Protein AF-A0A512DA48-F1 (afdb_monomer)

Radius of gyration: 26.61 Å; Cα contacts (8 Å, |Δi|>4): 760; chains: 1; bounding box: 84×48×80 Å

pLDDT: mean 82.71, std 17.44, range [29.2, 97.62]

Mean predicted aligned error: 10.0 Å

Secondary structure (DSSP, 8-state):
-HHHHHHHHHHHHHHHHHHHHHHHHHHHHHHHHHHHHHTT----PPPPPPP--------------HHHHHHHHHHHHHHHHHHHHHHHHHTT--HHHHHHHHHHHHHHTT-TT-EEEEETTEEEEEEEETTEEEEEEEE-S-S---HHHHHHHHHHHHHHHTT-S-HHHHHHHHHHHHHPPPSS-HHHHHHHHHHHHHHHHHHTT--HHHHHHHHHHHHHHHHHHHHHTTS-GGGHHHHHHHHHHHHHHHHHHHHTTT----HHHHHHGGGGGG--HHHHHHHHHHHHTT-HHHHHHHHHHHHHHHHHHHHHHHHHHHHHT--GGGGGS---S---TTHHHHHHHHHHHHHHHHTT--HHHHHHHHHHHHHHHHHHHHHHHHT-TTHHHHHHHHHHHHHHHHHHTSTTPPPHHHHHHHHHHHT-HHHHHHHHHHHHHTT-THHHHHHHHHHHHHHHHHHHHHHHHHHHHHHHHHHHHHHHHHHTTS--

Sequence (488 aa):
MVLAAVLVLVLTTLGVLLVQRQARRARRAEASEQRGTAGTAGTTSVPTVPTRSVEGPAAADDVAGPTGAAARSDAELVAFLLALGGAMLDAGAPVVQVQDSLRRVAAVNGASAAETVILPTALVISSSQDGTTHTAAAGAGSRALRIDQVHGVLEVAEQAQRRQLTPNDGRARLAELLEVEPPYRPASRLVGYVGLAAGLALVLGGSFVDVLLAGALGAGVAAVQVGAGRWASVYQSLVVLGCAFGVACAALLLSRTGLQTSARVAMIAPLVTFLPGALLTTGAIDLATRHMVAGAARLAGGGMQLLLLALGITGAANLVGVPSAVLAGASGGQPQLVWPWVGVLLYGLGVCLHHCVRREAVGWILLVLLVAYAGQVVGGVFFGGAVSAFVGALAMTPVAMFAAARPAGPPMLVAILPAFWLLVPGALSLVGLTTVAGGQVQGLGTVVTAAATMVAISVGVLSGLAIGSGLGTTSDRLRALVGRRGVG

Organism: NCBI:txid515326

Structure (mmCIF, N/CA/C/O backbone):
data_AF-A0A512DA48-F1
#
_entry.id   AF-A0A512DA48-F1
#
loop_
_atom_site.group_PDB
_atom_site.id
_atom_site.type_symbol
_atom_site.label_atom_id
_atom_site.label_alt_id
_atom_site.label_comp_id
_atom_site.label_asym_id
_atom_site.label_entity_id
_atom_site.label_seq_id
_atom_site.pdbx_PDB_ins_code
_atom_site.Cartn_x
_atom_site.Cartn_y
_atom_site.Cartn_z
_atom_site.occupancy
_atom_site.B_iso_or_equiv
_atom_site.auth_seq_id
_atom_site.auth_comp_id
_atom_site.auth_asym_id
_atom_site.auth_atom_id
_atom_site.pdbx_PDB_model_num
ATOM 1 N N . MET A 1 1 ? -2.164 18.276 -20.043 1.00 74.69 1 MET A N 1
ATOM 2 C CA . MET A 1 1 ? -2.457 17.372 -18.905 1.00 74.69 1 MET A CA 1
ATOM 3 C C . MET A 1 1 ? -3.085 18.142 -17.755 1.00 74.69 1 MET A C 1
ATOM 5 O O . MET A 1 1 ? -4.073 17.682 -17.204 1.00 74.69 1 MET A O 1
ATOM 9 N N . VAL A 1 2 ? -2.575 19.341 -17.455 1.00 79.62 2 VAL A N 1
ATOM 10 C CA . VAL A 1 2 ? -3.079 20.238 -16.400 1.00 79.62 2 VAL A CA 1
ATOM 11 C C . VAL A 1 2 ? -4.572 20.545 -16.519 1.00 79.62 2 VAL A C 1
ATOM 13 O O . VAL A 1 2 ? -5.283 20.387 -15.540 1.00 79.62 2 VAL A O 1
ATOM 16 N N . LEU A 1 3 ? -5.071 20.900 -17.711 1.00 79.81 3 LEU A N 1
ATOM 17 C CA . LEU A 1 3 ? -6.499 21.195 -17.906 1.00 79.81 3 LEU A CA 1
ATOM 18 C C . LEU A 1 3 ? -7.394 19.995 -17.551 1.00 79.81 3 LEU A C 1
ATOM 20 O O . LEU A 1 3 ? -8.391 20.160 -16.859 1.00 79.81 3 LEU A O 1
ATOM 24 N N . ALA A 1 4 ? -7.002 18.784 -17.964 1.00 77.06 4 ALA A N 1
ATOM 25 C CA . ALA A 1 4 ? -7.707 17.553 -17.607 1.00 77.06 4 ALA A CA 1
ATOM 26 C C . ALA A 1 4 ? -7.646 17.285 -16.093 1.00 77.06 4 ALA A C 1
ATOM 28 O O . ALA A 1 4 ? -8.656 16.932 -15.495 1.00 77.06 4 ALA A O 1
ATOM 29 N N . ALA A 1 5 ? -6.496 17.520 -15.456 1.00 78.62 5 ALA A N 1
ATOM 30 C CA . ALA A 1 5 ? -6.347 17.363 -14.013 1.00 78.62 5 ALA A CA 1
ATOM 31 C C . ALA A 1 5 ? -7.209 18.354 -13.217 1.00 78.62 5 ALA A C 1
ATOM 33 O O . ALA A 1 5 ? -7.925 17.953 -12.301 1.00 78.62 5 ALA A O 1
ATOM 34 N N . VAL A 1 6 ? -7.209 19.632 -13.605 1.00 81.56 6 VAL A N 1
ATOM 35 C CA . VAL A 1 6 ? -8.077 20.656 -13.010 1.00 81.56 6 VAL A CA 1
ATOM 36 C C . VAL A 1 6 ? -9.545 20.292 -13.219 1.00 81.56 6 VAL A C 1
ATOM 38 O O . VAL A 1 6 ? -10.321 20.366 -12.272 1.00 81.56 6 VAL A O 1
ATOM 41 N N . LEU A 1 7 ? -9.925 19.826 -14.412 1.00 83.50 7 LEU A N 1
ATOM 42 C CA . LEU A 1 7 ? -11.290 19.384 -14.695 1.00 83.50 7 LEU A CA 1
ATOM 43 C C . LEU A 1 7 ? -11.713 18.221 -13.785 1.00 83.50 7 LEU A C 1
ATOM 45 O O . LEU A 1 7 ? -12.785 18.290 -13.190 1.00 83.50 7 LEU A O 1
ATOM 49 N N . VAL A 1 8 ? -10.873 17.193 -13.615 1.00 84.00 8 VAL A N 1
ATOM 50 C CA . VAL A 1 8 ? -11.145 16.065 -12.702 1.00 84.00 8 VAL A CA 1
ATOM 51 C C . VAL A 1 8 ? -11.343 16.558 -11.266 1.00 84.00 8 VAL A C 1
ATOM 53 O O . VAL A 1 8 ? -12.321 16.175 -10.620 1.00 84.00 8 VAL A O 1
ATOM 56 N N . LEU A 1 9 ? -10.471 17.443 -10.770 1.00 85.44 9 LEU A N 1
ATOM 57 C CA . LEU A 1 9 ? -10.578 17.993 -9.414 1.00 85.44 9 LEU A CA 1
ATOM 58 C C . LEU A 1 9 ? -11.842 18.843 -9.233 1.00 85.44 9 LEU A C 1
ATOM 60 O O . LEU A 1 9 ? -12.560 18.672 -8.244 1.00 85.44 9 LEU A O 1
ATOM 64 N N . VAL A 1 10 ? -12.151 19.722 -10.190 1.00 81.56 10 VAL A N 1
ATOM 65 C CA . VAL A 1 10 ? -13.332 20.597 -10.146 1.00 81.56 10 VAL A CA 1
ATOM 66 C C . VAL A 1 10 ? -14.614 19.776 -10.227 1.00 81.56 10 VAL A C 1
ATOM 68 O O . VAL A 1 10 ? -15.486 19.950 -9.378 1.00 81.56 10 VAL A O 1
ATOM 71 N N . LEU A 1 11 ? -14.726 18.848 -11.183 1.00 82.56 11 LEU A N 1
ATOM 72 C CA . LEU A 1 11 ? -15.911 17.998 -11.339 1.00 82.56 11 LEU A CA 1
ATOM 73 C C . LEU A 1 11 ? -16.140 17.116 -10.114 1.00 82.56 11 LEU A C 1
ATOM 75 O O . LEU A 1 11 ? -17.274 17.000 -9.652 1.00 82.56 11 LEU A O 1
ATOM 79 N N . THR A 1 12 ? -15.077 16.541 -9.545 1.00 80.06 12 THR A N 1
ATOM 80 C CA . THR A 1 12 ? -15.203 15.705 -8.345 1.00 80.06 12 THR A CA 1
ATOM 81 C C . THR A 1 12 ? -15.636 16.542 -7.145 1.00 80.06 12 THR A C 1
ATOM 83 O O . THR A 1 12 ? -16.574 16.170 -6.442 1.00 80.06 12 THR A O 1
ATOM 86 N N . THR A 1 13 ? -15.020 17.709 -6.939 1.00 81.44 13 THR A N 1
ATOM 87 C CA . THR A 1 13 ? -15.378 18.616 -5.837 1.00 81.44 13 THR A CA 1
ATOM 88 C C . THR A 1 13 ? -16.818 19.109 -5.978 1.00 81.44 13 THR A C 1
ATOM 90 O O . THR A 1 13 ? -17.588 19.066 -5.017 1.00 81.44 13 THR A O 1
ATOM 93 N N . LEU A 1 14 ? -17.218 19.523 -7.184 1.00 79.56 14 LEU A N 1
ATOM 94 C CA . LEU A 1 14 ? -18.576 19.973 -7.475 1.00 79.56 14 LEU A CA 1
ATOM 95 C C . LEU A 1 14 ? -19.585 18.836 -7.280 1.00 79.56 14 LEU A C 1
ATOM 97 O O . LEU A 1 14 ? -20.613 19.046 -6.642 1.00 79.56 14 LEU A O 1
ATOM 101 N N . GLY A 1 15 ? -19.275 17.628 -7.753 1.00 76.69 15 GLY A N 1
ATOM 102 C CA . GLY A 1 15 ? -20.100 16.436 -7.560 1.00 76.69 15 GLY A CA 1
ATOM 103 C C . GLY A 1 15 ? -20.302 16.112 -6.080 1.00 76.69 15 GLY A C 1
ATOM 104 O O . GLY A 1 15 ? -21.439 15.976 -5.626 1.00 76.69 15 GLY A O 1
ATOM 105 N N . VAL A 1 16 ? -19.224 16.087 -5.291 1.00 77.62 16 VAL A N 1
ATOM 106 C CA . VAL A 1 16 ? -19.292 15.881 -3.834 1.00 77.62 16 VAL A CA 1
ATOM 107 C C . VAL A 1 16 ? -20.172 16.948 -3.173 1.00 77.62 16 VAL A C 1
ATOM 109 O O . VAL A 1 16 ? -21.076 16.608 -2.404 1.00 77.62 16 VAL A O 1
ATOM 112 N N . LEU A 1 17 ? -19.978 18.228 -3.509 1.00 79.31 17 LEU A N 1
ATOM 113 C CA . LEU A 1 17 ? -20.767 19.340 -2.967 1.00 79.31 17 LEU A CA 1
ATOM 114 C C . LEU A 1 17 ? -22.245 19.271 -3.365 1.00 79.31 17 LEU A C 1
ATOM 116 O O . LEU A 1 17 ? -23.117 19.537 -2.534 1.00 79.31 17 LEU A O 1
ATOM 120 N N . LEU A 1 18 ? -22.550 18.914 -4.613 1.00 77.06 18 LEU A N 1
ATOM 121 C CA . LEU A 1 18 ? -23.920 18.788 -5.105 1.00 77.06 18 LEU A CA 1
ATOM 122 C C . LEU A 1 18 ? -24.659 17.671 -4.382 1.00 77.06 18 LEU A C 1
ATOM 124 O O . LEU A 1 18 ? -25.762 17.904 -3.883 1.00 77.06 18 LEU A O 1
ATOM 128 N N . VAL A 1 19 ? -24.042 16.498 -4.235 1.00 78.00 19 VAL A N 1
ATOM 129 C CA . VAL A 1 19 ? -24.705 15.398 -3.532 1.00 78.00 19 VAL A CA 1
ATOM 130 C C . VAL A 1 19 ? -24.839 15.702 -2.037 1.00 78.00 19 VAL A C 1
ATOM 132 O O . VAL A 1 19 ? -25.867 15.388 -1.438 1.00 78.00 19 VAL A O 1
ATOM 135 N N . GLN A 1 20 ? -23.872 16.395 -1.423 1.00 77.88 20 GLN A N 1
ATOM 136 C CA . GLN A 1 20 ? -24.033 16.892 -0.050 1.00 77.88 20 GLN A CA 1
ATOM 137 C C . GLN A 1 20 ? -25.189 17.895 0.071 1.00 77.88 20 GLN A C 1
ATOM 139 O O . GLN A 1 20 ? -25.964 17.830 1.027 1.00 77.88 20 GLN A O 1
ATOM 144 N N . ARG A 1 21 ? -25.343 18.815 -0.889 1.00 78.12 21 ARG A N 1
ATOM 145 C CA . ARG A 1 21 ? -26.459 19.775 -0.919 1.00 78.12 21 ARG A CA 1
ATOM 146 C C . ARG A 1 21 ? -27.803 19.073 -1.095 1.00 78.12 21 ARG A C 1
ATOM 148 O O . ARG A 1 21 ? -28.744 19.424 -0.389 1.00 78.12 21 ARG A O 1
ATOM 155 N N . GLN A 1 22 ? -27.891 18.082 -1.978 1.00 77.69 22 GLN A N 1
ATOM 156 C CA . GLN A 1 22 ? -29.104 17.285 -2.176 1.00 77.69 22 GLN A CA 1
ATOM 157 C C . GLN A 1 22 ? -29.472 16.502 -0.912 1.00 77.69 22 GLN A C 1
ATOM 159 O O . GLN A 1 22 ? -30.606 16.602 -0.452 1.00 77.69 22 GLN A O 1
ATOM 164 N N . ALA A 1 23 ? -28.506 15.835 -0.272 1.00 73.06 23 ALA A N 1
ATOM 165 C CA . ALA A 1 23 ? -28.733 15.131 0.990 1.00 73.06 23 ALA A CA 1
ATOM 166 C C . ALA A 1 23 ? -29.188 16.080 2.115 1.00 73.06 23 ALA A C 1
ATOM 168 O O . ALA A 1 23 ? -30.074 15.745 2.897 1.00 73.06 23 ALA A O 1
ATOM 169 N N . ARG A 1 24 ? -28.627 17.298 2.184 1.00 75.69 24 ARG A N 1
ATOM 170 C CA . ARG A 1 24 ? -29.082 18.333 3.130 1.00 75.69 24 ARG A CA 1
ATOM 171 C C . ARG A 1 24 ? -30.504 18.811 2.827 1.00 75.69 24 ARG A C 1
ATOM 173 O O . ARG A 1 24 ? -31.239 19.099 3.766 1.00 75.69 24 ARG A O 1
ATOM 180 N N . ARG A 1 25 ? -30.891 18.919 1.552 1.00 73.94 25 ARG A N 1
ATOM 181 C CA . ARG A 1 25 ? -32.252 19.305 1.143 1.00 73.94 25 ARG A CA 1
ATOM 182 C C . ARG A 1 25 ? -33.273 18.219 1.477 1.00 73.94 25 ARG A C 1
ATOM 184 O O . ARG A 1 25 ? -34.272 18.554 2.097 1.00 73.94 25 ARG A O 1
ATOM 191 N N . ALA A 1 26 ? -32.986 16.955 1.162 1.00 71.81 26 ALA A N 1
ATOM 192 C CA . ALA A 1 26 ? -33.852 15.821 1.498 1.00 71.81 26 ALA A CA 1
ATOM 193 C C . ALA A 1 26 ? -34.124 15.748 3.011 1.00 71.81 26 ALA A C 1
ATOM 195 O O . ALA A 1 26 ? -35.272 15.759 3.435 1.00 71.81 26 ALA A O 1
ATOM 196 N N . ARG A 1 27 ? -33.074 15.860 3.836 1.00 70.31 27 ARG A N 1
ATOM 197 C CA . ARG A 1 27 ? -33.218 15.888 5.304 1.00 70.31 27 ARG A CA 1
ATOM 198 C C . ARG A 1 27 ? -34.008 17.090 5.827 1.00 70.31 27 ARG A C 1
ATOM 200 O O . ARG A 1 27 ? -34.663 16.994 6.857 1.00 70.31 27 ARG A O 1
ATOM 207 N N . ARG A 1 28 ? -33.921 18.251 5.163 1.00 72.31 28 ARG A N 1
ATOM 208 C CA . ARG A 1 28 ? -34.736 19.426 5.520 1.00 72.31 28 ARG A CA 1
ATOM 209 C C . ARG A 1 28 ? -36.205 19.221 5.161 1.00 72.31 28 ARG A C 1
ATOM 211 O O . ARG A 1 28 ? -37.043 19.670 5.931 1.00 72.31 28 ARG A O 1
ATOM 218 N N . ALA A 1 29 ? -36.488 18.554 4.041 1.00 70.38 29 ALA A N 1
ATOM 219 C CA . ALA A 1 29 ? -37.843 18.203 3.631 1.00 70.38 29 ALA A CA 1
ATOM 220 C C . ALA A 1 29 ? -38.479 17.202 4.613 1.00 70.38 29 ALA A C 1
ATOM 222 O O . ALA A 1 29 ? -39.548 17.484 5.145 1.00 70.38 29 ALA A O 1
ATOM 223 N N . GLU A 1 30 ? -37.762 16.132 4.973 1.00 73.12 30 GLU A N 1
ATOM 224 C CA . GLU A 1 30 ? -38.191 15.162 5.998 1.00 73.12 30 GLU A CA 1
ATOM 225 C C . GLU A 1 30 ? -38.450 15.842 7.356 1.00 73.12 30 GLU A C 1
ATOM 227 O O . GLU A 1 30 ? -39.469 15.606 8.002 1.00 73.12 30 GLU A O 1
ATOM 232 N N . ALA A 1 31 ? -37.565 16.756 7.777 1.00 70.19 31 ALA A N 1
ATOM 233 C CA . ALA A 1 31 ? -37.743 17.509 9.020 1.00 70.19 31 ALA A CA 1
ATOM 234 C C . ALA A 1 31 ? -38.925 18.501 8.976 1.00 70.19 31 ALA A C 1
ATOM 236 O O . ALA A 1 31 ? -39.516 18.788 10.019 1.00 70.19 31 ALA A O 1
ATOM 237 N N . SER A 1 32 ? -39.271 19.057 7.806 1.00 69.38 32 SER A N 1
ATOM 238 C CA . SER A 1 32 ? -40.475 19.888 7.646 1.00 69.38 32 SER A CA 1
ATOM 239 C C . SER A 1 32 ? -41.758 19.061 7.609 1.00 69.38 32 SER A C 1
ATOM 241 O O . SER A 1 32 ? -42.761 19.493 8.169 1.00 69.38 32 SER A O 1
ATOM 243 N N . GLU A 1 33 ? -41.715 17.866 7.024 1.00 69.00 33 GLU A N 1
ATOM 244 C CA . GLU A 1 33 ? -42.846 16.940 6.955 1.00 69.00 33 GLU A CA 1
ATOM 245 C C . GLU A 1 33 ? -43.189 16.395 8.348 1.00 69.00 33 GLU A C 1
ATOM 247 O O . GLU A 1 33 ? -44.337 16.492 8.771 1.00 69.00 33 GLU A O 1
ATOM 252 N N . GLN A 1 34 ? -42.178 16.002 9.136 1.00 61.19 34 GLN A N 1
ATOM 253 C CA . GLN A 1 34 ? -42.353 15.612 10.543 1.00 61.19 34 GLN A CA 1
ATOM 254 C C . GLN A 1 34 ? -42.912 16.744 11.425 1.00 61.19 34 GLN A C 1
ATOM 256 O O . GLN A 1 34 ? -43.667 16.487 12.363 1.00 61.19 34 GLN A O 1
ATOM 261 N N . ARG A 1 35 ? -42.577 18.011 11.132 1.00 58.41 35 ARG A N 1
ATOM 262 C CA . ARG A 1 35 ? -43.176 19.174 11.817 1.00 58.41 35 ARG A CA 1
ATOM 263 C C . ARG A 1 35 ? -44.619 19.435 11.383 1.00 58.41 35 ARG A C 1
ATOM 265 O O . ARG A 1 35 ? -45.412 19.868 12.212 1.00 58.41 35 ARG A O 1
ATOM 272 N N . GLY A 1 36 ? -44.963 19.165 10.123 1.00 52.94 36 GLY A N 1
ATOM 273 C CA . GLY A 1 36 ? -46.332 19.271 9.611 1.00 52.94 36 GLY A CA 1
ATOM 274 C C . GLY A 1 36 ? -47.265 18.201 10.187 1.00 52.94 36 GLY A C 1
ATOM 275 O O . GLY A 1 36 ? -48.392 18.511 10.570 1.00 52.94 36 GLY A O 1
ATOM 276 N N . THR A 1 37 ? -46.775 16.968 10.342 1.00 54.25 37 THR A N 1
ATOM 277 C CA . THR A 1 37 ? -47.532 15.858 10.947 1.00 54.25 37 THR A CA 1
ATOM 278 C C . THR A 1 37 ? -47.668 15.990 12.466 1.00 54.25 37 THR A C 1
ATOM 280 O O . THR A 1 37 ? -48.693 15.616 13.025 1.00 54.25 37 THR A O 1
ATOM 283 N N . ALA A 1 38 ? -46.681 16.577 13.154 1.00 50.66 38 ALA A N 1
ATOM 284 C CA . ALA A 1 38 ? -46.793 16.880 14.585 1.00 50.66 38 ALA A CA 1
ATOM 285 C C . ALA A 1 38 ? -47.797 18.014 14.884 1.00 50.66 38 ALA A C 1
ATOM 287 O O . ALA A 1 38 ? -48.359 18.060 15.973 1.00 50.66 38 ALA A O 1
ATOM 288 N N . GLY A 1 39 ? -48.059 18.908 13.921 1.00 45.94 39 GLY A N 1
ATOM 289 C CA . GLY A 1 39 ? -49.050 19.985 14.052 1.00 45.94 39 GLY A CA 1
ATOM 290 C C . GLY A 1 39 ? -50.512 19.545 13.897 1.00 45.94 39 GLY A C 1
ATOM 291 O O . GLY A 1 39 ? -51.407 20.340 14.162 1.00 45.94 39 GLY A O 1
ATOM 292 N N . THR A 1 40 ? -50.768 18.301 13.474 1.00 46.91 40 THR A N 1
ATOM 293 C CA . THR A 1 40 ? -52.122 17.758 13.241 1.00 46.91 40 THR A CA 1
ATOM 294 C C . THR A 1 40 ? -52.548 16.686 14.250 1.00 46.91 40 THR A C 1
ATOM 296 O O . THR A 1 40 ? -53.729 16.353 14.310 1.00 46.91 40 THR A O 1
ATOM 299 N N . ALA A 1 41 ? -51.643 16.194 15.101 1.00 43.66 41 ALA A N 1
ATOM 300 C CA . ALA A 1 41 ? -51.971 15.269 16.187 1.00 43.66 41 ALA A CA 1
ATOM 301 C C . ALA A 1 41 ? -52.359 16.036 17.467 1.00 43.66 41 ALA A C 1
ATOM 303 O O . ALA A 1 41 ? -51.623 16.080 18.452 1.00 43.66 41 ALA A O 1
ATOM 304 N N . GLY A 1 42 ? -53.524 16.683 17.429 1.00 39.28 42 GLY A N 1
ATOM 305 C CA . GLY A 1 42 ? -54.186 17.214 18.614 1.00 39.28 42 GLY A CA 1
ATOM 306 C C . GLY A 1 42 ? -54.807 16.095 19.455 1.00 39.28 42 GLY A C 1
ATOM 307 O O . GLY A 1 42 ? -55.545 15.262 18.939 1.00 39.28 42 GLY A O 1
ATOM 308 N N . THR A 1 43 ? -54.540 16.147 20.764 1.00 44.66 43 THR A N 1
ATOM 309 C CA . THR A 1 43 ? -55.321 15.549 21.866 1.00 44.66 43 THR A CA 1
ATOM 310 C C . THR A 1 43 ? -55.617 14.047 21.806 1.00 44.66 43 THR A C 1
ATOM 312 O O . THR A 1 43 ? -56.683 13.639 21.362 1.00 44.66 43 THR A O 1
ATOM 315 N N . THR A 1 44 ? -54.772 13.243 22.457 1.00 34.12 44 THR A N 1
ATOM 316 C CA . THR A 1 44 ? -55.238 12.037 23.164 1.00 34.12 44 THR A CA 1
ATOM 317 C C . THR A 1 44 ? -54.505 11.876 24.493 1.00 34.12 44 THR A C 1
ATOM 319 O O . THR A 1 44 ? -53.293 12.041 24.590 1.00 34.12 44 THR A O 1
ATOM 322 N N . SER A 1 45 ? -55.312 11.614 25.512 1.00 34.72 45 SER A N 1
ATOM 323 C CA . SER A 1 45 ? -55.064 11.556 26.950 1.00 34.72 45 SER A CA 1
ATOM 324 C C . SER A 1 45 ? -53.940 10.622 27.408 1.00 34.72 45 SER A C 1
ATOM 326 O O . SER A 1 45 ? -53.824 9.488 26.949 1.00 34.72 45 SER A O 1
ATOM 328 N N . VAL A 1 46 ? -53.198 11.092 28.412 1.00 39.69 46 VAL A N 1
ATOM 329 C CA . VAL A 1 46 ? -52.261 10.336 29.257 1.00 39.69 46 VAL A CA 1
ATOM 330 C C . VAL A 1 46 ? -52.997 9.204 29.995 1.00 39.69 46 VAL A C 1
ATOM 332 O O . VAL A 1 46 ? -53.991 9.498 30.660 1.00 39.69 46 VAL A O 1
ATOM 335 N N . PRO A 1 47 ? -52.523 7.942 29.968 1.00 36.56 47 PRO A N 1
ATOM 336 C CA . PRO A 1 47 ? -52.965 6.928 30.911 1.00 36.56 47 PRO A CA 1
ATOM 337 C C . PRO A 1 47 ? -52.072 6.916 32.158 1.00 36.56 47 PRO A C 1
ATOM 339 O O . PRO A 1 47 ? -50.844 6.882 32.093 1.00 36.56 47 PRO A O 1
ATOM 342 N N . THR A 1 48 ? -52.734 6.936 33.307 1.00 34.44 48 THR A N 1
ATOM 343 C CA . THR A 1 48 ? -52.206 6.809 34.664 1.00 34.44 48 THR A CA 1
ATOM 344 C C . THR A 1 48 ? -51.605 5.417 34.895 1.00 34.44 48 THR A C 1
ATOM 346 O O . THR A 1 48 ? -52.256 4.403 34.650 1.00 34.44 48 THR A O 1
ATOM 349 N N . VAL A 1 49 ? -50.372 5.361 35.404 1.00 39.16 49 VAL A N 1
ATOM 350 C CA . VAL A 1 49 ? -49.700 4.123 35.841 1.00 39.16 49 VAL A CA 1
ATOM 351 C C . VAL A 1 49 ? -50.158 3.776 37.265 1.00 39.16 49 VAL A C 1
ATOM 353 O O . VAL A 1 49 ? -50.038 4.638 38.138 1.00 39.16 49 VAL A O 1
ATOM 356 N N . PRO A 1 50 ? -50.646 2.554 37.555 1.00 35.03 50 PRO A N 1
ATOM 357 C CA . PRO A 1 50 ? -50.901 2.136 38.924 1.00 35.03 50 PRO A CA 1
ATOM 358 C C . PRO A 1 50 ? -49.629 1.568 39.564 1.00 35.03 50 PRO A C 1
ATOM 360 O O . PRO A 1 50 ? -48.908 0.759 38.979 1.00 35.03 50 PRO A O 1
ATOM 363 N N . THR A 1 51 ? -49.376 1.984 40.799 1.00 36.84 51 THR A N 1
ATOM 364 C CA . THR A 1 51 ? -48.403 1.386 41.712 1.00 36.84 51 THR A CA 1
ATOM 365 C C . THR A 1 51 ? -48.862 -0.015 42.117 1.00 36.84 51 THR A C 1
ATOM 367 O O . THR A 1 51 ? -50.020 -0.212 42.488 1.00 36.84 51 THR A O 1
ATOM 370 N N . ARG A 1 52 ? -47.956 -1.001 42.087 1.00 30.88 52 ARG A N 1
ATOM 371 C CA . ARG A 1 52 ? -48.180 -2.294 42.744 1.00 30.88 52 ARG A CA 1
ATOM 372 C C . ARG A 1 52 ? -47.026 -2.631 43.676 1.00 30.88 52 ARG A C 1
ATOM 374 O O . ARG A 1 52 ? -45.858 -2.449 43.347 1.00 30.88 52 ARG A O 1
ATOM 381 N N . SER A 1 53 ? -47.438 -3.045 44.861 1.00 31.67 53 SER A N 1
ATOM 382 C CA . SER A 1 53 ? -46.685 -3.354 46.063 1.00 31.67 53 SER A CA 1
ATOM 383 C C . SER A 1 53 ? -45.863 -4.638 45.945 1.00 31.67 53 SER A C 1
ATOM 385 O O . SER A 1 53 ? -46.166 -5.532 45.162 1.00 31.67 53 SER A O 1
ATOM 387 N N . VAL A 1 54 ? -44.839 -4.673 46.793 1.00 40.62 54 VAL A N 1
ATOM 388 C CA . VAL A 1 54 ? -43.892 -5.749 47.098 1.00 40.62 54 VAL A CA 1
ATOM 389 C C . VAL A 1 54 ? -44.582 -7.051 47.524 1.00 40.62 54 VAL A C 1
ATOM 391 O O . VAL A 1 54 ? -45.490 -7.010 48.349 1.00 40.62 54 VAL A O 1
ATOM 394 N N . GLU A 1 55 ? -44.048 -8.191 47.077 1.00 32.47 55 GLU A N 1
ATOM 395 C CA . GLU A 1 55 ? -44.139 -9.476 47.782 1.00 32.47 55 GLU A CA 1
ATOM 396 C C . GLU A 1 55 ? -42.796 -10.228 47.701 1.00 32.47 55 GLU A C 1
ATOM 398 O O . GLU A 1 55 ? -42.053 -10.097 46.729 1.00 32.47 55 GLU A O 1
ATOM 403 N N . GLY A 1 56 ? -42.458 -10.907 48.803 1.00 31.20 56 GLY A N 1
ATOM 404 C CA . GLY A 1 56 ? -41.134 -11.426 49.161 1.00 31.20 56 GLY A CA 1
ATOM 405 C C . GLY A 1 56 ? -40.757 -12.816 48.609 1.00 31.20 56 GLY A C 1
ATOM 406 O O . GLY A 1 56 ? -41.389 -13.312 47.683 1.00 31.20 56 GLY A O 1
ATOM 407 N N . PRO A 1 57 ? -39.683 -13.432 49.149 1.00 58.34 57 PRO A N 1
ATOM 408 C CA . PRO A 1 57 ? -38.746 -14.253 48.382 1.00 58.34 57 PRO A CA 1
ATOM 409 C C . PRO A 1 57 ? -38.937 -15.765 48.568 1.00 58.34 57 PRO A C 1
ATOM 411 O O . PRO A 1 57 ? -39.262 -16.205 49.665 1.00 58.34 57 PRO A O 1
ATOM 414 N N . ALA A 1 58 ? -38.607 -16.558 47.542 1.00 29.20 58 ALA A N 1
ATOM 415 C CA . ALA A 1 58 ? -38.048 -17.909 47.684 1.00 29.20 58 ALA A CA 1
ATOM 416 C C . ALA A 1 58 ? -37.672 -18.506 46.318 1.00 29.20 58 ALA A C 1
ATOM 418 O O . ALA A 1 58 ? -38.527 -18.634 45.448 1.00 29.20 58 ALA A O 1
ATOM 419 N N . ALA A 1 59 ? -36.404 -18.894 46.173 1.00 31.66 59 ALA A N 1
ATOM 420 C CA . ALA A 1 59 ? -35.942 -20.229 45.765 1.00 31.66 59 ALA A CA 1
ATOM 421 C C . ALA A 1 59 ? -34.546 -20.098 45.144 1.00 31.66 59 ALA A C 1
ATOM 423 O O . ALA A 1 59 ? -34.356 -19.460 44.112 1.00 31.66 59 ALA A O 1
ATOM 424 N N . ALA A 1 60 ? -33.571 -20.659 45.852 1.00 39.41 60 ALA A N 1
ATOM 425 C CA . ALA A 1 60 ? -32.190 -20.758 45.432 1.00 39.41 60 ALA A CA 1
ATOM 426 C C . ALA A 1 60 ? -32.059 -21.847 44.364 1.00 39.41 60 ALA A C 1
ATOM 428 O O . ALA A 1 60 ? -32.390 -22.995 44.641 1.00 39.41 60 ALA A O 1
ATOM 429 N N . ASP A 1 61 ? -31.529 -21.468 43.205 1.00 33.66 61 ASP A N 1
ATOM 430 C CA . ASP A 1 61 ? -30.834 -22.364 42.286 1.00 33.66 61 ASP A CA 1
ATOM 431 C C . ASP A 1 61 ? -29.455 -21.752 41.996 1.00 33.66 61 ASP A C 1
ATOM 433 O O . ASP A 1 61 ? -29.308 -20.533 41.866 1.00 33.66 61 ASP A O 1
ATOM 437 N N . ASP A 1 62 ? -28.445 -22.618 41.990 1.00 38.62 62 ASP A N 1
ATOM 438 C CA . ASP A 1 62 ? -27.009 -22.337 42.024 1.00 38.62 62 ASP A CA 1
ATOM 439 C C . ASP A 1 62 ? -26.537 -21.217 41.079 1.00 38.62 62 ASP A C 1
ATOM 441 O O . ASP A 1 62 ? -26.410 -21.381 39.863 1.00 38.62 62 ASP A O 1
ATOM 445 N N . VAL A 1 63 ? -26.174 -20.073 41.667 1.00 40.97 63 VAL A N 1
ATOM 446 C CA . VAL A 1 63 ? -25.511 -18.971 40.966 1.00 40.97 63 VAL A CA 1
ATOM 447 C C . VAL A 1 63 ? -24.002 -19.123 41.125 1.00 40.97 63 VAL A C 1
ATOM 449 O O . VAL A 1 63 ? -23.434 -18.857 42.185 1.00 40.97 63 VAL A O 1
ATOM 452 N N . ALA A 1 64 ? -23.329 -19.484 40.032 1.00 42.25 64 ALA A N 1
ATOM 453 C CA . ALA A 1 64 ? -21.923 -19.144 39.849 1.00 42.25 64 ALA A CA 1
ATOM 454 C C . ALA A 1 64 ? -21.757 -17.634 40.108 1.00 42.25 64 ALA A C 1
ATOM 456 O O . ALA A 1 64 ? -22.369 -16.824 39.413 1.00 42.25 64 ALA A O 1
ATOM 457 N N . GLY A 1 65 ? -20.987 -17.261 41.135 1.00 34.19 65 GLY A N 1
ATOM 458 C CA . GLY A 1 65 ? -20.953 -15.894 41.664 1.00 34.19 65 GLY A CA 1
ATOM 459 C C . GLY A 1 65 ? -20.684 -14.794 40.615 1.00 34.19 65 GLY A C 1
ATOM 460 O O . GLY A 1 65 ? -20.028 -15.052 39.600 1.00 34.19 65 GLY A O 1
ATOM 461 N N . PRO A 1 66 ? -21.140 -13.547 40.861 1.00 49.28 66 PRO A N 1
ATOM 462 C CA . PRO A 1 66 ? -21.076 -12.427 39.908 1.00 49.28 66 PRO A CA 1
ATOM 463 C C . PRO A 1 66 ? -19.661 -12.117 39.383 1.00 49.28 66 PRO A C 1
ATOM 465 O O . PRO A 1 66 ? -19.504 -11.659 38.253 1.00 49.28 66 PRO A O 1
ATOM 468 N N . THR A 1 67 ? -18.621 -12.455 40.145 1.00 51.47 67 THR A N 1
ATOM 469 C CA . THR A 1 67 ? -17.204 -12.320 39.770 1.00 51.47 67 THR A CA 1
ATOM 470 C C . THR A 1 67 ? -16.784 -13.221 38.604 1.00 51.47 67 THR A C 1
ATOM 472 O O . THR A 1 67 ? -15.941 -12.834 37.801 1.00 51.47 67 THR A O 1
ATOM 475 N N . GLY A 1 68 ? -17.376 -14.411 38.456 1.00 44.47 68 GLY A N 1
ATOM 476 C CA . GLY A 1 68 ? -16.991 -15.362 37.407 1.00 44.47 68 GLY A CA 1
ATOM 477 C C . GLY A 1 68 ? -17.556 -15.035 36.022 1.00 44.47 68 GLY A C 1
ATOM 478 O O . GLY A 1 68 ? -17.009 -15.494 35.020 1.00 44.47 68 GLY A O 1
ATOM 479 N N . ALA A 1 69 ? -18.658 -14.284 35.948 1.00 57.47 69 ALA A N 1
ATOM 480 C CA . ALA A 1 69 ? -19.267 -13.853 34.689 1.00 57.47 69 ALA A CA 1
ATOM 481 C C . ALA A 1 69 ? -18.606 -12.573 34.151 1.00 57.47 69 ALA A C 1
ATOM 483 O O . ALA A 1 69 ? -18.281 -12.524 32.967 1.00 57.47 69 ALA A O 1
ATOM 484 N N . ALA A 1 70 ? -18.326 -11.600 35.027 1.00 59.78 70 ALA A N 1
ATOM 485 C CA . ALA A 1 70 ? -17.617 -10.366 34.674 1.00 59.78 70 ALA A CA 1
ATOM 486 C C . ALA A 1 70 ? -16.165 -10.635 34.226 1.00 59.78 70 ALA A C 1
ATOM 488 O O . ALA A 1 70 ? -15.731 -10.153 33.182 1.00 59.78 70 ALA A O 1
ATOM 489 N N . ALA A 1 71 ? -15.439 -11.510 34.935 1.00 58.62 71 ALA A N 1
ATOM 490 C CA . ALA A 1 71 ? -14.086 -11.911 34.534 1.00 58.62 71 ALA A CA 1
ATOM 491 C C . ALA A 1 71 ? -14.059 -12.656 33.181 1.00 58.62 71 ALA A C 1
ATOM 493 O O . ALA A 1 71 ? -13.116 -12.513 32.401 1.00 58.62 71 ALA A O 1
ATOM 494 N N . ARG A 1 72 ? -15.111 -13.433 32.869 1.00 61.50 72 ARG A N 1
ATOM 495 C CA . ARG A 1 72 ? -15.262 -14.085 31.557 1.00 61.50 72 ARG A CA 1
ATOM 496 C C . ARG A 1 72 ? -15.552 -13.076 30.446 1.00 61.50 72 ARG A C 1
ATOM 498 O O . ARG A 1 72 ? -14.927 -13.182 29.395 1.00 61.50 72 ARG A O 1
ATOM 505 N N . SER A 1 73 ? -16.413 -12.082 30.677 1.00 76.56 73 SER A N 1
ATOM 506 C CA . SER A 1 73 ? -16.693 -11.048 29.669 1.00 76.56 73 SER A CA 1
ATOM 507 C C . SER A 1 73 ? -15.478 -10.169 29.362 1.00 76.56 73 SER A C 1
ATOM 509 O O . SER A 1 73 ? -15.279 -9.780 28.211 1.00 76.56 73 SER A O 1
ATOM 511 N N . ASP A 1 74 ? -14.625 -9.908 30.356 1.00 81.19 74 ASP A N 1
ATOM 512 C CA . ASP A 1 74 ? -13.401 -9.122 30.166 1.00 81.19 74 ASP A CA 1
ATOM 513 C C . ASP A 1 74 ? -12.329 -9.883 29.380 1.00 81.19 74 ASP A C 1
ATOM 515 O O . ASP A 1 74 ? -11.725 -9.334 28.455 1.00 81.19 74 ASP A O 1
ATOM 519 N N . ALA A 1 75 ? -12.134 -11.171 29.674 1.00 85.44 75 ALA A N 1
ATOM 520 C CA . ALA A 1 75 ? -11.226 -12.021 28.906 1.00 85.44 75 ALA A CA 1
ATOM 521 C C . ALA A 1 75 ? -11.670 -12.165 27.436 1.00 85.44 75 ALA A C 1
ATOM 523 O O . ALA A 1 75 ? -10.837 -12.105 26.527 1.00 85.44 75 ALA A O 1
ATOM 524 N N . GLU A 1 76 ? -12.975 -12.305 27.188 1.00 89.88 76 GLU A N 1
ATOM 525 C CA . GLU A 1 76 ? -13.549 -12.346 25.837 1.00 89.88 76 GLU A CA 1
ATOM 526 C C . GLU A 1 76 ? -13.337 -11.031 25.082 1.00 89.88 76 GLU A C 1
ATOM 528 O O . GLU A 1 76 ? -12.936 -11.041 23.913 1.00 89.88 76 GLU A O 1
ATOM 533 N N . LEU A 1 77 ? -13.548 -9.892 25.751 1.00 91.69 77 LEU A N 1
ATOM 534 C CA . LEU A 1 77 ? -13.304 -8.576 25.173 1.00 91.69 77 LEU A CA 1
ATOM 535 C C . LEU A 1 77 ? -11.825 -8.381 24.830 1.00 91.69 77 LEU A C 1
ATOM 537 O O . LEU A 1 77 ? -11.515 -7.974 23.711 1.00 91.69 77 LEU A O 1
ATOM 541 N N . VAL A 1 78 ? -10.907 -8.704 25.743 1.00 92.81 78 VAL A N 1
ATOM 542 C CA . VAL A 1 78 ? -9.459 -8.604 25.498 1.00 92.81 78 VAL A CA 1
ATOM 543 C C . VAL A 1 78 ? -9.042 -9.498 24.326 1.00 92.81 78 VAL A C 1
ATOM 545 O O . VAL A 1 78 ? -8.313 -9.046 23.439 1.00 92.81 78 VAL A O 1
ATOM 548 N N . ALA A 1 79 ? -9.546 -10.734 24.258 1.00 93.12 79 ALA A N 1
ATOM 549 C CA . ALA A 1 79 ? -9.277 -11.643 23.144 1.00 93.12 79 ALA A CA 1
ATOM 550 C C . ALA A 1 79 ? -9.813 -11.104 21.807 1.00 93.12 79 ALA A C 1
ATOM 552 O O . ALA A 1 79 ? -9.135 -11.202 20.779 1.00 93.12 79 ALA A O 1
ATOM 553 N N . PHE A 1 80 ? -11.005 -10.502 21.806 1.00 95.25 80 PHE A N 1
ATOM 554 C CA . PHE A 1 80 ? -11.560 -9.859 20.618 1.00 95.25 80 PHE A CA 1
ATOM 555 C C . PHE A 1 80 ? -10.742 -8.638 20.187 1.00 95.25 80 PHE A C 1
ATOM 557 O O . PHE A 1 80 ? -10.415 -8.515 19.007 1.00 95.25 80 PHE A O 1
ATOM 564 N N . LEU A 1 81 ? -10.361 -7.760 21.119 1.00 95.75 81 LEU A N 1
ATOM 565 C CA . LEU A 1 81 ? -9.539 -6.587 20.820 1.00 95.75 81 LEU A CA 1
ATOM 566 C C . LEU A 1 81 ? -8.161 -6.990 20.270 1.00 95.75 81 LEU A C 1
ATOM 568 O O . LEU A 1 81 ? -7.669 -6.341 19.346 1.00 95.75 81 LEU A O 1
ATOM 572 N N . LEU A 1 82 ? -7.564 -8.078 20.774 1.00 95.12 82 LEU A N 1
ATOM 573 C CA . LEU A 1 82 ? -6.326 -8.645 20.230 1.00 95.12 82 LEU A CA 1
ATOM 574 C C . LEU A 1 82 ? -6.507 -9.132 18.791 1.00 95.12 82 LEU A C 1
ATOM 576 O O . LEU A 1 82 ? -5.711 -8.775 17.922 1.00 95.12 82 LEU A O 1
ATOM 580 N N . ALA A 1 83 ? -7.563 -9.906 18.526 1.00 95.56 83 ALA A N 1
ATOM 581 C CA . ALA A 1 83 ? -7.858 -10.417 17.189 1.00 95.56 83 ALA A CA 1
ATOM 582 C C . ALA A 1 83 ? -8.145 -9.282 16.192 1.00 95.56 83 ALA A C 1
ATOM 584 O O . ALA A 1 83 ? -7.594 -9.265 15.091 1.00 95.56 83 ALA A O 1
ATOM 585 N N . LEU A 1 84 ? -8.963 -8.303 16.590 1.00 96.75 84 LEU A N 1
ATOM 586 C CA . LEU A 1 84 ? -9.302 -7.144 15.769 1.00 96.75 84 LEU A CA 1
ATOM 587 C C . LEU A 1 84 ? -8.073 -6.267 15.510 1.00 96.75 84 LEU A C 1
ATOM 589 O O . LEU A 1 84 ? -7.813 -5.896 14.368 1.00 96.75 84 LEU A O 1
ATOM 593 N N . GLY A 1 85 ? -7.294 -5.966 16.552 1.00 96.19 85 GLY A N 1
ATOM 594 C CA . GLY A 1 85 ? -6.073 -5.172 16.445 1.00 96.19 85 GLY A CA 1
ATOM 595 C C . GLY A 1 85 ? -5.036 -5.832 15.543 1.00 96.19 85 GLY A C 1
ATOM 596 O O . GLY A 1 85 ? -4.488 -5.176 14.656 1.00 96.19 85 GLY A O 1
ATOM 597 N N . GLY A 1 86 ? -4.828 -7.142 15.709 1.00 95.81 86 GLY A N 1
ATOM 598 C CA . GLY A 1 86 ? -3.960 -7.942 14.847 1.00 95.81 86 GLY A CA 1
ATOM 599 C C . GLY A 1 86 ? -4.404 -7.912 13.385 1.00 95.81 86 GLY A C 1
ATOM 600 O O . GLY A 1 86 ? -3.605 -7.582 12.510 1.00 95.81 86 GLY A O 1
ATOM 601 N N . ALA A 1 87 ? -5.693 -8.143 13.121 1.00 95.81 87 ALA A N 1
ATOM 602 C CA . ALA A 1 87 ? -6.246 -8.111 11.768 1.00 95.81 87 ALA A CA 1
ATOM 603 C C . ALA A 1 87 ? -6.158 -6.715 11.121 1.00 95.81 87 ALA A C 1
ATOM 605 O O . ALA A 1 87 ? -5.891 -6.600 9.925 1.00 95.81 87 ALA A O 1
ATOM 606 N N . MET A 1 88 ? -6.341 -5.635 11.890 1.00 96.00 88 MET A N 1
ATOM 607 C CA . MET A 1 88 ? -6.166 -4.268 11.386 1.00 96.00 88 MET A CA 1
ATOM 608 C C . MET A 1 88 ? -4.696 -3.943 11.069 1.00 96.00 88 MET A C 1
ATOM 610 O O . MET A 1 88 ? -4.421 -3.222 10.106 1.00 96.00 88 MET A O 1
ATOM 614 N N . LEU A 1 89 ? -3.744 -4.474 11.843 1.00 94.94 89 LEU A N 1
ATOM 615 C CA . LEU A 1 89 ? -2.315 -4.355 11.540 1.00 94.94 89 LEU A CA 1
ATOM 616 C C . LEU A 1 89 ? -1.933 -5.153 10.284 1.00 94.94 89 LEU A C 1
ATOM 618 O O . LEU A 1 89 ? -1.227 -4.608 9.435 1.00 94.94 89 LEU A O 1
ATOM 622 N N . ASP A 1 90 ? -2.448 -6.377 10.125 1.00 93.94 90 ASP A N 1
ATOM 623 C CA . ASP A 1 90 ? -2.290 -7.199 8.909 1.00 93.94 90 ASP A CA 1
ATOM 624 C C . ASP A 1 90 ? -2.944 -6.534 7.676 1.00 93.94 90 ASP A C 1
ATOM 626 O O . ASP A 1 90 ? -2.480 -6.674 6.542 1.00 93.94 90 ASP A O 1
ATOM 630 N N . ALA A 1 91 ? -3.995 -5.736 7.887 1.00 93.31 91 ALA A N 1
ATOM 631 C CA . ALA A 1 91 ? -4.599 -4.884 6.865 1.00 93.31 91 ALA A CA 1
ATOM 632 C C . ALA A 1 91 ? -3.749 -3.652 6.487 1.00 93.31 91 ALA A C 1
ATOM 634 O O . ALA A 1 91 ? -4.117 -2.900 5.582 1.00 93.31 91 ALA A O 1
ATOM 635 N N . GLY A 1 92 ? -2.629 -3.414 7.177 1.00 91.69 92 GLY A N 1
ATOM 636 C CA . GLY A 1 92 ? -1.741 -2.278 6.932 1.00 91.69 92 GLY A CA 1
ATOM 637 C C . GLY A 1 92 ? -2.242 -0.951 7.508 1.00 91.69 92 GLY A C 1
ATOM 638 O O . GLY A 1 92 ? -1.776 0.109 7.081 1.00 91.69 92 GLY A O 1
ATOM 639 N N . ALA A 1 93 ? -3.178 -0.975 8.466 1.00 93.88 93 ALA A N 1
ATOM 640 C CA . ALA A 1 93 ? -3.694 0.245 9.081 1.00 93.88 93 ALA A CA 1
ATOM 641 C C . ALA A 1 93 ? -2.595 0.993 9.875 1.00 93.88 93 ALA A C 1
ATOM 643 O O . ALA A 1 93 ? -1.762 0.356 10.538 1.00 93.88 93 ALA A O 1
ATOM 644 N N . PRO A 1 94 ? -2.568 2.340 9.845 1.00 93.69 94 PRO A N 1
ATOM 645 C CA . PRO A 1 94 ? -1.756 3.147 10.757 1.00 93.69 94 PRO A CA 1
ATOM 646 C C . PRO A 1 94 ? -2.053 2.808 12.220 1.00 93.69 94 PRO A C 1
ATOM 648 O O . PRO A 1 94 ? -3.213 2.589 12.577 1.00 93.69 94 PRO A O 1
ATOM 651 N N . VAL A 1 95 ? -1.036 2.824 13.080 1.00 94.81 95 VAL A N 1
ATOM 652 C CA . VAL A 1 95 ? -1.187 2.487 14.506 1.00 94.81 95 VAL A CA 1
ATOM 653 C C . VAL A 1 95 ? -2.202 3.396 15.189 1.00 94.81 95 VAL A C 1
ATOM 655 O O . VAL A 1 95 ? -3.052 2.905 15.930 1.00 94.81 95 VAL A O 1
ATOM 658 N N . VAL A 1 96 ? -2.198 4.689 14.854 1.00 92.50 96 VAL A N 1
ATOM 659 C CA . VAL A 1 96 ? -3.180 5.655 15.369 1.00 92.50 96 VAL A CA 1
ATOM 660 C C . VAL A 1 96 ? -4.623 5.217 15.086 1.00 92.50 96 VAL A C 1
ATOM 662 O O . VAL A 1 96 ? -5.488 5.323 15.951 1.00 92.50 96 VAL A O 1
ATOM 665 N N . GLN A 1 97 ? -4.890 4.651 13.904 1.00 93.06 97 GLN A N 1
ATOM 666 C CA . GLN A 1 97 ? -6.224 4.191 13.517 1.00 93.06 97 GLN A CA 1
ATOM 667 C C . GLN A 1 97 ? -6.623 2.917 14.270 1.00 93.06 97 GLN A C 1
ATOM 669 O O . GLN A 1 97 ? -7.788 2.778 14.662 1.00 93.06 97 GLN A O 1
ATOM 674 N N . VAL A 1 98 ? -5.678 1.990 14.465 1.00 95.56 98 VAL A N 1
ATOM 675 C CA . VAL A 1 98 ? -5.903 0.767 15.250 1.00 95.56 98 VAL A CA 1
ATOM 676 C C . VAL A 1 98 ? -6.217 1.141 16.696 1.00 95.56 98 VAL A C 1
ATOM 678 O O . VAL A 1 98 ? -7.268 0.758 17.204 1.00 95.56 98 VAL A O 1
ATOM 681 N N . GLN A 1 99 ? -5.377 1.969 17.321 1.00 94.62 99 GLN A N 1
ATOM 682 C CA . GLN A 1 99 ? -5.550 2.429 18.701 1.00 94.62 99 GLN A CA 1
ATOM 683 C C . GLN A 1 99 ? -6.904 3.112 18.907 1.00 94.62 99 GLN A C 1
ATOM 685 O O . GLN A 1 99 ? -7.640 2.792 19.838 1.00 94.62 99 GLN A O 1
ATOM 690 N N . ASP A 1 100 ? -7.271 4.019 18.004 1.00 93.31 100 ASP A N 1
ATOM 691 C CA . ASP A 1 100 ? -8.550 4.718 18.047 1.00 93.31 100 ASP A CA 1
ATOM 692 C C . ASP A 1 100 ? -9.755 3.783 17.929 1.00 93.31 100 ASP A C 1
ATOM 694 O O . ASP A 1 100 ? -10.775 3.999 18.587 1.00 93.31 100 ASP A O 1
ATOM 698 N N . SER A 1 101 ? -9.646 2.754 17.091 1.00 94.69 101 SER A N 1
ATOM 699 C CA . SER A 1 101 ? -10.711 1.773 16.890 1.00 94.69 101 SER A CA 1
ATOM 700 C C . SER A 1 101 ? -10.863 0.875 18.114 1.00 94.69 101 SER A C 1
ATOM 702 O O . SER A 1 101 ? -11.970 0.766 18.638 1.00 94.69 101 SER A O 1
ATOM 704 N N . LEU A 1 102 ? -9.762 0.314 18.627 1.00 95.81 102 LEU A N 1
ATOM 705 C CA . LEU A 1 102 ? -9.770 -0.536 19.821 1.00 95.81 102 LEU A CA 1
ATOM 706 C C . LEU A 1 102 ? -10.274 0.217 21.051 1.00 95.81 102 LEU A C 1
ATOM 708 O O . LEU A 1 102 ? -11.136 -0.289 21.761 1.00 95.81 102 LEU A O 1
ATOM 712 N N . ARG A 1 103 ? -9.832 1.463 21.251 1.00 95.06 103 ARG A N 1
ATOM 713 C CA . ARG A 1 103 ? -10.307 2.325 22.342 1.00 95.06 103 ARG A CA 1
ATOM 714 C C . ARG A 1 103 ? -11.815 2.565 22.281 1.00 95.06 103 ARG A C 1
ATOM 716 O O . ARG A 1 103 ? -12.481 2.530 23.311 1.00 95.06 103 ARG A O 1
ATOM 723 N N . ARG A 1 104 ? -12.374 2.807 21.088 1.00 93.75 104 ARG A N 1
ATOM 724 C CA . ARG A 1 104 ? -13.828 2.980 20.922 1.00 93.75 104 ARG A CA 1
ATOM 725 C C . ARG A 1 104 ? -14.591 1.684 21.184 1.00 93.75 104 ARG A C 1
ATOM 727 O O . ARG A 1 104 ? -15.608 1.735 21.866 1.00 93.75 104 ARG A O 1
ATOM 734 N N . VAL A 1 105 ? -14.095 0.547 20.692 1.00 95.06 105 VAL A N 1
ATOM 735 C CA . VAL A 1 105 ? -14.691 -0.774 20.962 1.00 95.06 105 VAL A CA 1
ATOM 736 C C . VAL A 1 105 ? -14.654 -1.094 22.458 1.00 95.06 105 VAL A C 1
ATOM 738 O O . VAL A 1 105 ? -15.669 -1.503 23.013 1.00 95.06 105 VAL A O 1
ATOM 741 N N . ALA A 1 106 ? -13.530 -0.853 23.133 1.00 93.31 106 ALA A N 1
ATOM 742 C CA . ALA A 1 106 ? -13.403 -1.062 24.572 1.00 93.31 106 ALA A CA 1
ATOM 743 C C . ALA A 1 106 ? -14.385 -0.172 25.355 1.00 93.31 106 ALA A C 1
ATOM 745 O O . ALA A 1 106 ? -15.122 -0.663 26.208 1.00 93.31 106 ALA A O 1
ATOM 746 N N . ALA A 1 107 ? -14.487 1.113 24.997 1.00 91.69 107 ALA A N 1
ATOM 747 C CA . ALA A 1 107 ? -15.383 2.061 25.658 1.00 91.69 107 ALA A CA 1
ATOM 748 C C . ALA A 1 107 ? -16.871 1.679 25.550 1.00 91.69 107 ALA A C 1
ATOM 750 O O . ALA A 1 107 ? -17.586 1.743 26.548 1.00 91.69 107 ALA A O 1
ATOM 751 N N . VAL A 1 108 ? -17.358 1.252 24.375 1.00 92.38 108 VAL A N 1
ATOM 752 C CA . VAL A 1 108 ? -18.774 0.847 24.222 1.00 92.38 108 VAL A CA 1
ATOM 753 C C . VAL A 1 108 ? -19.110 -0.473 24.923 1.00 92.38 108 VAL A C 1
ATOM 755 O O . VAL A 1 108 ? -20.289 -0.755 25.144 1.00 92.38 108 VAL A O 1
ATOM 758 N N . ASN A 1 109 ? -18.088 -1.251 25.293 1.00 90.12 109 ASN A N 1
ATOM 759 C CA . ASN A 1 109 ? -18.202 -2.480 26.077 1.00 90.12 109 ASN A CA 1
ATOM 760 C C . ASN A 1 109 ? -17.868 -2.277 27.570 1.00 90.12 109 ASN A C 1
ATOM 762 O O . ASN A 1 109 ? -17.756 -3.254 28.296 1.00 90.12 109 ASN A O 1
ATOM 766 N N . GLY A 1 110 ? -17.730 -1.032 28.045 1.00 87.38 110 GLY A N 1
ATOM 767 C CA . GLY A 1 110 ? -17.517 -0.728 29.468 1.00 87.38 110 GLY A CA 1
ATOM 768 C C . GLY A 1 110 ? -16.061 -0.770 29.947 1.00 87.38 110 GLY A C 1
ATOM 769 O O . GLY A 1 110 ? -15.789 -0.366 31.071 1.00 87.38 110 GLY A O 1
ATOM 770 N N . ALA A 1 111 ? -15.105 -1.142 29.093 1.00 87.12 111 ALA A N 1
ATOM 771 C CA . ALA A 1 111 ? -13.679 -1.215 29.422 1.00 87.12 111 ALA A CA 1
ATOM 772 C C . ALA A 1 111 ? -12.918 0.058 28.999 1.00 87.12 111 ALA A C 1
ATOM 774 O O . ALA A 1 111 ? -11.910 0.006 28.296 1.00 87.12 111 ALA A O 1
ATOM 775 N N . SER A 1 112 ? -13.398 1.243 29.392 1.00 82.25 112 SER A N 1
ATOM 776 C CA . SER A 1 112 ? -12.780 2.522 28.986 1.00 82.25 112 SER A CA 1
ATOM 777 C C . SER A 1 112 ? -11.370 2.749 29.544 1.00 82.25 112 SER A C 1
ATOM 779 O O . SER A 1 112 ? -10.650 3.597 29.023 1.00 82.25 112 SER A O 1
ATOM 781 N N . ALA A 1 113 ? -10.994 2.015 30.594 1.00 83.00 113 ALA A N 1
ATOM 782 C CA . ALA A 1 113 ? -9.666 2.043 31.203 1.00 83.00 113 ALA A CA 1
ATOM 783 C C . ALA A 1 113 ? -8.673 1.062 30.548 1.00 83.00 113 ALA A C 1
ATOM 785 O O . ALA A 1 113 ? -7.554 0.929 31.032 1.00 83.00 113 ALA A O 1
ATOM 786 N N . ALA A 1 114 ? -9.065 0.364 29.474 1.00 87.25 114 ALA A N 1
ATOM 787 C CA . ALA A 1 114 ? -8.169 -0.551 28.781 1.00 87.25 114 ALA A CA 1
ATOM 788 C C . ALA A 1 114 ? -6.983 0.199 28.153 1.00 87.25 114 ALA A C 1
ATOM 790 O O . ALA A 1 114 ? -7.153 1.156 27.391 1.00 87.25 114 ALA A O 1
ATOM 791 N N . GLU A 1 115 ? -5.777 -0.279 28.437 1.00 90.12 115 GLU A N 1
ATOM 792 C CA . GLU A 1 115 ? -4.531 0.223 27.877 1.00 90.12 115 GLU A CA 1
ATOM 793 C C . GLU A 1 115 ? -4.061 -0.684 26.740 1.00 90.12 115 GLU A C 1
ATOM 795 O O . GLU A 1 115 ? -4.119 -1.913 26.820 1.00 90.12 115 GLU A O 1
ATOM 800 N N . THR A 1 116 ? -3.574 -0.076 25.659 1.00 92.12 116 THR A N 1
ATOM 801 C CA . THR A 1 116 ? -3.112 -0.804 24.473 1.00 92.12 116 THR A CA 1
ATOM 802 C C . THR A 1 116 ? -1.715 -0.352 24.079 1.00 92.12 116 THR A C 1
ATOM 804 O O . THR A 1 116 ? -1.502 0.832 23.815 1.00 92.12 116 THR A O 1
ATOM 807 N N . VAL A 1 117 ? -0.788 -1.297 23.947 1.00 93.31 117 VAL A N 1
ATOM 808 C CA . VAL A 1 117 ? 0.515 -1.090 23.308 1.00 93.31 117 VAL A CA 1
ATOM 809 C C . VAL A 1 117 ? 0.475 -1.758 21.942 1.00 93.31 117 VAL A C 1
ATOM 811 O O . VAL A 1 117 ? 0.270 -2.965 21.825 1.00 93.31 117 VAL A O 1
ATOM 814 N N . ILE A 1 118 ? 0.657 -0.956 20.896 1.00 94.06 118 ILE A N 1
ATOM 815 C CA . ILE A 1 118 ? 0.520 -1.393 19.508 1.00 94.06 118 ILE A CA 1
ATOM 816 C C . ILE A 1 118 ? 1.853 -1.188 18.797 1.00 94.06 118 ILE A C 1
ATOM 818 O O . ILE A 1 118 ? 2.336 -0.065 18.648 1.00 94.06 118 ILE A O 1
ATOM 822 N N . LEU A 1 119 ? 2.436 -2.290 18.346 1.00 92.00 119 LEU A N 1
ATOM 823 C CA . LEU A 1 119 ? 3.641 -2.345 17.530 1.00 92.00 119 LEU A CA 1
ATOM 824 C C . LEU A 1 119 ? 3.283 -2.960 16.168 1.00 92.00 119 LEU A C 1
ATOM 826 O O . LEU A 1 119 ? 2.286 -3.671 16.059 1.00 92.00 119 LEU A O 1
ATOM 830 N N . PRO A 1 120 ? 4.088 -2.750 15.112 1.00 86.00 120 PRO A N 1
ATOM 831 C CA . PRO A 1 120 ? 3.779 -3.299 13.794 1.00 86.00 120 PRO A CA 1
ATOM 832 C C . PRO A 1 120 ? 3.665 -4.821 13.779 1.00 86.00 120 PRO A C 1
ATOM 834 O O . PRO A 1 120 ? 2.928 -5.345 12.956 1.00 86.00 120 PRO A O 1
ATOM 837 N N . THR A 1 121 ? 4.378 -5.507 14.676 1.00 90.31 121 THR A N 1
ATOM 838 C CA . THR A 1 121 ? 4.433 -6.972 14.739 1.00 90.31 121 THR A CA 1
ATOM 839 C C . THR A 1 121 ? 3.912 -7.568 16.048 1.00 90.31 121 THR A C 1
ATOM 841 O O . THR A 1 121 ? 3.964 -8.784 16.233 1.00 90.31 121 THR A O 1
ATOM 844 N N . ALA A 1 122 ? 3.411 -6.741 16.970 1.00 92.25 122 ALA A N 1
ATOM 845 C CA . ALA A 1 122 ? 2.927 -7.192 18.270 1.00 92.25 122 ALA A CA 1
ATOM 846 C C . ALA A 1 122 ? 1.846 -6.261 18.827 1.00 92.25 122 ALA A C 1
ATOM 848 O O . ALA A 1 122 ? 1.900 -5.045 18.654 1.00 92.25 122 ALA A O 1
ATOM 849 N N . LEU A 1 123 ? 0.891 -6.837 19.545 1.00 93.50 123 LEU A N 1
ATOM 850 C CA . LEU A 1 123 ? -0.144 -6.117 20.273 1.00 93.50 123 LEU A CA 1
ATOM 851 C C . LEU A 1 123 ? -0.134 -6.586 21.726 1.00 93.50 123 LEU A C 1
ATOM 853 O O . LEU A 1 123 ? -0.069 -7.789 21.974 1.00 93.50 123 LEU A O 1
ATOM 857 N N . VAL A 1 124 ? -0.228 -5.655 22.669 1.00 94.38 124 VAL A N 1
ATOM 858 C CA . VAL A 1 124 ? -0.450 -5.946 24.088 1.00 94.38 124 VAL A CA 1
ATOM 859 C C . VAL A 1 124 ? -1.651 -5.140 24.546 1.00 94.38 124 VAL A C 1
ATOM 861 O O . VAL A 1 124 ? -1.715 -3.933 24.312 1.00 94.38 124 VAL A O 1
ATOM 864 N N . ILE A 1 125 ? -2.609 -5.805 25.178 1.00 93.50 125 ILE A N 1
ATOM 865 C CA . ILE A 1 125 ? -3.810 -5.181 25.727 1.00 93.50 125 ILE A CA 1
ATOM 866 C C . ILE A 1 125 ? -3.890 -5.538 27.198 1.00 93.50 125 ILE A C 1
ATOM 868 O O . ILE A 1 125 ? -3.752 -6.706 27.557 1.00 93.50 125 ILE A O 1
ATOM 872 N N . SER A 1 126 ? -4.117 -4.526 28.024 1.00 89.62 126 SER A N 1
ATOM 873 C CA . SER A 1 126 ? -4.360 -4.657 29.451 1.00 89.62 126 SER A CA 1
ATOM 874 C C . SER A 1 126 ? -5.720 -4.046 29.768 1.00 89.62 126 SER A C 1
ATOM 876 O O . SER A 1 126 ? -5.948 -2.876 29.471 1.00 89.62 126 SER A O 1
ATOM 878 N N . SER A 1 127 ? -6.634 -4.826 30.338 1.00 85.81 127 SER A N 1
ATOM 879 C CA . SER A 1 127 ? -7.886 -4.322 30.914 1.00 85.81 127 SER A CA 1
ATOM 880 C C . SER A 1 127 ? -7.829 -4.503 32.422 1.00 85.81 127 SER A C 1
ATOM 882 O O . SER A 1 127 ? -7.419 -5.564 32.892 1.00 85.81 127 SER A O 1
ATOM 884 N N . SER A 1 128 ? -8.226 -3.480 33.176 1.00 79.31 128 SER A N 1
ATOM 885 C CA . SER A 1 128 ? -8.397 -3.584 34.623 1.00 79.31 128 SER A CA 1
ATOM 886 C C . SER A 1 128 ? -9.850 -3.299 34.972 1.00 79.31 128 SER A C 1
ATOM 888 O O . SER A 1 128 ? -10.356 -2.208 34.697 1.00 79.31 128 SER A O 1
ATOM 890 N N . GLN A 1 129 ? -10.518 -4.292 35.550 1.00 70.75 129 GLN A N 1
ATOM 891 C CA . GLN A 1 129 ? -11.905 -4.203 35.991 1.00 70.75 129 GLN A CA 1
ATOM 892 C C . GLN A 1 129 ? -12.020 -4.914 37.345 1.00 70.75 129 GLN A C 1
ATOM 894 O O . GLN A 1 129 ? -11.414 -5.967 37.563 1.00 70.75 129 GLN A O 1
ATOM 899 N N . ASP A 1 130 ? -12.706 -4.275 38.295 1.00 67.00 130 ASP A N 1
ATOM 900 C CA . ASP A 1 130 ? -12.945 -4.784 39.655 1.00 67.00 130 ASP A CA 1
ATOM 901 C C . ASP A 1 130 ? -11.689 -5.287 40.402 1.00 67.00 130 ASP A C 1
ATOM 903 O O . ASP A 1 130 ? -11.726 -6.255 41.159 1.00 67.00 130 ASP A O 1
ATOM 907 N N . GLY A 1 131 ? -10.545 -4.621 40.196 1.00 69.69 131 GLY A N 1
ATOM 908 C CA . GLY A 1 131 ? -9.276 -4.939 40.867 1.00 69.69 131 GLY A CA 1
ATOM 909 C C . GLY A 1 131 ? -8.494 -6.110 40.261 1.00 69.69 131 GLY A C 1
ATOM 910 O O . GLY A 1 131 ? -7.405 -6.423 40.742 1.00 69.69 131 GLY A O 1
ATOM 911 N N . THR A 1 132 ? -9.000 -6.728 39.190 1.00 71.19 132 THR A N 1
ATOM 912 C CA . THR A 1 132 ? -8.283 -7.746 38.410 1.00 71.19 132 THR A CA 1
ATOM 913 C C . THR A 1 132 ? -7.755 -7.151 37.109 1.00 71.19 132 THR A C 1
ATOM 915 O O . THR A 1 132 ? -8.486 -6.484 36.379 1.00 71.19 132 THR A O 1
ATOM 918 N N . THR A 1 133 ? -6.469 -7.367 36.824 1.00 79.88 133 THR A N 1
ATOM 919 C CA . THR A 1 133 ? -5.826 -6.899 35.588 1.00 79.88 133 THR A CA 1
ATOM 920 C C . THR A 1 133 ? -5.584 -8.077 34.657 1.00 79.88 133 THR A C 1
ATOM 922 O O . THR A 1 133 ? -4.816 -8.987 34.973 1.00 79.88 133 THR A O 1
ATOM 925 N N . HIS A 1 134 ? -6.221 -8.040 33.492 1.00 80.94 134 HIS A N 1
ATOM 926 C CA . HIS A 1 134 ? -6.049 -9.009 32.422 1.00 80.94 134 HIS A CA 1
ATOM 927 C C . HIS A 1 134 ? -5.163 -8.418 31.331 1.00 80.94 134 HIS A C 1
ATOM 929 O O . HIS A 1 134 ? -5.608 -7.589 30.537 1.00 80.94 134 HIS A O 1
ATOM 935 N N . THR A 1 135 ? -3.916 -8.885 31.279 1.00 87.19 135 THR A N 1
ATOM 936 C CA . THR A 1 135 ? -2.961 -8.535 30.224 1.00 87.19 135 THR A CA 1
ATOM 937 C C . THR A 1 135 ? -2.798 -9.701 29.266 1.00 87.19 135 THR A C 1
ATOM 939 O O . THR A 1 135 ? -2.480 -10.814 29.684 1.00 87.19 135 THR A O 1
ATOM 942 N N . ALA A 1 136 ? -2.959 -9.445 27.974 1.00 90.81 136 ALA A N 1
ATOM 943 C CA . ALA A 1 136 ? -2.729 -10.433 26.935 1.00 90.81 136 ALA A CA 1
ATOM 944 C C . ALA A 1 136 ? -1.947 -9.823 25.768 1.00 90.81 136 ALA A C 1
ATOM 946 O O . ALA A 1 136 ? -2.046 -8.628 25.478 1.00 90.81 136 ALA A O 1
ATOM 947 N N . ALA A 1 137 ? -1.148 -10.658 25.108 1.00 92.00 137 ALA A N 1
ATOM 948 C CA . ALA A 1 137 ? -0.294 -10.261 24.001 1.00 92.00 137 ALA A CA 1
ATOM 949 C C . ALA A 1 137 ? -0.454 -11.216 22.816 1.00 92.00 137 ALA A C 1
ATOM 951 O O . ALA A 1 137 ? -0.652 -12.417 22.999 1.00 92.00 137 ALA A O 1
ATOM 952 N N . ALA A 1 138 ? -0.341 -10.682 21.603 1.00 90.12 138 ALA A N 1
ATOM 953 C CA . ALA A 1 138 ? -0.396 -11.453 20.367 1.00 90.12 138 ALA A CA 1
ATOM 954 C C . ALA A 1 138 ? 0.596 -10.907 19.334 1.00 90.12 138 ALA A C 1
ATOM 956 O O . ALA A 1 138 ? 0.836 -9.700 19.259 1.00 90.12 138 ALA A O 1
ATOM 957 N N . GLY A 1 139 ? 1.152 -11.801 18.513 1.00 89.12 139 GLY A N 1
ATOM 958 C CA . GLY A 1 139 ? 1.852 -11.408 17.292 1.00 89.12 139 GLY A CA 1
ATOM 959 C C . GLY A 1 139 ? 0.869 -10.842 16.264 1.00 89.12 139 GLY A C 1
ATOM 960 O O . GLY A 1 139 ? -0.277 -11.281 16.187 1.00 89.12 139 GLY A O 1
ATOM 961 N N . ALA A 1 140 ? 1.317 -9.871 15.475 1.00 87.31 140 ALA A N 1
ATOM 962 C CA . ALA A 1 140 ? 0.518 -9.198 14.451 1.00 87.31 140 ALA A CA 1
ATOM 963 C C . ALA A 1 140 ? 1.381 -8.842 13.230 1.00 87.31 140 ALA A C 1
ATOM 965 O O . ALA A 1 140 ? 2.585 -9.095 13.232 1.00 87.31 140 ALA A O 1
ATOM 966 N N . GLY A 1 141 ? 0.779 -8.280 12.180 1.00 79.38 141 GLY A N 1
ATOM 967 C CA . GLY A 1 141 ? 1.491 -7.725 11.020 1.00 79.38 141 GLY A CA 1
ATOM 968 C C . GLY A 1 141 ? 2.344 -8.734 10.249 1.00 79.38 141 GLY A C 1
ATOM 969 O O . GLY A 1 141 ? 3.317 -8.352 9.601 1.00 79.38 141 GLY A O 1
ATOM 970 N N . SER A 1 142 ? 2.013 -10.021 10.352 1.00 77.00 142 SER A N 1
ATOM 971 C CA . SER A 1 142 ? 2.751 -11.115 9.706 1.00 77.00 142 SER A CA 1
ATOM 972 C C . SER A 1 142 ? 2.072 -11.598 8.427 1.00 77.00 142 SER A C 1
ATOM 974 O O . SER A 1 142 ? 2.681 -12.329 7.643 1.00 77.00 142 SER A O 1
ATOM 976 N N . ARG A 1 143 ? 0.817 -11.189 8.200 1.00 82.69 143 ARG A N 1
ATOM 977 C CA . ARG A 1 143 ? 0.008 -11.596 7.051 1.00 82.69 143 ARG A CA 1
ATOM 978 C C . ARG A 1 143 ? -0.279 -10.386 6.174 1.00 82.69 143 ARG A C 1
ATOM 980 O O . ARG A 1 143 ? 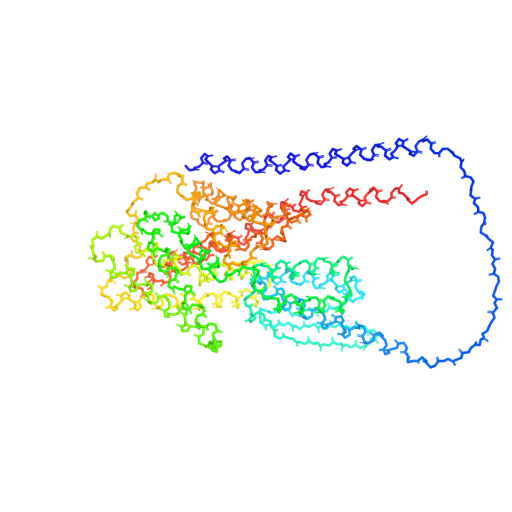-0.665 -9.332 6.663 1.00 82.69 143 ARG A O 1
ATOM 987 N N . ALA A 1 144 ? -0.138 -10.559 4.864 1.00 84.44 144 ALA A N 1
ATOM 988 C CA . ALA A 1 144 ? -0.629 -9.589 3.895 1.00 84.44 144 ALA A CA 1
ATOM 989 C C . ALA A 1 144 ? -2.076 -9.941 3.530 1.00 84.44 144 ALA A C 1
ATOM 991 O O . ALA A 1 144 ? -2.320 -10.956 2.873 1.00 84.44 144 ALA A O 1
ATOM 992 N N . LEU A 1 145 ? -3.035 -9.120 3.963 1.00 91.44 145 LEU A N 1
ATOM 993 C CA . LEU A 1 145 ? -4.446 -9.338 3.641 1.00 91.44 145 LEU A CA 1
ATOM 994 C C . LEU A 1 145 ? -4.783 -8.867 2.224 1.00 91.44 145 LEU A C 1
ATOM 996 O O . LEU A 1 145 ? -4.287 -7.850 1.734 1.00 91.44 145 LEU A O 1
ATOM 1000 N N . ARG A 1 146 ? -5.684 -9.601 1.567 1.00 92.50 146 ARG A N 1
ATOM 1001 C CA . ARG A 1 146 ? -6.301 -9.158 0.311 1.00 92.50 146 ARG A CA 1
ATOM 1002 C C . ARG A 1 146 ? -7.272 -8.005 0.578 1.00 92.50 146 ARG A C 1
ATOM 1004 O O . ARG A 1 146 ? -7.773 -7.863 1.692 1.00 92.50 146 ARG A O 1
ATOM 1011 N N . ILE A 1 147 ? -7.592 -7.195 -0.434 1.00 93.00 147 ILE A N 1
ATOM 1012 C CA . ILE A 1 147 ? -8.425 -6.002 -0.217 1.00 93.00 147 ILE A CA 1
ATOM 1013 C C . ILE A 1 147 ? -9.875 -6.368 0.170 1.00 93.00 147 ILE A C 1
ATOM 1015 O O . ILE A 1 147 ? -10.485 -5.626 0.939 1.00 93.00 147 ILE A O 1
ATOM 1019 N N . ASP A 1 148 ? -10.423 -7.509 -0.269 1.00 93.38 148 ASP A N 1
ATOM 1020 C CA . ASP A 1 148 ? -11.701 -8.039 0.253 1.00 93.38 148 ASP A CA 1
ATOM 1021 C C . ASP A 1 148 ? -11.651 -8.288 1.762 1.00 93.38 148 ASP A C 1
ATOM 1023 O O . ASP A 1 148 ? -12.566 -7.897 2.486 1.00 93.38 148 ASP A O 1
ATOM 1027 N N . GLN A 1 149 ? -10.562 -8.884 2.245 1.00 95.00 149 GLN A N 1
ATOM 1028 C CA . GLN A 1 149 ? -10.380 -9.176 3.665 1.00 95.00 149 GLN A CA 1
ATOM 1029 C C . GLN A 1 149 ? -10.156 -7.893 4.467 1.00 95.00 149 GLN A C 1
ATOM 1031 O O . GLN A 1 149 ? -10.776 -7.715 5.510 1.00 95.00 149 GLN A O 1
ATOM 1036 N N . VAL A 1 150 ? -9.346 -6.957 3.952 1.00 95.44 150 VAL A N 1
ATOM 1037 C CA . VAL A 1 150 ? -9.176 -5.620 4.551 1.00 95.44 150 VAL A CA 1
ATOM 1038 C C . VAL A 1 150 ? -10.525 -4.915 4.689 1.00 95.44 150 VAL A C 1
ATOM 1040 O O . VAL A 1 150 ? -10.810 -4.328 5.731 1.00 95.44 150 VAL A O 1
ATOM 1043 N N . HIS A 1 151 ? -11.374 -4.995 3.661 1.00 94.94 151 HIS A N 1
ATOM 1044 C CA . HIS A 1 151 ? -12.724 -4.445 3.710 1.00 94.94 151 HIS A CA 1
ATOM 1045 C C . HIS A 1 151 ? -13.532 -5.082 4.847 1.00 94.94 151 HIS A C 1
ATOM 1047 O O . HIS A 1 151 ? -14.043 -4.352 5.695 1.00 94.94 151 HIS A O 1
ATOM 1053 N N . GLY A 1 152 ? -13.593 -6.415 4.912 1.00 94.94 152 GLY A N 1
ATOM 1054 C CA . GLY A 1 152 ? -14.349 -7.128 5.946 1.00 94.94 152 GLY A CA 1
ATOM 1055 C C . GLY A 1 152 ? -13.858 -6.841 7.370 1.00 94.94 152 GLY A C 1
ATOM 1056 O O . GLY A 1 152 ? -14.666 -6.601 8.263 1.00 94.94 152 GLY A O 1
ATOM 1057 N N . VAL A 1 153 ? -12.540 -6.786 7.589 1.00 96.69 153 VAL A N 1
ATOM 1058 C CA . VAL A 1 153 ? -11.950 -6.449 8.899 1.00 96.69 153 VAL A CA 1
ATOM 1059 C C . VAL A 1 153 ? -12.377 -5.053 9.355 1.00 96.69 153 VAL A C 1
ATOM 1061 O O . VAL A 1 153 ? -12.727 -4.855 10.519 1.00 96.69 153 VAL A O 1
ATOM 1064 N N . LEU A 1 154 ? -12.379 -4.075 8.447 1.00 95.44 154 LEU A N 1
ATOM 1065 C CA . LEU A 1 154 ? -12.773 -2.704 8.774 1.00 95.44 154 LEU A CA 1
ATOM 1066 C C . LEU A 1 154 ? -14.289 -2.554 8.964 1.00 95.44 154 LEU A C 1
ATOM 1068 O O . LEU A 1 154 ? -14.700 -1.752 9.801 1.00 95.44 154 LEU A O 1
ATOM 1072 N N . GLU A 1 155 ? -15.110 -3.341 8.264 1.00 94.31 155 GLU A N 1
ATOM 1073 C CA . GLU A 1 155 ? -16.552 -3.437 8.539 1.00 94.31 155 GLU A CA 1
ATOM 1074 C C . GLU A 1 155 ? -16.813 -3.995 9.942 1.00 94.31 155 GLU A C 1
ATOM 1076 O O . GLU A 1 155 ? -17.592 -3.408 10.693 1.00 94.31 155 GLU A O 1
ATOM 1081 N N . VAL A 1 156 ? -16.120 -5.070 10.339 1.00 96.50 156 VAL A N 1
ATOM 1082 C CA . VAL A 1 156 ? -16.212 -5.611 11.706 1.00 96.50 156 VAL A CA 1
ATOM 1083 C C . VAL A 1 156 ? -15.787 -4.559 12.729 1.00 96.50 156 VAL A C 1
ATOM 1085 O O . VAL A 1 156 ? -16.476 -4.367 13.731 1.00 96.50 156 VAL A O 1
ATOM 1088 N N . ALA A 1 157 ? -14.699 -3.825 12.469 1.00 96.12 157 ALA A N 1
ATOM 1089 C CA . ALA A 1 157 ? -14.255 -2.741 13.342 1.00 96.12 157 ALA A CA 1
ATOM 1090 C C . ALA A 1 157 ? -15.332 -1.652 13.502 1.00 96.12 157 ALA A C 1
ATOM 1092 O O . ALA A 1 157 ? -15.565 -1.178 14.613 1.00 96.12 157 ALA A O 1
ATOM 1093 N N . GLU A 1 158 ? -15.992 -1.248 12.415 1.00 93.06 158 GLU A N 1
ATOM 1094 C CA . GLU A 1 158 ? -17.048 -0.230 12.432 1.00 93.06 158 GLU A CA 1
ATOM 1095 C C . GLU A 1 158 ? -18.308 -0.714 13.166 1.00 93.06 158 GLU A C 1
ATOM 1097 O O . GLU A 1 158 ? -18.857 0.013 13.999 1.00 93.06 158 GLU A O 1
ATOM 1102 N N . GLN A 1 159 ? -18.746 -1.947 12.903 1.00 94.56 159 GLN A N 1
ATOM 1103 C CA . GLN A 1 159 ? -19.896 -2.565 13.570 1.00 94.56 159 GLN A CA 1
ATOM 1104 C C . GLN A 1 159 ? -19.646 -2.730 15.076 1.00 94.56 159 GLN A C 1
ATOM 1106 O O . GLN A 1 159 ? -20.501 -2.374 15.893 1.00 94.56 159 GLN A O 1
ATOM 1111 N N . ALA A 1 160 ? -18.445 -3.169 15.463 1.00 95.62 160 ALA A N 1
ATOM 1112 C CA . ALA A 1 160 ? -18.042 -3.286 16.862 1.00 95.62 160 ALA A CA 1
ATOM 1113 C C . ALA A 1 160 ? -18.013 -1.922 17.573 1.00 95.62 160 ALA A C 1
ATOM 1115 O O . ALA A 1 160 ? -18.518 -1.795 18.687 1.00 95.62 160 ALA A O 1
ATOM 1116 N N . GLN A 1 161 ? -17.509 -0.867 16.918 1.00 94.19 161 GLN A N 1
ATOM 1117 C CA . GLN A 1 161 ? -17.518 0.501 17.467 1.00 94.19 161 GLN A CA 1
ATOM 1118 C C . GLN A 1 161 ? -18.934 1.049 17.693 1.00 94.19 161 GLN A C 1
ATOM 1120 O O . GLN A 1 161 ? -19.125 1.932 18.527 1.00 94.19 161 GLN A O 1
ATOM 1125 N N . ARG A 1 162 ? -19.927 0.540 16.955 1.00 92.94 162 ARG A N 1
ATOM 1126 C CA . ARG A 1 162 ? -21.349 0.893 17.098 1.00 92.94 162 ARG A CA 1
ATOM 1127 C C . ARG A 1 162 ? -22.116 -0.033 18.042 1.00 92.94 162 ARG A C 1
ATOM 1129 O O . ARG A 1 162 ? -23.331 0.112 18.144 1.00 92.94 162 ARG A O 1
ATOM 1136 N N . ARG A 1 163 ? -21.433 -0.971 18.709 1.00 91.50 163 ARG A N 1
ATOM 1137 C CA . ARG A 1 163 ? -22.040 -2.004 19.564 1.00 91.50 163 ARG A CA 1
ATOM 1138 C C . ARG A 1 163 ? -23.071 -2.871 18.817 1.00 91.50 163 ARG A C 1
ATOM 1140 O O . ARG A 1 163 ? -24.059 -3.308 19.393 1.00 91.50 163 ARG A O 1
ATOM 1147 N N . GLN A 1 164 ? -22.845 -3.096 17.521 1.00 92.38 164 GLN A N 1
ATOM 1148 C CA . GLN A 1 164 ? -23.675 -3.967 16.675 1.00 92.38 164 GLN A CA 1
ATOM 1149 C C . GLN A 1 164 ? -23.196 -5.424 16.688 1.00 92.38 164 GLN A C 1
ATOM 1151 O O . GLN A 1 164 ? -23.922 -6.306 16.244 1.00 92.38 164 GLN A O 1
ATOM 1156 N N . LEU A 1 165 ? -21.983 -5.668 17.190 1.00 92.25 165 LEU A N 1
ATOM 1157 C CA . LEU A 1 165 ? -21.398 -6.992 17.372 1.00 92.25 165 LEU A CA 1
ATOM 1158 C C . LEU A 1 165 ? -20.965 -7.160 18.824 1.00 92.25 165 LEU A C 1
ATOM 1160 O O . LEU A 1 165 ? -20.372 -6.243 19.402 1.00 92.25 165 LEU A O 1
ATOM 1164 N N . THR A 1 166 ? -21.231 -8.337 19.387 1.00 92.50 166 THR A N 1
ATOM 1165 C CA . THR A 1 166 ? -20.627 -8.748 20.657 1.00 92.50 166 THR A CA 1
ATOM 1166 C C . THR A 1 166 ? -19.158 -9.145 20.435 1.00 92.50 166 THR A C 1
ATOM 1168 O O . THR A 1 166 ? -18.781 -9.467 19.303 1.00 92.50 166 THR A O 1
ATOM 1171 N N . PRO A 1 167 ? -18.299 -9.147 21.474 1.00 93.56 167 PRO A N 1
ATOM 1172 C CA . PRO A 1 167 ? -16.908 -9.585 21.336 1.00 93.56 167 PRO A CA 1
ATOM 1173 C C . PRO A 1 167 ? -16.752 -11.003 20.762 1.00 93.56 167 PRO A C 1
ATOM 1175 O O . PRO A 1 167 ? -15.902 -11.234 19.900 1.00 93.56 167 PRO A O 1
ATOM 1178 N N . ASN A 1 168 ? -17.606 -11.940 21.185 1.00 93.81 168 ASN A N 1
ATOM 1179 C CA . ASN A 1 168 ? -17.586 -13.317 20.691 1.00 93.81 168 ASN A CA 1
ATOM 1180 C C . ASN A 1 168 ? -17.992 -13.408 19.215 1.00 93.81 168 ASN A C 1
ATOM 1182 O O . ASN A 1 168 ? -17.263 -14.019 18.429 1.00 93.81 168 ASN A O 1
ATOM 1186 N N . ASP A 1 169 ? -19.080 -12.740 18.819 1.00 94.50 169 ASP A N 1
ATOM 1187 C CA . ASP A 1 169 ? -19.531 -12.718 17.421 1.00 94.50 169 ASP A CA 1
ATOM 1188 C C . ASP A 1 169 ? -18.500 -12.038 16.519 1.00 94.50 169 ASP A C 1
ATOM 1190 O O . ASP A 1 169 ? -18.194 -12.520 15.429 1.00 94.50 169 ASP A O 1
ATOM 1194 N N . GLY A 1 170 ? -17.911 -10.936 16.991 1.00 95.25 170 GLY A N 1
ATOM 1195 C CA . GLY A 1 170 ? -16.857 -10.226 16.277 1.00 95.25 170 GLY A CA 1
ATOM 1196 C C . GLY A 1 170 ? -15.628 -11.104 16.045 1.00 95.25 170 GLY A C 1
ATOM 1197 O O . GLY A 1 170 ? -15.076 -11.111 14.943 1.00 95.25 170 GLY A O 1
ATOM 1198 N N . ARG A 1 171 ? -15.217 -11.891 17.047 1.00 95.69 171 ARG A N 1
ATOM 1199 C CA . ARG A 1 171 ? -14.083 -12.819 16.925 1.00 95.69 171 ARG A CA 1
ATOM 1200 C C . ARG A 1 171 ? -14.387 -13.970 15.967 1.00 95.69 171 ARG A C 1
ATOM 1202 O O . ARG A 1 171 ? -13.541 -14.280 15.129 1.00 95.69 171 ARG A O 1
ATOM 1209 N N . ALA A 1 172 ? -15.575 -14.569 16.060 1.00 95.38 172 ALA A N 1
ATOM 1210 C CA . ALA A 1 172 ? -16.015 -15.612 15.133 1.00 95.38 172 ALA A CA 1
ATOM 1211 C C . ALA A 1 172 ? -16.047 -15.084 13.693 1.00 95.38 172 ALA A C 1
ATOM 1213 O O . ALA A 1 172 ? -15.478 -15.693 12.788 1.00 95.38 172 ALA A O 1
ATOM 1214 N N . ARG A 1 173 ? -16.598 -13.881 13.497 1.00 95.56 173 ARG A N 1
ATOM 1215 C CA . ARG A 1 173 ? -16.671 -13.247 12.182 1.00 95.56 173 ARG A CA 1
ATOM 1216 C C . ARG A 1 173 ? -15.297 -12.947 11.591 1.00 95.56 173 ARG A C 1
ATOM 1218 O O . ARG A 1 173 ? -15.099 -13.140 10.395 1.00 95.56 173 ARG A O 1
ATOM 1225 N N . LEU A 1 174 ? -14.342 -12.488 12.404 1.00 95.94 174 LEU A N 1
ATOM 1226 C CA . LEU A 1 174 ? -12.958 -12.293 11.959 1.00 95.94 174 LEU A CA 1
ATOM 1227 C C . LEU A 1 174 ? -12.304 -13.614 11.549 1.00 95.94 174 LEU A C 1
ATOM 1229 O O . LEU A 1 174 ? -11.635 -13.649 10.520 1.00 95.94 174 LEU A O 1
ATOM 1233 N N . ALA A 1 175 ? -12.503 -14.685 12.322 1.00 94.50 175 ALA A N 1
ATOM 1234 C CA . ALA A 1 175 ? -11.955 -15.999 11.995 1.00 94.50 175 ALA A CA 1
ATOM 1235 C C . ALA A 1 175 ? -12.476 -16.494 10.637 1.00 94.50 175 ALA A C 1
ATOM 1237 O O . ALA A 1 175 ? -11.674 -16.817 9.764 1.00 94.50 175 ALA A O 1
ATOM 1238 N N . GLU A 1 176 ? -13.794 -16.424 10.416 1.00 94.56 176 GLU A N 1
ATOM 1239 C CA . GLU A 1 176 ? -14.409 -16.761 9.128 1.00 94.56 176 GLU A CA 1
ATOM 1240 C C . GLU A 1 176 ? -13.801 -15.942 7.984 1.00 94.56 176 GLU A C 1
ATOM 1242 O O . GLU A 1 176 ? -13.316 -16.506 7.007 1.00 94.56 176 GLU A O 1
ATOM 1247 N N . LEU A 1 177 ? -13.775 -14.608 8.113 1.00 94.06 177 LEU A N 1
ATOM 1248 C CA . LEU A 1 177 ? -13.289 -13.688 7.075 1.00 94.06 177 LEU A CA 1
ATOM 1249 C C . LEU A 1 177 ? -11.835 -13.950 6.657 1.00 94.06 177 LEU A C 1
ATOM 1251 O O . LEU A 1 177 ? -11.473 -13.759 5.491 1.00 94.06 177 LEU A O 1
ATOM 1255 N N . LEU A 1 178 ? -10.988 -14.359 7.602 1.00 91.25 178 LEU A N 1
ATOM 1256 C CA . LEU A 1 178 ? -9.574 -14.621 7.341 1.00 91.25 178 LEU A CA 1
ATOM 1257 C C . LEU A 1 178 ? -9.339 -15.965 6.634 1.00 91.25 178 LEU A C 1
ATOM 1259 O O . LEU A 1 178 ? -8.312 -16.109 5.968 1.00 91.25 178 LEU A O 1
ATOM 1263 N N . GLU A 1 179 ? -10.292 -16.895 6.713 1.00 90.56 179 GLU A N 1
ATOM 1264 C CA . GLU A 1 179 ? -10.233 -18.215 6.070 1.00 90.56 179 GLU A CA 1
ATOM 1265 C C . GLU A 1 179 ? -10.948 -18.273 4.709 1.00 90.56 179 GLU A C 1
ATOM 1267 O O . GLU A 1 179 ? -10.718 -19.204 3.938 1.00 90.56 179 GLU A O 1
ATOM 1272 N N . VAL A 1 180 ? -11.763 -17.266 4.363 1.00 88.12 180 VAL A N 1
ATOM 1273 C CA . VAL A 1 180 ? -12.501 -17.230 3.087 1.00 88.12 180 VAL A CA 1
ATOM 1274 C C . VAL A 1 180 ? -11.566 -17.323 1.871 1.00 88.12 180 VAL A C 1
ATOM 1276 O O . VAL A 1 180 ? -10.594 -16.564 1.726 1.00 88.12 180 VAL A O 1
ATOM 1279 N N . GLU A 1 181 ? -11.916 -18.217 0.941 1.00 87.81 181 GLU A N 1
ATOM 1280 C CA . GLU A 1 181 ? -11.248 -18.348 -0.353 1.00 87.81 181 GLU A CA 1
ATOM 1281 C C . GLU A 1 181 ? -11.370 -17.068 -1.204 1.00 87.81 181 GLU A C 1
ATOM 1283 O O . GLU A 1 181 ? -12.377 -16.361 -1.142 1.00 87.81 181 GLU A O 1
ATOM 1288 N N . PRO A 1 182 ? -10.372 -16.745 -2.047 1.00 87.50 182 PRO A N 1
ATOM 1289 C CA . PRO A 1 182 ? -10.445 -15.574 -2.911 1.00 87.50 182 PRO A CA 1
ATOM 1290 C C . PRO A 1 182 ? -11.679 -15.614 -3.838 1.00 87.50 182 PRO A C 1
ATOM 1292 O O . PRO A 1 182 ? -11.844 -16.581 -4.583 1.00 87.50 182 PRO A O 1
ATOM 1295 N N . PRO A 1 183 ? -12.499 -14.545 -3.900 1.00 89.38 183 PRO A N 1
ATOM 1296 C CA . PRO A 1 183 ? -13.720 -14.535 -4.713 1.00 89.38 183 PRO A CA 1
ATOM 1297 C C . PRO A 1 183 ? -13.451 -14.520 -6.228 1.00 89.38 183 PRO A C 1
ATOM 1299 O O . PRO A 1 183 ? -14.339 -14.812 -7.031 1.00 89.38 183 PRO A O 1
ATOM 1302 N N . TYR A 1 184 ? -12.229 -14.174 -6.640 1.00 90.56 184 TYR A N 1
ATOM 1303 C CA . TYR A 1 184 ? -11.808 -14.154 -8.037 1.00 90.56 184 TYR A CA 1
ATOM 1304 C C . TYR A 1 184 ? -10.930 -15.361 -8.358 1.00 90.56 184 TYR A C 1
ATOM 1306 O O . TYR A 1 184 ? -9.991 -15.690 -7.629 1.00 90.56 184 TYR A O 1
ATOM 1314 N N . ARG A 1 185 ? -11.181 -15.971 -9.523 1.00 92.56 185 ARG A N 1
ATOM 1315 C CA . ARG A 1 185 ? -10.397 -17.103 -10.031 1.00 92.56 185 ARG A CA 1
ATOM 1316 C C . ARG A 1 185 ? -8.912 -16.725 -10.190 1.00 92.56 185 ARG A C 1
ATOM 1318 O O . ARG A 1 185 ? -8.604 -15.568 -10.503 1.00 92.56 185 ARG A O 1
ATOM 1325 N N . PRO A 1 186 ? -7.979 -17.689 -10.087 1.00 91.00 186 PRO A N 1
ATOM 1326 C CA . PRO A 1 186 ? -6.551 -17.434 -10.293 1.00 91.00 186 PRO A CA 1
ATOM 1327 C C . PRO A 1 186 ? -6.241 -16.735 -11.626 1.00 91.00 186 PRO A C 1
ATOM 1329 O O . PRO A 1 186 ? -5.461 -15.788 -11.655 1.00 91.00 186 PRO A O 1
ATOM 1332 N N . ALA A 1 187 ? -6.927 -17.121 -12.709 1.00 92.94 187 ALA A N 1
ATOM 1333 C CA . ALA A 1 187 ? -6.767 -16.494 -14.022 1.00 92.94 187 ALA A CA 1
ATOM 1334 C C . ALA A 1 187 ? -7.151 -15.002 -14.025 1.00 92.94 187 ALA A C 1
ATOM 1336 O O . ALA A 1 187 ? -6.405 -14.181 -14.549 1.00 92.94 187 ALA A O 1
ATOM 1337 N N . SER A 1 188 ? -8.265 -14.617 -13.388 1.00 93.62 188 SER A N 1
ATOM 1338 C CA . SER A 1 188 ? -8.642 -13.198 -13.271 1.00 93.62 188 SER A CA 1
ATOM 1339 C C . SER A 1 188 ? -7.647 -12.397 -12.437 1.00 93.62 188 SER A C 1
ATOM 1341 O O . SER A 1 188 ? -7.365 -11.248 -12.761 1.00 93.62 188 SER A O 1
ATOM 1343 N N . ARG A 1 189 ? -7.061 -13.008 -11.401 1.00 93.62 189 ARG A N 1
ATOM 1344 C CA . ARG A 1 189 ? -6.025 -12.362 -10.587 1.00 93.62 189 ARG A CA 1
ATOM 1345 C C . ARG A 1 189 ? -4.721 -12.179 -11.365 1.00 93.62 189 ARG A C 1
ATOM 1347 O O . ARG A 1 189 ? -4.059 -11.159 -11.188 1.00 93.62 189 ARG A O 1
ATOM 1354 N N . LEU A 1 190 ? -4.373 -13.128 -12.236 1.00 95.25 190 LEU A N 1
ATOM 1355 C CA . LEU A 1 190 ? -3.234 -13.018 -13.150 1.00 95.25 190 LEU A CA 1
ATOM 1356 C C . LEU A 1 190 ? -3.454 -11.905 -14.181 1.00 95.25 190 LEU A C 1
ATOM 1358 O O . LEU A 1 190 ? -2.590 -11.050 -14.341 1.00 95.25 190 LEU A O 1
ATOM 1362 N N . VAL A 1 191 ? -4.630 -11.860 -14.818 1.00 96.69 191 VAL A N 1
ATOM 1363 C CA . VAL A 1 191 ? -5.013 -10.758 -15.721 1.00 96.69 191 VAL A CA 1
ATOM 1364 C C . VAL A 1 191 ? -4.976 -9.418 -14.983 1.00 96.69 191 VAL A C 1
ATOM 1366 O O . VAL A 1 191 ? -4.475 -8.437 -15.524 1.00 96.69 191 VAL A O 1
ATOM 1369 N N . GLY A 1 192 ? -5.427 -9.387 -13.726 1.00 96.38 192 GLY A N 1
ATOM 1370 C CA . GLY A 1 192 ? -5.303 -8.222 -12.855 1.00 96.38 192 GLY A CA 1
ATOM 1371 C C . GLY A 1 192 ? -3.852 -7.781 -12.657 1.00 96.38 192 GLY A C 1
ATOM 1372 O O . GLY A 1 192 ? -3.559 -6.595 -12.779 1.00 96.38 192 GLY A O 1
ATOM 1373 N N . TYR A 1 193 ? -2.933 -8.728 -12.433 1.00 96.56 193 TYR A N 1
ATOM 1374 C CA . TYR A 1 193 ? -1.501 -8.438 -12.303 1.00 96.56 193 TYR A CA 1
ATOM 1375 C C . TYR A 1 193 ? -0.904 -7.859 -13.593 1.00 96.56 193 TYR A C 1
ATOM 1377 O O . TYR A 1 193 ? -0.171 -6.871 -13.575 1.00 96.56 193 TYR A O 1
ATOM 1385 N N . VAL A 1 194 ? -1.236 -8.453 -14.739 1.00 97.62 194 VAL A N 1
ATOM 1386 C CA . VAL A 1 194 ? -0.806 -7.942 -16.048 1.00 97.62 194 VAL A CA 1
ATOM 1387 C C . VAL A 1 194 ? -1.338 -6.525 -16.259 1.00 97.62 194 VAL A C 1
ATOM 1389 O O . VAL A 1 194 ? -0.584 -5.639 -16.656 1.00 97.62 194 VAL A O 1
ATOM 1392 N N . GLY A 1 195 ? -2.612 -6.291 -15.930 1.00 97.19 195 GLY A N 1
ATOM 1393 C CA . GLY A 1 195 ? -3.253 -4.981 -16.013 1.00 97.19 195 GLY A CA 1
ATOM 1394 C C . GLY A 1 195 ? -2.598 -3.936 -15.112 1.00 97.19 195 GLY A C 1
ATOM 1395 O O . GLY A 1 195 ? -2.327 -2.831 -15.572 1.00 97.19 195 GLY A O 1
ATOM 1396 N N . LEU A 1 196 ? -2.274 -4.267 -13.858 1.00 95.88 196 LEU A N 1
ATOM 1397 C CA . LEU A 1 196 ? -1.621 -3.310 -12.957 1.00 95.88 196 LEU A CA 1
ATOM 1398 C C . LEU A 1 196 ? -0.174 -3.004 -13.369 1.00 95.88 196 LEU A C 1
ATOM 1400 O O . LEU A 1 196 ? 0.229 -1.844 -13.301 1.00 95.88 196 LEU A O 1
ATOM 1404 N N . ALA A 1 197 ? 0.574 -3.979 -13.896 1.00 96.69 197 ALA A N 1
ATOM 1405 C CA . ALA A 1 197 ? 1.915 -3.738 -14.431 1.00 96.69 197 ALA A CA 1
ATOM 1406 C C . ALA A 1 197 ? 1.862 -2.875 -15.706 1.00 96.69 197 ALA A C 1
ATOM 1408 O O . ALA A 1 197 ? 2.559 -1.867 -15.808 1.00 96.69 197 ALA A O 1
ATOM 1409 N N . ALA A 1 198 ? 0.976 -3.204 -16.649 1.00 96.19 198 ALA A N 1
ATOM 1410 C CA . ALA A 1 198 ? 0.756 -2.423 -17.866 1.00 96.19 198 ALA A CA 1
ATOM 1411 C C . ALA A 1 198 ? 0.277 -0.990 -17.560 1.00 96.19 198 ALA A C 1
ATOM 1413 O O . ALA A 1 198 ? 0.780 -0.019 -18.125 1.00 96.19 198 ALA A O 1
ATOM 1414 N N . GLY A 1 199 ? -0.665 -0.844 -16.625 1.00 95.06 199 GLY A N 1
ATOM 1415 C CA . GLY A 1 199 ? -1.185 0.446 -16.182 1.00 95.06 199 GLY A CA 1
ATOM 1416 C C . GLY A 1 199 ? -0.113 1.310 -15.526 1.00 95.06 199 GLY A C 1
ATOM 1417 O O . GLY A 1 199 ? 0.008 2.489 -15.855 1.00 95.06 199 GLY A O 1
ATOM 1418 N N . LEU A 1 200 ? 0.728 0.730 -14.663 1.00 94.00 200 LEU A N 1
ATOM 1419 C CA . LEU A 1 200 ? 1.843 1.470 -14.078 1.00 94.00 200 LEU A CA 1
ATOM 1420 C C . LEU A 1 200 ? 2.886 1.858 -15.136 1.00 94.00 200 LEU A C 1
ATOM 1422 O O . LEU A 1 200 ? 3.413 2.967 -15.081 1.00 94.00 200 LEU A O 1
ATOM 1426 N N . ALA A 1 201 ? 3.145 1.008 -16.134 1.00 92.69 201 ALA A N 1
ATOM 1427 C CA . ALA A 1 201 ? 4.037 1.353 -17.240 1.00 92.69 201 ALA A CA 1
ATOM 1428 C C . ALA A 1 201 ? 3.545 2.580 -18.027 1.00 92.69 201 ALA A C 1
ATOM 1430 O O . ALA A 1 201 ? 4.337 3.475 -18.326 1.00 92.69 201 ALA A O 1
ATOM 1431 N N . LEU A 1 202 ? 2.234 2.675 -18.279 1.00 92.25 202 LEU A N 1
ATOM 1432 C CA . LEU A 1 202 ? 1.601 3.856 -18.880 1.00 92.25 202 LEU A CA 1
ATOM 1433 C C . LEU A 1 202 ? 1.763 5.112 -18.009 1.00 92.25 202 LEU A C 1
ATOM 1435 O O . LEU A 1 202 ? 2.064 6.189 -18.524 1.00 92.25 202 LEU A O 1
ATOM 1439 N N . VAL A 1 203 ? 1.594 4.984 -16.689 1.00 90.69 203 VAL A N 1
ATOM 1440 C CA . VAL A 1 203 ? 1.755 6.099 -15.736 1.00 90.69 203 VAL A CA 1
ATOM 1441 C C . VAL A 1 203 ? 3.201 6.596 -15.688 1.00 90.69 203 VAL A C 1
ATOM 1443 O O . VAL A 1 203 ? 3.430 7.802 -15.605 1.00 90.69 203 VAL A O 1
ATOM 1446 N N . LEU A 1 204 ? 4.177 5.691 -15.793 1.00 87.75 204 LEU A N 1
ATOM 1447 C CA . LEU A 1 204 ? 5.609 6.012 -15.824 1.00 87.75 204 LEU A CA 1
ATOM 1448 C C . LEU A 1 204 ? 6.089 6.563 -17.183 1.00 87.75 204 LEU A C 1
ATOM 1450 O O . LEU A 1 204 ? 7.280 6.834 -17.343 1.00 87.75 204 LEU A O 1
ATOM 1454 N N . GLY A 1 205 ? 5.187 6.737 -18.155 1.00 85.06 205 GLY A N 1
ATOM 1455 C CA . GLY A 1 205 ? 5.515 7.261 -19.482 1.00 85.06 205 GLY A CA 1
ATOM 1456 C C . GLY A 1 205 ? 6.237 6.250 -20.373 1.00 85.06 205 GLY A C 1
ATOM 1457 O O . GLY A 1 205 ? 7.116 6.634 -21.141 1.00 85.06 205 GLY A O 1
ATOM 1458 N N . GLY A 1 206 ? 5.923 4.961 -20.231 1.00 85.69 206 GLY A N 1
ATOM 1459 C CA . GLY A 1 206 ? 6.401 3.914 -21.128 1.00 85.69 206 GLY A CA 1
ATOM 1460 C C . GLY A 1 206 ? 5.758 3.987 -22.513 1.00 85.69 206 GLY A C 1
ATOM 1461 O O . GLY A 1 206 ? 4.601 4.387 -22.666 1.00 85.69 206 GLY A O 1
ATOM 1462 N N . SER A 1 207 ? 6.507 3.553 -23.522 1.00 85.94 207 SER A N 1
ATOM 1463 C CA . SER A 1 207 ? 5.991 3.300 -24.866 1.00 85.94 207 SER A CA 1
ATOM 1464 C C . SER A 1 207 ? 5.022 2.109 -24.879 1.00 85.94 207 SER A C 1
ATOM 1466 O O . SER A 1 207 ? 4.944 1.333 -23.928 1.00 85.94 207 SER A O 1
ATOM 1468 N N . PHE A 1 208 ? 4.312 1.895 -25.990 1.00 87.50 208 PHE A N 1
ATOM 1469 C CA . PHE A 1 208 ? 3.475 0.700 -26.152 1.00 87.50 208 PHE A CA 1
ATOM 1470 C C . PHE A 1 208 ? 4.268 -0.608 -25.971 1.00 87.50 208 PHE A C 1
ATOM 1472 O O . PHE A 1 208 ? 3.768 -1.561 -25.377 1.00 87.50 208 PHE A O 1
ATOM 1479 N N . VAL A 1 209 ? 5.527 -0.633 -26.424 1.00 88.38 209 VAL A N 1
ATOM 1480 C CA . VAL A 1 209 ? 6.420 -1.786 -26.247 1.00 88.38 209 VAL A CA 1
ATOM 1481 C C . VAL A 1 209 ? 6.747 -1.990 -24.768 1.00 88.38 209 VAL A C 1
ATOM 1483 O O . VAL A 1 209 ? 6.683 -3.119 -24.288 1.00 88.38 209 VAL A O 1
ATOM 1486 N N . ASP A 1 210 ? 7.008 -0.911 -24.023 1.00 89.56 210 ASP A N 1
ATOM 1487 C CA . ASP A 1 210 ? 7.249 -0.985 -22.576 1.00 89.56 210 ASP A CA 1
ATOM 1488 C C . ASP A 1 210 ? 6.032 -1.518 -21.820 1.00 89.56 210 ASP A C 1
ATOM 1490 O O . ASP A 1 210 ? 6.185 -2.264 -20.859 1.00 89.56 210 ASP A O 1
ATOM 1494 N N . VAL A 1 211 ? 4.821 -1.171 -22.260 1.00 92.06 211 VAL A N 1
ATOM 1495 C CA . VAL A 1 211 ? 3.568 -1.653 -21.661 1.00 92.06 211 VAL A CA 1
ATOM 1496 C C . VAL A 1 211 ? 3.389 -3.152 -21.888 1.00 92.06 211 VAL A C 1
ATOM 1498 O O . VAL A 1 211 ? 3.074 -3.878 -20.943 1.00 92.06 211 VAL A O 1
ATOM 1501 N N . LEU A 1 212 ? 3.624 -3.633 -23.113 1.00 93.25 212 LEU A N 1
ATOM 1502 C CA . LEU A 1 212 ? 3.572 -5.065 -23.422 1.00 93.25 212 LEU A CA 1
ATOM 1503 C C . LEU A 1 212 ? 4.635 -5.840 -22.641 1.00 93.25 212 LEU A C 1
ATOM 1505 O O . LEU A 1 212 ? 4.334 -6.878 -22.049 1.00 93.25 212 LEU A O 1
ATOM 1509 N N . LEU A 1 213 ? 5.857 -5.310 -22.594 1.00 93.00 213 LEU A N 1
ATOM 1510 C CA . LEU A 1 213 ? 6.957 -5.902 -21.847 1.00 93.00 213 LEU A CA 1
ATOM 1511 C C . LEU A 1 213 ? 6.660 -5.933 -20.346 1.00 93.00 213 LEU A C 1
ATOM 1513 O O . LEU A 1 213 ? 6.854 -6.964 -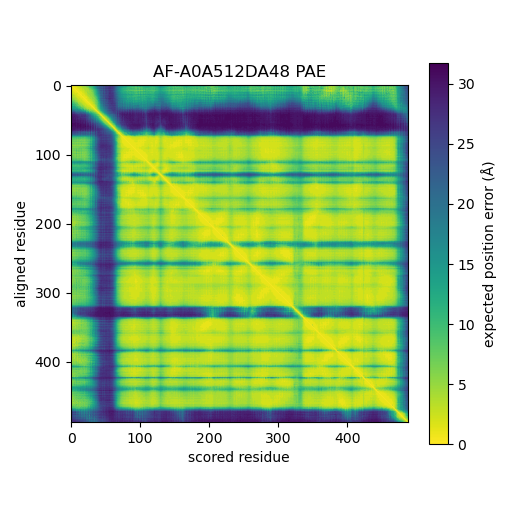19.706 1.00 93.00 213 LEU A O 1
ATOM 1517 N N . ALA A 1 214 ? 6.131 -4.842 -19.789 1.00 94.81 214 ALA A N 1
ATOM 1518 C CA . ALA A 1 214 ? 5.746 -4.773 -18.388 1.00 94.81 214 ALA A CA 1
ATOM 1519 C C . ALA A 1 214 ? 4.642 -5.786 -18.053 1.00 94.81 214 ALA A C 1
ATOM 1521 O O . ALA A 1 214 ? 4.711 -6.456 -17.024 1.00 94.81 214 ALA A O 1
ATOM 1522 N N . GLY A 1 215 ? 3.655 -5.944 -18.938 1.00 96.50 215 GLY A N 1
ATOM 1523 C CA . GLY A 1 215 ? 2.618 -6.963 -18.804 1.00 96.50 215 GLY A CA 1
ATOM 1524 C C . GLY A 1 215 ? 3.182 -8.387 -18.832 1.00 96.50 215 GLY A C 1
ATOM 1525 O O . GLY A 1 215 ? 2.845 -9.195 -17.968 1.00 96.50 215 GLY A O 1
ATOM 1526 N N . ALA A 1 216 ? 4.078 -8.689 -19.776 1.00 96.62 216 ALA A N 1
ATOM 1527 C CA . ALA A 1 216 ? 4.692 -10.010 -19.920 1.00 96.62 216 ALA A CA 1
ATOM 1528 C C . ALA A 1 216 ? 5.602 -10.368 -18.732 1.00 96.62 216 ALA A C 1
ATOM 1530 O O . ALA A 1 216 ? 5.457 -11.436 -18.133 1.00 96.62 216 ALA A O 1
ATOM 1531 N N . LEU A 1 217 ? 6.499 -9.459 -18.342 1.00 96.50 217 LEU A N 1
ATOM 1532 C CA . LEU A 1 217 ? 7.355 -9.634 -17.167 1.00 96.50 217 LEU A CA 1
ATOM 1533 C C . LEU A 1 217 ? 6.517 -9.705 -15.887 1.00 96.50 217 LEU A C 1
ATOM 1535 O O . LEU A 1 217 ? 6.798 -10.522 -15.013 1.00 96.50 217 LEU A O 1
ATOM 1539 N N . GLY A 1 218 ? 5.442 -8.916 -15.800 1.00 96.62 218 GLY A N 1
ATOM 1540 C CA . GLY A 1 218 ? 4.500 -8.965 -14.690 1.00 96.62 218 GLY A CA 1
ATOM 1541 C C . GLY A 1 218 ? 3.791 -10.316 -14.578 1.00 96.62 218 GLY A C 1
ATOM 1542 O O . GLY A 1 218 ? 3.695 -10.862 -13.482 1.00 96.62 218 GLY A O 1
ATOM 1543 N N . ALA A 1 219 ? 3.370 -10.914 -15.697 1.00 96.19 219 ALA A N 1
ATOM 1544 C CA . ALA A 1 219 ? 2.825 -12.274 -15.704 1.00 96.19 219 ALA A CA 1
ATOM 1545 C C . ALA A 1 219 ? 3.838 -13.297 -15.160 1.00 96.19 219 ALA A C 1
ATOM 1547 O O . ALA A 1 219 ? 3.467 -14.169 -14.372 1.00 96.19 219 ALA A O 1
ATOM 1548 N N . GLY A 1 220 ? 5.117 -13.158 -15.527 1.00 95.50 220 GLY A N 1
ATOM 1549 C CA . GLY A 1 220 ? 6.206 -13.976 -14.987 1.00 95.50 220 GLY A CA 1
ATOM 1550 C C . GLY A 1 220 ? 6.358 -13.821 -13.473 1.00 95.50 220 GLY A C 1
ATOM 1551 O O . GLY A 1 220 ? 6.378 -14.814 -12.747 1.00 95.50 220 GLY A O 1
ATOM 1552 N N . VAL A 1 221 ? 6.374 -12.581 -12.975 1.00 95.44 221 VAL A N 1
ATOM 1553 C CA . VAL A 1 221 ? 6.431 -12.294 -11.532 1.00 95.44 221 VAL A CA 1
ATOM 1554 C C . VAL A 1 221 ? 5.218 -12.874 -10.796 1.00 95.44 221 VAL A C 1
ATOM 1556 O O . VAL A 1 221 ? 5.367 -13.484 -9.737 1.00 95.44 221 VAL A O 1
ATOM 1559 N N . ALA A 1 222 ? 4.014 -12.742 -11.355 1.00 92.81 222 ALA A N 1
ATOM 1560 C CA . ALA A 1 222 ? 2.803 -13.321 -10.780 1.00 92.81 222 ALA A CA 1
ATOM 1561 C C . ALA A 1 222 ? 2.868 -14.857 -10.717 1.00 92.81 222 ALA A C 1
ATOM 1563 O O . ALA A 1 222 ? 2.481 -15.444 -9.706 1.00 92.81 222 ALA A O 1
ATOM 1564 N N . ALA A 1 223 ? 3.394 -15.512 -11.756 1.00 91.50 223 ALA A N 1
ATOM 1565 C CA . ALA A 1 223 ? 3.583 -16.962 -11.771 1.00 91.50 223 ALA A CA 1
ATOM 1566 C C . ALA A 1 223 ? 4.571 -17.422 -10.685 1.00 91.50 223 ALA A C 1
ATOM 1568 O O . ALA A 1 223 ? 4.284 -18.382 -9.964 1.00 91.50 223 ALA A O 1
ATOM 1569 N N . VAL A 1 224 ? 5.685 -16.700 -10.507 1.00 91.25 224 VAL A N 1
ATOM 1570 C CA . VAL A 1 224 ? 6.645 -16.963 -9.422 1.00 91.25 224 VAL A CA 1
ATOM 1571 C C . VAL A 1 224 ? 5.978 -16.797 -8.057 1.00 91.25 224 VAL A C 1
ATOM 1573 O O . VAL A 1 224 ? 6.130 -17.674 -7.212 1.00 91.25 224 VAL A O 1
ATOM 1576 N N . GLN A 1 225 ? 5.185 -15.742 -7.844 1.00 87.00 225 GLN A N 1
ATOM 1577 C CA . GLN A 1 225 ? 4.478 -15.523 -6.574 1.00 87.00 225 GLN A CA 1
ATOM 1578 C C . GLN A 1 225 ? 3.477 -16.642 -6.252 1.00 87.00 225 GLN A C 1
ATOM 1580 O O . GLN A 1 225 ? 3.399 -17.088 -5.108 1.00 87.00 225 GLN A O 1
ATOM 1585 N N . VAL A 1 226 ? 2.747 -17.150 -7.251 1.00 84.88 226 VAL A N 1
ATOM 1586 C CA . VAL A 1 226 ? 1.836 -18.293 -7.063 1.00 84.88 226 VAL A CA 1
ATOM 1587 C C . VAL A 1 226 ? 2.608 -19.559 -6.674 1.00 84.88 226 VAL A C 1
ATOM 1589 O O . VAL A 1 226 ? 2.169 -20.293 -5.789 1.00 84.88 226 VAL A O 1
ATOM 1592 N N . GLY A 1 227 ? 3.768 -19.811 -7.288 1.00 80.75 227 GLY A N 1
ATOM 1593 C CA . GLY A 1 227 ? 4.628 -20.947 -6.939 1.00 80.75 227 GLY A CA 1
ATOM 1594 C C . GLY A 1 227 ? 5.281 -20.813 -5.558 1.00 80.75 227 GLY A C 1
ATOM 1595 O O . GLY A 1 227 ? 5.323 -21.780 -4.795 1.00 80.75 227 GLY A O 1
ATOM 1596 N N . ALA A 1 228 ? 5.730 -19.604 -5.217 1.00 79.94 228 ALA A N 1
ATOM 1597 C CA . ALA A 1 228 ? 6.400 -19.274 -3.963 1.00 79.94 228 ALA A CA 1
ATOM 1598 C C . ALA A 1 228 ? 5.465 -19.264 -2.745 1.00 79.94 228 ALA A C 1
ATOM 1600 O O . ALA A 1 228 ? 5.941 -19.353 -1.617 1.00 79.94 228 ALA A O 1
ATOM 1601 N N . GLY A 1 229 ? 4.141 -19.225 -2.942 1.00 68.25 229 GLY A N 1
ATOM 1602 C CA . GLY A 1 229 ? 3.164 -19.381 -1.857 1.00 68.25 229 GLY A CA 1
ATOM 1603 C C . GLY A 1 229 ? 3.278 -20.714 -1.101 1.00 68.25 229 GLY A C 1
ATOM 1604 O O . GLY A 1 229 ? 2.721 -20.854 -0.019 1.00 68.25 229 GLY A O 1
ATOM 1605 N N . ARG A 1 230 ? 4.020 -21.686 -1.650 1.00 68.38 230 ARG A N 1
ATOM 1606 C CA . ARG A 1 230 ? 4.335 -22.974 -1.012 1.00 68.38 230 ARG A CA 1
ATOM 1607 C C . ARG A 1 230 ? 5.609 -22.950 -0.164 1.00 68.38 230 ARG A C 1
ATOM 1609 O O . ARG A 1 230 ? 5.918 -23.944 0.486 1.00 68.38 230 ARG A O 1
ATOM 1616 N N . TRP A 1 231 ? 6.391 -21.875 -0.222 1.00 73.75 231 TRP A N 1
ATOM 1617 C CA . TRP A 1 231 ? 7.692 -21.786 0.437 1.00 73.75 231 TRP A CA 1
ATOM 1618 C C . TRP A 1 231 ? 7.557 -21.197 1.840 1.00 73.75 231 TRP A C 1
ATOM 1620 O O . TRP A 1 231 ? 6.680 -20.373 2.104 1.00 73.75 231 TRP A O 1
ATOM 1630 N N . ALA A 1 232 ? 8.456 -21.595 2.744 1.00 70.44 232 ALA A N 1
ATOM 1631 C CA . ALA A 1 232 ? 8.501 -21.030 4.089 1.00 70.44 232 ALA A CA 1
ATOM 1632 C C . ALA A 1 232 ? 8.726 -19.507 4.045 1.00 70.44 232 ALA A C 1
ATOM 1634 O O . ALA A 1 232 ? 9.465 -19.004 3.197 1.00 70.44 232 ALA A O 1
ATOM 1635 N N . SER A 1 233 ? 8.132 -18.785 5.002 1.00 71.19 233 SER A N 1
ATOM 1636 C CA . SER A 1 233 ? 8.189 -17.313 5.088 1.00 71.19 233 SER A CA 1
ATOM 1637 C C . SER A 1 233 ? 9.624 -16.754 5.047 1.00 71.19 233 SER A C 1
ATOM 1639 O O . SER A 1 233 ? 9.879 -15.720 4.435 1.00 71.19 233 SER A O 1
ATOM 1641 N N . VAL A 1 234 ? 10.595 -17.499 5.591 1.00 73.75 234 VAL A N 1
ATOM 1642 C CA . VAL A 1 234 ? 12.028 -17.148 5.581 1.00 73.75 234 VAL A CA 1
ATOM 1643 C C . VAL A 1 234 ? 12.581 -16.934 4.162 1.00 73.75 234 VAL A C 1
ATOM 1645 O O . VAL A 1 234 ? 13.481 -16.120 3.967 1.00 73.75 234 VAL A O 1
ATOM 1648 N N . TYR A 1 235 ? 12.025 -17.605 3.150 1.00 81.50 235 TYR A N 1
ATOM 1649 C CA . TYR A 1 235 ? 12.488 -17.503 1.763 1.00 81.50 235 TYR A CA 1
ATOM 1650 C C . TYR A 1 235 ? 11.822 -16.379 0.962 1.00 81.50 235 TYR A C 1
ATOM 1652 O O . TYR A 1 235 ? 12.221 -16.136 -0.176 1.00 81.50 235 TYR A O 1
ATOM 1660 N N . GLN A 1 236 ? 10.854 -15.650 1.528 1.00 82.62 236 GLN A N 1
ATOM 1661 C CA . GLN A 1 236 ? 10.167 -14.563 0.815 1.00 82.62 236 GLN A CA 1
ATOM 1662 C C . GLN A 1 236 ? 11.142 -13.457 0.378 1.00 82.62 236 GLN A C 1
ATOM 1664 O O . GLN A 1 236 ? 11.038 -12.942 -0.734 1.00 82.62 236 GLN A O 1
ATOM 1669 N N . SER A 1 237 ? 12.173 -13.168 1.181 1.00 89.00 237 SER A N 1
ATOM 1670 C CA . SER A 1 237 ? 13.245 -12.233 0.808 1.00 89.00 237 SER A CA 1
ATOM 1671 C C . SER A 1 237 ? 14.012 -12.671 -0.448 1.00 89.00 237 SER A C 1
ATOM 1673 O O . SER A 1 237 ? 14.377 -11.830 -1.270 1.00 89.00 237 SER A O 1
ATOM 1675 N N . LEU A 1 238 ? 14.221 -13.982 -0.639 1.00 90.88 238 LEU A N 1
ATOM 1676 C CA . LEU A 1 238 ? 14.871 -14.520 -1.842 1.00 90.88 238 LEU A CA 1
ATOM 1677 C C . LEU A 1 238 ? 13.970 -14.413 -3.073 1.00 90.88 238 LEU A C 1
ATOM 1679 O O . LEU A 1 238 ? 14.471 -14.196 -4.171 1.00 90.88 238 LEU A O 1
ATOM 1683 N N . VAL A 1 239 ? 12.650 -14.524 -2.901 1.00 92.25 239 VAL A N 1
ATOM 1684 C CA . VAL A 1 239 ? 11.680 -14.346 -3.992 1.00 92.25 239 VAL A CA 1
ATOM 1685 C C . VAL A 1 239 ? 11.702 -12.906 -4.499 1.00 92.25 239 VAL A C 1
ATOM 1687 O O . VAL A 1 239 ? 11.734 -12.695 -5.710 1.00 92.25 239 VAL A O 1
ATOM 1690 N N . VAL A 1 240 ? 11.746 -11.922 -3.594 1.00 94.31 240 VAL A N 1
ATOM 1691 C CA . VAL A 1 240 ? 11.871 -10.496 -3.947 1.00 94.31 240 VAL A CA 1
ATOM 1692 C C . VAL A 1 240 ? 13.167 -10.250 -4.722 1.00 94.31 240 VAL A C 1
ATOM 1694 O O . VAL A 1 240 ? 13.134 -9.688 -5.818 1.00 94.31 240 VAL A O 1
ATOM 1697 N N . LEU A 1 241 ? 14.299 -10.717 -4.181 1.00 95.81 241 LEU A N 1
ATOM 1698 C CA . LEU A 1 241 ? 15.617 -10.582 -4.805 1.00 95.81 241 LEU A CA 1
ATOM 1699 C C . LEU A 1 241 ? 15.668 -11.255 -6.188 1.00 95.81 241 LEU A C 1
ATOM 1701 O O . LEU A 1 241 ? 16.113 -10.644 -7.159 1.00 95.81 241 LEU A O 1
ATOM 1705 N N . GLY A 1 242 ? 15.183 -12.495 -6.286 1.00 95.75 242 GLY A N 1
ATOM 1706 C CA . GLY A 1 242 ? 15.187 -13.293 -7.511 1.00 95.75 242 GLY A CA 1
ATOM 1707 C C . GLY A 1 242 ? 14.273 -12.729 -8.596 1.00 95.75 242 GLY A C 1
ATOM 1708 O O . GLY A 1 242 ? 14.680 -12.657 -9.754 1.00 95.75 242 GLY A O 1
ATOM 1709 N N . CYS A 1 243 ? 13.073 -12.257 -8.237 1.00 96.25 243 CYS A N 1
ATOM 1710 C CA . CYS A 1 243 ? 12.188 -11.566 -9.177 1.00 96.25 243 CYS A CA 1
ATOM 1711 C C . CYS A 1 243 ? 12.833 -10.279 -9.698 1.00 96.25 243 CYS A C 1
ATOM 1713 O O . CYS A 1 243 ? 12.828 -10.044 -10.904 1.00 96.25 243 CYS A O 1
ATOM 1715 N N . ALA A 1 244 ? 13.413 -9.462 -8.811 1.00 96.38 244 ALA A N 1
ATOM 1716 C CA . ALA A 1 244 ? 14.086 -8.228 -9.205 1.00 96.38 244 ALA A CA 1
ATOM 1717 C C . ALA A 1 244 ? 15.253 -8.491 -10.160 1.00 96.38 244 ALA A C 1
ATOM 1719 O O . ALA A 1 244 ? 15.361 -7.835 -11.195 1.00 96.38 244 ALA A O 1
ATOM 1720 N N . PHE A 1 245 ? 16.076 -9.492 -9.846 1.00 95.94 245 PHE A N 1
ATOM 1721 C CA . PHE A 1 245 ? 17.179 -9.931 -10.691 1.00 95.94 245 PHE A CA 1
ATOM 1722 C C . PHE A 1 245 ? 16.696 -10.438 -12.056 1.00 95.94 245 PHE A C 1
ATOM 1724 O O . PHE A 1 245 ? 17.167 -9.966 -13.087 1.00 95.94 245 PHE A O 1
ATOM 1731 N N . GLY A 1 246 ? 15.716 -11.346 -12.090 1.00 96.19 246 GLY A N 1
ATOM 1732 C CA . GLY A 1 246 ? 15.197 -11.919 -13.335 1.00 96.19 246 GLY A CA 1
ATOM 1733 C C . GLY A 1 246 ? 14.535 -10.881 -14.245 1.00 96.19 246 GLY A C 1
ATOM 1734 O O . GLY A 1 246 ? 14.822 -10.837 -15.443 1.00 96.19 246 GLY A O 1
ATOM 1735 N N . VAL A 1 247 ? 13.703 -10.001 -13.675 1.00 95.81 247 VAL A N 1
ATOM 1736 C CA . VAL A 1 247 ? 13.074 -8.887 -14.403 1.00 95.81 247 VAL A CA 1
ATOM 1737 C C . VAL A 1 247 ? 14.137 -7.940 -14.959 1.00 95.81 247 VAL A C 1
ATOM 1739 O O . VAL A 1 247 ? 14.066 -7.569 -16.130 1.00 95.81 247 VAL A O 1
ATOM 1742 N N . ALA A 1 248 ? 15.145 -7.581 -14.159 1.00 93.12 248 ALA A N 1
ATOM 1743 C CA . ALA A 1 248 ? 16.227 -6.709 -14.603 1.00 93.12 248 ALA A CA 1
ATOM 1744 C C . ALA A 1 248 ? 17.087 -7.353 -15.699 1.00 93.12 248 ALA A C 1
ATOM 1746 O O . ALA A 1 248 ? 17.362 -6.699 -16.701 1.00 93.12 248 ALA A O 1
ATOM 1747 N N . CYS A 1 249 ? 17.449 -8.635 -15.580 1.00 93.38 249 CYS A N 1
ATOM 1748 C CA . CYS A 1 249 ? 18.158 -9.360 -16.637 1.00 93.38 249 CYS A CA 1
ATOM 1749 C C . CYS A 1 249 ? 17.372 -9.339 -17.950 1.00 93.38 249 CYS A C 1
ATOM 1751 O O . CYS A 1 249 ? 17.929 -8.990 -18.988 1.00 93.38 249 CYS A O 1
ATOM 1753 N N . ALA A 1 250 ? 16.077 -9.663 -17.908 1.00 92.75 250 ALA A N 1
ATOM 1754 C CA . ALA A 1 250 ? 15.236 -9.672 -19.099 1.00 92.75 250 ALA A CA 1
ATOM 1755 C C . ALA A 1 250 ? 15.129 -8.276 -19.736 1.00 92.75 250 ALA A C 1
ATOM 1757 O O . ALA A 1 250 ? 15.341 -8.134 -20.940 1.00 92.75 250 ALA A O 1
ATOM 1758 N N . ALA A 1 251 ? 14.871 -7.239 -18.933 1.00 90.12 251 ALA A N 1
ATOM 1759 C CA . ALA A 1 251 ? 14.769 -5.863 -19.415 1.00 90.12 251 ALA A CA 1
ATOM 1760 C C . ALA A 1 251 ? 16.089 -5.349 -20.025 1.00 90.12 251 ALA A C 1
ATOM 1762 O O . ALA A 1 251 ? 16.078 -4.704 -21.074 1.00 90.12 251 ALA A O 1
ATOM 1763 N N . LEU A 1 252 ? 17.232 -5.651 -19.399 1.00 88.44 252 LEU A N 1
ATOM 1764 C CA . LEU A 1 252 ? 18.555 -5.212 -19.859 1.00 88.44 252 LEU A CA 1
ATOM 1765 C C . LEU A 1 252 ? 19.074 -6.001 -21.065 1.00 88.44 252 LEU A C 1
ATOM 1767 O O . LEU A 1 252 ? 19.785 -5.446 -21.897 1.00 88.44 252 LEU A O 1
ATOM 1771 N N . LEU A 1 253 ? 18.740 -7.286 -21.186 1.00 88.81 253 LEU A N 1
ATOM 1772 C CA . LEU A 1 253 ? 19.058 -8.058 -22.389 1.00 88.81 253 LEU A CA 1
ATOM 1773 C C . LEU A 1 253 ? 18.224 -7.576 -23.574 1.00 88.81 253 LEU A C 1
ATOM 1775 O O . LEU A 1 253 ? 18.752 -7.423 -24.675 1.00 88.81 253 LEU A O 1
ATOM 1779 N N . LEU A 1 254 ? 16.942 -7.278 -23.350 1.00 85.94 254 LEU A N 1
ATOM 1780 C CA . LEU A 1 254 ? 16.068 -6.803 -24.413 1.00 85.94 254 LEU A CA 1
ATOM 1781 C C . LEU A 1 254 ? 16.476 -5.414 -24.917 1.00 85.94 254 LEU A C 1
ATOM 1783 O O . LEU A 1 254 ? 16.423 -5.175 -26.122 1.00 85.94 254 LEU A O 1
ATOM 1787 N N . SER A 1 255 ? 16.983 -4.533 -24.048 1.00 81.50 255 SER A N 1
ATOM 1788 C CA . SER A 1 255 ? 17.482 -3.218 -24.476 1.00 81.50 255 SER A CA 1
ATOM 1789 C C . SER A 1 255 ? 18.685 -3.299 -25.429 1.00 81.50 255 SER A C 1
ATOM 1791 O O . SER A 1 255 ? 18.923 -2.366 -26.194 1.00 81.50 255 SER A O 1
ATOM 1793 N N . ARG A 1 256 ? 19.410 -4.430 -25.469 1.00 80.50 256 ARG A N 1
ATOM 1794 C CA . ARG A 1 256 ? 20.497 -4.670 -26.439 1.00 80.50 256 ARG A CA 1
ATOM 1795 C C . ARG A 1 256 ? 20.017 -5.042 -27.838 1.00 80.50 256 ARG A C 1
ATOM 1797 O O . ARG A 1 256 ? 20.802 -4.984 -28.777 1.00 80.50 256 ARG A O 1
ATOM 1804 N N . THR A 1 257 ? 18.750 -5.415 -27.999 1.00 81.38 257 THR A N 1
ATOM 1805 C CA . THR A 1 257 ? 18.199 -5.861 -29.293 1.00 81.38 257 THR A CA 1
ATOM 1806 C C . THR A 1 257 ? 17.842 -4.708 -30.240 1.00 81.38 257 THR A C 1
ATOM 1808 O O . THR A 1 257 ? 17.347 -4.944 -31.337 1.00 81.38 257 THR A O 1
ATOM 1811 N N . GLY A 1 258 ? 18.077 -3.454 -29.833 1.00 71.00 258 GLY A N 1
ATOM 1812 C CA . GLY A 1 258 ? 17.720 -2.260 -30.608 1.00 71.00 258 GLY A CA 1
ATOM 1813 C C . GLY A 1 258 ? 16.248 -1.846 -30.486 1.00 71.00 258 GLY A C 1
ATOM 1814 O O . GLY A 1 258 ? 15.850 -0.835 -31.066 1.00 71.00 258 GLY A O 1
ATOM 1815 N N . LEU A 1 259 ? 15.442 -2.583 -29.710 1.00 76.75 259 LEU A N 1
ATOM 1816 C CA . LEU A 1 259 ? 14.093 -2.169 -29.324 1.00 76.75 259 LEU A CA 1
ATOM 1817 C C . LEU A 1 259 ? 14.164 -0.875 -28.495 1.00 76.75 259 LEU A C 1
ATOM 1819 O O . LEU A 1 259 ? 14.886 -0.792 -27.502 1.00 76.75 259 LEU A O 1
ATOM 1823 N N . GLN A 1 260 ? 1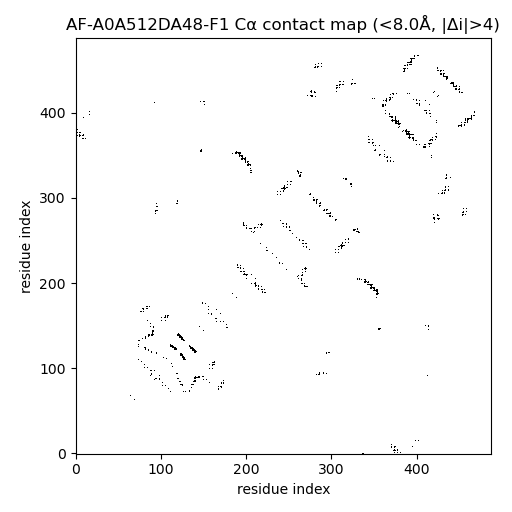3.391 0.136 -28.897 1.00 73.31 260 GLN A N 1
ATOM 1824 C CA . GLN A 1 260 ? 13.265 1.408 -28.181 1.00 73.31 260 GLN A CA 1
ATOM 1825 C C . GLN A 1 260 ? 12.418 1.207 -26.915 1.00 73.31 260 GLN A C 1
ATOM 1827 O O . GLN A 1 260 ? 11.226 1.505 -26.900 1.00 73.31 260 GLN A O 1
ATOM 1832 N N . THR A 1 261 ? 13.024 0.637 -25.873 1.00 76.44 261 THR A N 1
ATOM 1833 C CA . THR A 1 261 ? 12.379 0.369 -24.579 1.00 76.44 261 THR A CA 1
ATOM 1834 C C . THR A 1 261 ? 13.026 1.166 -23.458 1.00 76.44 261 THR A C 1
ATOM 1836 O O . THR A 1 261 ? 14.253 1.241 -23.355 1.00 76.44 261 THR A O 1
ATOM 1839 N N . SER A 1 262 ? 12.205 1.697 -22.560 1.00 82.81 262 SER A N 1
ATOM 1840 C CA . SER A 1 262 ? 12.646 2.293 -21.307 1.00 82.81 262 SER A CA 1
ATOM 1841 C C . SER A 1 262 ? 12.930 1.196 -20.284 1.00 82.81 262 SER A C 1
ATOM 1843 O O . SER A 1 262 ? 12.020 0.652 -19.653 1.00 82.81 262 SER A O 1
ATOM 1845 N N . ALA A 1 263 ? 14.214 0.899 -20.066 1.00 82.94 263 ALA A N 1
ATOM 1846 C CA . ALA A 1 263 ? 14.626 -0.105 -19.085 1.00 82.94 263 ALA A CA 1
ATOM 1847 C C . ALA A 1 263 ? 14.074 0.205 -17.678 1.00 82.94 263 ALA A C 1
ATOM 1849 O O . ALA A 1 263 ? 13.669 -0.705 -16.959 1.00 82.94 263 ALA A O 1
ATOM 1850 N N . ARG A 1 264 ? 13.980 1.493 -17.303 1.00 86.25 264 ARG A N 1
ATOM 1851 C CA . ARG A 1 264 ? 13.347 1.939 -16.049 1.00 86.25 264 ARG A CA 1
ATOM 1852 C C . ARG A 1 264 ? 11.911 1.436 -15.934 1.00 86.25 264 ARG A C 1
ATOM 1854 O O . ARG A 1 264 ? 11.554 0.847 -14.917 1.00 86.25 264 ARG A O 1
ATOM 1861 N N . VAL A 1 265 ? 11.092 1.686 -16.953 1.00 88.00 265 VAL A N 1
ATOM 1862 C CA . VAL A 1 265 ? 9.674 1.306 -16.941 1.00 88.00 265 VAL A CA 1
ATOM 1863 C C . VAL A 1 265 ? 9.536 -0.215 -16.924 1.00 88.00 265 VAL A C 1
ATOM 1865 O O . VAL A 1 265 ? 8.795 -0.753 -16.102 1.00 88.00 265 VAL A O 1
ATOM 1868 N N . ALA A 1 266 ? 10.319 -0.897 -17.763 1.00 88.62 266 ALA A N 1
ATOM 1869 C CA . ALA A 1 266 ? 10.344 -2.351 -17.873 1.00 88.62 266 ALA A CA 1
ATOM 1870 C C . ALA A 1 266 ? 10.783 -3.063 -16.582 1.00 88.62 266 ALA A C 1
ATOM 1872 O O . ALA A 1 266 ? 10.389 -4.202 -16.360 1.00 88.62 266 ALA A O 1
ATOM 1873 N N . MET A 1 267 ? 11.571 -2.409 -15.722 1.00 89.75 267 MET A N 1
ATOM 1874 C CA . MET A 1 267 ? 11.979 -2.961 -14.426 1.00 89.75 267 MET A CA 1
ATOM 1875 C C . MET A 1 267 ? 10.996 -2.628 -13.302 1.00 89.75 267 MET A C 1
ATOM 1877 O O . MET A 1 267 ? 10.626 -3.503 -12.524 1.00 89.75 267 MET A O 1
ATOM 1881 N N . ILE A 1 268 ? 10.561 -1.370 -13.202 1.00 91.81 268 ILE A N 1
ATOM 1882 C CA . ILE A 1 268 ? 9.731 -0.909 -12.083 1.00 91.81 268 ILE A CA 1
ATOM 1883 C C . ILE A 1 268 ? 8.316 -1.483 -12.164 1.00 91.81 268 ILE A C 1
ATOM 1885 O O . ILE A 1 268 ? 7.781 -1.948 -11.157 1.00 91.81 268 ILE A O 1
ATOM 1889 N N . ALA A 1 269 ? 7.698 -1.433 -13.345 1.00 94.38 269 ALA A N 1
ATOM 1890 C CA . ALA A 1 269 ? 6.278 -1.727 -13.480 1.00 94.38 269 ALA A CA 1
ATOM 1891 C C . ALA A 1 269 ? 5.914 -3.197 -13.169 1.00 94.38 269 ALA A C 1
ATOM 1893 O O . ALA A 1 269 ? 4.950 -3.412 -12.431 1.00 94.38 269 ALA A O 1
ATOM 1894 N N . PRO A 1 270 ? 6.688 -4.213 -13.606 1.00 95.88 270 PRO A N 1
ATOM 1895 C CA . PRO A 1 270 ? 6.451 -5.611 -13.225 1.00 95.88 270 PRO A CA 1
ATOM 1896 C C . PRO A 1 270 ? 6.625 -5.911 -11.737 1.00 95.88 270 PRO A C 1
ATOM 1898 O O . PRO A 1 270 ? 6.021 -6.857 -11.236 1.00 95.88 270 PRO A O 1
ATOM 1901 N N . LEU A 1 271 ? 7.461 -5.138 -11.036 1.00 95.44 271 LEU A N 1
ATOM 1902 C CA . LEU A 1 271 ? 7.819 -5.356 -9.629 1.00 95.44 271 LEU A CA 1
ATOM 1903 C C . LEU A 1 271 ? 6.912 -4.593 -8.657 1.00 95.44 271 LEU A C 1
ATOM 1905 O O . LEU A 1 271 ? 7.176 -4.570 -7.457 1.00 95.44 271 LEU A O 1
ATOM 1909 N N . VAL A 1 272 ? 5.840 -3.970 -9.148 1.00 93.19 272 VAL A N 1
ATOM 1910 C CA . VAL A 1 272 ? 4.987 -3.067 -8.367 1.00 93.19 272 VAL A CA 1
ATOM 1911 C C . VAL A 1 272 ? 4.434 -3.669 -7.077 1.00 93.19 272 VAL A C 1
ATOM 1913 O O . VAL A 1 272 ? 4.386 -2.966 -6.072 1.00 93.19 272 VAL A O 1
ATOM 1916 N N . THR A 1 273 ? 4.088 -4.960 -7.041 1.00 91.69 273 THR A N 1
ATOM 1917 C CA . THR A 1 273 ? 3.582 -5.592 -5.807 1.00 91.69 273 THR A CA 1
ATOM 1918 C C . THR A 1 273 ? 4.667 -5.800 -4.755 1.00 91.69 273 THR A C 1
ATOM 1920 O O . THR A 1 273 ? 4.355 -5.944 -3.577 1.00 91.69 273 THR A O 1
ATOM 1923 N N . PHE A 1 274 ? 5.940 -5.782 -5.156 1.00 93.50 274 PHE A N 1
ATOM 1924 C CA . PHE A 1 274 ? 7.074 -5.776 -4.239 1.00 93.50 274 PHE A CA 1
ATOM 1925 C C . PHE A 1 274 ? 7.508 -4.366 -3.843 1.00 93.50 274 PHE A C 1
ATOM 1927 O O . PHE A 1 274 ? 8.386 -4.238 -2.995 1.00 93.50 274 PHE A O 1
ATOM 1934 N N . LEU A 1 275 ? 6.947 -3.303 -4.423 1.00 92.94 275 LEU A N 1
ATOM 1935 C CA . LEU A 1 275 ? 7.278 -1.949 -3.996 1.00 92.94 275 LEU A CA 1
ATOM 1936 C C . LEU A 1 275 ? 6.573 -1.662 -2.662 1.00 92.94 275 LEU A C 1
ATOM 1938 O O . LEU A 1 275 ? 5.341 -1.622 -2.615 1.00 92.94 275 LEU A O 1
ATOM 1942 N N . PRO A 1 276 ? 7.311 -1.377 -1.576 1.00 93.00 276 PRO A N 1
ATOM 1943 C CA . PRO A 1 276 ? 6.728 -1.183 -0.251 1.00 93.00 276 PRO A CA 1
ATOM 1944 C C . PRO A 1 276 ? 6.106 0.217 -0.088 1.00 93.00 276 PRO A C 1
ATOM 1946 O O . PRO A 1 276 ? 6.231 0.843 0.958 1.00 93.00 276 PRO A O 1
ATOM 1949 N N . GLY A 1 277 ? 5.429 0.745 -1.114 1.00 91.31 277 GLY A N 1
ATOM 1950 C CA . GLY A 1 277 ? 4.894 2.112 -1.127 1.00 91.31 277 GLY A CA 1
ATOM 1951 C C . GLY A 1 277 ? 3.886 2.378 -0.007 1.00 91.31 277 GLY A C 1
ATOM 1952 O O . GLY A 1 277 ? 4.003 3.380 0.698 1.00 91.31 277 GLY A O 1
ATOM 1953 N N . ALA A 1 278 ? 2.948 1.450 0.214 1.00 90.81 278 ALA A N 1
ATOM 1954 C CA . ALA A 1 278 ? 2.012 1.536 1.334 1.00 90.81 278 ALA A CA 1
ATOM 1955 C C . ALA A 1 278 ? 2.734 1.427 2.684 1.00 90.81 278 ALA A C 1
ATOM 1957 O O . ALA A 1 278 ? 2.509 2.262 3.548 1.00 90.81 278 ALA A O 1
ATOM 1958 N N . LEU A 1 279 ? 3.660 0.474 2.842 1.00 92.88 279 LEU A N 1
ATOM 1959 C CA . LEU A 1 279 ? 4.402 0.275 4.092 1.00 92.88 279 LEU A CA 1
ATOM 1960 C C . LEU A 1 279 ? 5.219 1.518 4.483 1.00 92.88 279 LEU A C 1
ATOM 1962 O O . LEU A 1 279 ? 5.174 1.952 5.633 1.00 92.88 279 LEU A O 1
ATOM 1966 N N . LEU A 1 280 ? 5.911 2.121 3.512 1.00 94.62 280 LEU A N 1
ATOM 1967 C CA . LEU A 1 280 ? 6.685 3.350 3.693 1.00 94.62 280 LEU A CA 1
ATOM 1968 C C . LEU A 1 280 ? 5.788 4.543 4.036 1.00 94.62 280 LEU A C 1
ATOM 1970 O O . LEU A 1 280 ? 6.094 5.306 4.950 1.00 94.62 280 LEU A O 1
ATOM 1974 N N . THR A 1 281 ? 4.657 4.682 3.341 1.00 92.44 281 THR A N 1
ATOM 1975 C CA . THR A 1 281 ? 3.709 5.776 3.589 1.00 92.44 281 THR A CA 1
ATOM 1976 C C . THR A 1 281 ? 3.077 5.648 4.969 1.00 92.44 281 THR A C 1
ATOM 1978 O O . THR A 1 281 ? 3.063 6.609 5.731 1.00 92.44 281 THR A O 1
ATOM 1981 N N . THR A 1 282 ? 2.609 4.455 5.335 1.00 92.88 282 THR A N 1
ATOM 1982 C CA . THR A 1 282 ? 2.040 4.200 6.657 1.00 92.88 282 THR A CA 1
ATOM 1983 C C . THR A 1 282 ? 3.086 4.384 7.761 1.00 92.88 282 THR A C 1
ATOM 1985 O O . THR A 1 282 ? 2.770 4.967 8.792 1.00 92.88 282 THR A O 1
ATOM 1988 N N . GLY A 1 283 ? 4.343 3.980 7.540 1.00 95.06 283 GLY A N 1
ATOM 1989 C CA . GLY A 1 283 ? 5.439 4.251 8.477 1.00 95.06 283 GLY A CA 1
ATOM 1990 C C . GLY A 1 283 ? 5.683 5.749 8.690 1.00 95.06 283 GLY A C 1
ATOM 1991 O O . GLY A 1 283 ? 5.856 6.195 9.823 1.00 95.06 283 GLY A O 1
ATOM 1992 N N . ALA A 1 284 ? 5.622 6.548 7.623 1.00 94.75 284 ALA A N 1
ATOM 1993 C CA . ALA A 1 284 ? 5.725 8.002 7.718 1.00 94.75 284 ALA A CA 1
ATOM 1994 C C . ALA A 1 284 ? 4.500 8.643 8.408 1.00 94.75 284 ALA A C 1
ATOM 1996 O O . ALA A 1 284 ? 4.670 9.578 9.193 1.00 94.75 284 ALA A O 1
ATOM 1997 N N . ILE A 1 285 ? 3.288 8.108 8.207 1.00 93.44 285 ILE A N 1
ATOM 1998 C CA . ILE A 1 285 ? 2.080 8.518 8.948 1.00 93.44 285 ILE A CA 1
ATOM 1999 C C . ILE A 1 285 ? 2.228 8.200 10.442 1.00 93.44 285 ILE A C 1
ATOM 2001 O O . ILE A 1 285 ? 1.920 9.050 11.280 1.00 93.44 285 ILE A O 1
ATOM 2005 N N . ASP A 1 286 ? 2.728 7.016 10.795 1.00 95.19 286 ASP A N 1
ATOM 2006 C CA . ASP A 1 286 ? 2.972 6.628 12.188 1.00 95.19 286 ASP A CA 1
ATOM 2007 C C . ASP A 1 286 ? 4.006 7.557 12.848 1.00 95.19 286 ASP A C 1
ATOM 2009 O O . ASP A 1 286 ? 3.777 8.039 13.956 1.00 95.19 286 ASP A O 1
ATOM 2013 N N . LEU A 1 287 ? 5.094 7.915 12.151 1.00 95.44 287 LEU A N 1
ATOM 2014 C CA . LEU A 1 287 ? 6.040 8.929 12.638 1.00 95.44 287 LEU A CA 1
ATOM 2015 C C . LEU A 1 287 ? 5.379 10.302 12.831 1.00 95.44 287 LEU A C 1
ATOM 2017 O O . LEU A 1 287 ? 5.547 10.923 13.882 1.00 95.44 287 LEU A O 1
ATOM 2021 N N . ALA A 1 288 ? 4.598 10.765 11.851 1.00 91.81 288 ALA A N 1
ATOM 2022 C CA . ALA A 1 288 ? 3.902 12.052 11.912 1.00 91.81 288 ALA A CA 1
ATOM 2023 C C . ALA A 1 288 ? 2.873 12.115 13.055 1.00 91.81 288 ALA A C 1
ATOM 2025 O O . ALA A 1 288 ? 2.616 13.182 13.610 1.00 91.81 288 ALA A O 1
ATOM 2026 N N . THR A 1 289 ? 2.319 10.965 13.442 1.00 91.25 289 THR A N 1
ATOM 2027 C CA . THR A 1 289 ? 1.359 10.813 14.547 1.00 91.25 289 THR A CA 1
ATOM 2028 C C . THR A 1 289 ? 2.012 10.391 15.866 1.00 91.25 289 THR A C 1
ATOM 2030 O O . THR A 1 289 ? 1.316 10.059 16.820 1.00 91.25 289 THR A O 1
ATOM 2033 N N . ARG A 1 290 ? 3.348 10.492 15.963 1.00 92.75 290 ARG A N 1
ATOM 2034 C CA . ARG A 1 290 ? 4.170 10.205 17.158 1.00 92.75 290 ARG A CA 1
ATOM 2035 C C . ARG A 1 290 ? 4.214 8.734 17.591 1.00 92.75 290 ARG A C 1
ATOM 2037 O O . ARG A 1 290 ? 4.732 8.430 18.664 1.00 92.75 290 ARG A O 1
ATOM 2044 N N . HIS A 1 291 ? 3.798 7.802 16.739 1.00 93.75 291 HIS A N 1
ATOM 2045 C CA . HIS A 1 291 ? 4.042 6.368 16.914 1.00 93.75 291 HIS A CA 1
ATOM 2046 C C . HIS A 1 291 ? 5.448 5.999 16.414 1.00 93.75 291 HIS A C 1
ATOM 2048 O O . HIS A 1 291 ? 5.622 5.294 15.420 1.00 93.75 291 HIS A O 1
ATOM 2054 N N . MET A 1 292 ? 6.471 6.499 17.117 1.00 95.56 292 MET A N 1
ATOM 2055 C CA . MET A 1 292 ? 7.874 6.469 16.674 1.00 95.56 292 MET A CA 1
ATOM 2056 C C . MET A 1 292 ? 8.405 5.056 16.413 1.00 95.56 292 MET A C 1
ATOM 2058 O O . MET A 1 292 ? 8.993 4.809 15.364 1.00 95.56 292 MET A O 1
ATOM 2062 N N . VAL A 1 293 ? 8.172 4.122 17.342 1.00 95.00 293 VAL A N 1
ATOM 2063 C CA . VAL A 1 293 ? 8.661 2.737 17.221 1.00 95.00 293 VAL A CA 1
ATOM 2064 C C . VAL A 1 293 ? 8.014 2.040 16.025 1.00 95.00 293 VAL A C 1
ATOM 2066 O O . VAL A 1 293 ? 8.699 1.390 15.236 1.00 95.00 293 VAL A O 1
ATOM 2069 N N . ALA A 1 294 ? 6.702 2.219 15.849 1.00 93.62 294 ALA A N 1
ATOM 2070 C CA . ALA A 1 294 ? 5.976 1.613 14.745 1.00 93.62 294 ALA A CA 1
ATOM 2071 C C . ALA A 1 294 ? 6.388 2.189 13.388 1.00 93.62 294 ALA A C 1
ATOM 2073 O O . ALA A 1 294 ? 6.664 1.434 12.452 1.00 93.62 294 ALA A O 1
ATOM 2074 N N . GLY A 1 295 ? 6.498 3.516 13.309 1.00 95.00 295 GLY A N 1
ATOM 2075 C CA . GLY A 1 295 ? 6.945 4.208 12.109 1.00 95.00 295 GLY A CA 1
ATOM 2076 C C . GLY A 1 295 ? 8.361 3.805 11.702 1.00 95.00 295 GLY A C 1
ATOM 2077 O O . GLY A 1 295 ? 8.579 3.421 10.554 1.00 95.00 295 GLY A O 1
ATOM 2078 N N . ALA A 1 296 ? 9.306 3.793 12.647 1.00 96.00 296 ALA A N 1
ATOM 2079 C CA . ALA A 1 296 ? 10.684 3.377 12.392 1.00 96.00 296 ALA A CA 1
ATOM 2080 C C . ALA A 1 296 ? 10.774 1.921 11.908 1.00 96.00 296 ALA A C 1
ATOM 2082 O O . ALA A 1 296 ? 11.451 1.645 10.919 1.00 96.00 296 ALA A O 1
ATOM 2083 N N . ALA A 1 297 ? 10.052 0.994 12.546 1.00 94.94 297 ALA A N 1
ATOM 2084 C CA . ALA A 1 297 ? 10.058 -0.415 12.154 1.00 94.94 297 ALA A CA 1
ATOM 2085 C C . ALA A 1 297 ? 9.443 -0.648 10.760 1.00 94.94 297 ALA A C 1
ATOM 2087 O O . ALA A 1 297 ? 10.005 -1.402 9.964 1.00 94.94 297 ALA A O 1
ATOM 2088 N N . ARG A 1 298 ? 8.341 0.037 10.412 1.00 94.38 298 ARG A N 1
ATOM 2089 C CA . ARG A 1 298 ? 7.740 -0.030 9.064 1.00 94.38 298 ARG A CA 1
ATOM 2090 C C . ARG A 1 298 ? 8.665 0.545 7.991 1.00 94.38 298 ARG A C 1
ATOM 2092 O O . ARG A 1 298 ? 8.822 -0.065 6.934 1.00 94.38 298 ARG A O 1
ATOM 2099 N N . LEU A 1 299 ? 9.327 1.669 8.275 1.00 95.50 299 LEU A N 1
ATOM 2100 C CA . LEU A 1 299 ? 10.327 2.247 7.373 1.00 95.50 299 LEU A CA 1
ATOM 2101 C C . LEU A 1 299 ? 11.545 1.335 7.195 1.00 95.50 299 LEU A C 1
ATOM 2103 O O . LEU A 1 299 ? 11.998 1.161 6.067 1.00 95.50 299 LEU A O 1
ATOM 2107 N N . ALA A 1 300 ? 12.042 0.711 8.266 1.00 95.44 300 ALA A N 1
ATOM 2108 C CA . ALA A 1 300 ? 13.148 -0.243 8.192 1.00 95.44 300 ALA A CA 1
ATOM 2109 C C . ALA A 1 300 ? 12.778 -1.485 7.362 1.00 95.44 300 ALA A C 1
ATOM 2111 O O . ALA A 1 300 ? 13.550 -1.892 6.494 1.00 95.44 300 ALA A O 1
ATOM 2112 N N . GLY A 1 301 ? 11.577 -2.043 7.562 1.00 93.31 301 GLY A N 1
ATOM 2113 C CA . GLY A 1 301 ? 11.067 -3.164 6.765 1.00 93.31 301 GLY A CA 1
ATOM 2114 C C . GLY A 1 301 ? 10.921 -2.813 5.281 1.00 93.31 301 GLY A C 1
ATOM 2115 O O . GLY A 1 301 ? 11.404 -3.546 4.417 1.00 93.31 301 GLY A O 1
ATOM 2116 N N . GLY A 1 302 ? 10.338 -1.649 4.974 1.00 93.88 302 GLY A N 1
ATOM 2117 C CA . GLY A 1 302 ? 10.244 -1.149 3.600 1.00 93.88 302 GLY A CA 1
ATOM 2118 C C . GLY A 1 302 ? 11.616 -0.864 2.980 1.00 93.88 302 GLY A C 1
ATOM 2119 O O . GLY A 1 302 ? 11.855 -1.204 1.824 1.00 93.88 302 GLY A O 1
ATOM 2120 N N . GLY A 1 303 ? 12.548 -0.305 3.751 1.00 95.19 303 GLY A N 1
ATOM 2121 C CA . GLY A 1 303 ? 13.929 -0.072 3.333 1.00 95.19 303 GLY A CA 1
ATOM 2122 C C . GLY A 1 303 ? 14.672 -1.367 3.005 1.00 95.19 303 GLY A C 1
ATOM 2123 O O . GLY A 1 303 ? 15.324 -1.444 1.967 1.00 95.19 303 GLY A O 1
ATOM 2124 N N . MET A 1 304 ? 14.516 -2.408 3.828 1.00 95.12 304 MET A N 1
ATOM 2125 C CA . MET A 1 304 ? 15.081 -3.735 3.561 1.00 95.12 304 MET A CA 1
ATOM 2126 C C . MET A 1 304 ? 14.534 -4.325 2.255 1.00 95.12 304 MET A C 1
ATOM 2128 O O . MET A 1 304 ? 15.298 -4.813 1.425 1.00 95.12 304 MET A O 1
ATOM 2132 N N . GLN A 1 305 ? 13.222 -4.228 2.026 1.00 95.00 305 GLN A N 1
ATOM 2133 C CA . GLN A 1 305 ? 12.602 -4.696 0.785 1.00 95.00 305 GLN A CA 1
ATOM 2134 C C . GLN A 1 305 ? 13.114 -3.926 -0.443 1.00 95.00 305 GLN A C 1
ATOM 2136 O O . GLN A 1 305 ? 13.435 -4.537 -1.462 1.00 95.00 305 GLN A O 1
ATOM 2141 N N . LEU A 1 306 ? 13.270 -2.602 -0.340 1.00 95.19 306 LEU A N 1
ATOM 2142 C CA . LEU A 1 306 ? 13.891 -1.793 -1.393 1.00 95.19 306 LEU A CA 1
ATOM 2143 C C . LEU A 1 306 ? 15.354 -2.173 -1.636 1.00 95.19 306 LEU A C 1
ATOM 2145 O O . LEU A 1 306 ? 15.783 -2.187 -2.787 1.00 95.19 306 LEU A O 1
ATOM 2149 N N . LEU A 1 307 ? 16.112 -2.490 -0.585 1.00 95.00 307 LEU A N 1
ATOM 2150 C CA . LEU A 1 307 ? 17.502 -2.919 -0.705 1.00 95.00 307 LEU A CA 1
ATOM 2151 C C . LEU A 1 307 ? 17.602 -4.265 -1.429 1.00 95.00 307 LEU A C 1
ATOM 2153 O O . LEU A 1 307 ? 18.425 -4.397 -2.326 1.00 95.00 307 LEU A O 1
ATOM 2157 N N . LEU A 1 308 ? 16.733 -5.232 -1.118 1.00 96.00 308 LEU A N 1
ATOM 2158 C CA . LEU A 1 308 ? 16.666 -6.511 -1.838 1.00 96.00 308 LEU A CA 1
ATOM 2159 C C . LEU A 1 308 ? 16.351 -6.312 -3.325 1.00 96.00 308 LEU A C 1
ATOM 2161 O O . LEU A 1 308 ? 17.025 -6.884 -4.181 1.00 96.00 308 LEU A O 1
ATOM 2165 N N . LEU A 1 309 ? 15.370 -5.461 -3.641 1.00 95.50 309 LEU A N 1
ATOM 2166 C CA . LEU A 1 309 ? 15.058 -5.100 -5.025 1.00 95.50 309 LEU A CA 1
ATOM 2167 C C . LEU A 1 309 ? 16.263 -4.437 -5.711 1.00 95.50 309 LEU A C 1
ATOM 2169 O O . LEU A 1 309 ? 16.621 -4.808 -6.828 1.00 95.50 309 LEU A O 1
ATOM 2173 N N . ALA A 1 310 ? 16.915 -3.485 -5.039 1.00 93.00 310 ALA A N 1
ATOM 2174 C CA . ALA A 1 310 ? 18.064 -2.770 -5.580 1.00 93.00 310 ALA A CA 1
ATOM 2175 C C . ALA A 1 310 ? 19.272 -3.688 -5.808 1.00 93.00 310 ALA A C 1
ATOM 2177 O O . ALA A 1 310 ? 19.934 -3.575 -6.837 1.00 93.00 310 ALA A O 1
ATOM 2178 N N . LEU A 1 311 ? 19.536 -4.623 -4.892 1.00 93.62 311 LEU A N 1
ATOM 2179 C CA . LEU A 1 311 ? 20.579 -5.638 -5.036 1.00 93.62 311 LEU A CA 1
ATOM 2180 C C . LEU A 1 311 ? 20.297 -6.566 -6.220 1.00 93.62 311 LEU A C 1
ATOM 2182 O O . LEU A 1 311 ? 21.208 -6.835 -6.998 1.00 93.62 311 LEU A O 1
ATOM 2186 N N . GLY A 1 312 ? 19.049 -7.006 -6.403 1.00 94.88 312 GLY A N 1
ATOM 2187 C CA . GLY A 1 312 ? 18.662 -7.831 -7.550 1.00 94.88 312 GLY A CA 1
ATOM 2188 C C . GLY A 1 312 ? 18.872 -7.100 -8.875 1.00 94.88 312 GLY A C 1
ATOM 2189 O O . GLY A 1 312 ? 19.505 -7.634 -9.785 1.00 94.88 312 GLY A O 1
ATOM 2190 N N . ILE A 1 313 ? 18.422 -5.845 -8.959 1.00 92.75 313 ILE A N 1
ATOM 2191 C CA . ILE A 1 313 ? 18.565 -5.011 -10.161 1.00 92.75 313 ILE A CA 1
ATOM 2192 C C . ILE A 1 313 ? 20.040 -4.713 -10.469 1.00 92.75 313 ILE A C 1
ATOM 2194 O O . ILE A 1 313 ? 20.480 -4.890 -11.604 1.00 92.75 313 ILE A O 1
ATOM 2198 N N . THR A 1 314 ? 20.828 -4.292 -9.476 1.00 89.75 314 THR A N 1
ATOM 2199 C CA . THR A 1 314 ? 22.256 -3.981 -9.667 1.00 89.75 314 THR A CA 1
ATOM 2200 C C . THR A 1 314 ? 23.073 -5.240 -9.960 1.00 89.75 314 THR A C 1
ATOM 2202 O O . THR A 1 314 ? 23.964 -5.211 -10.806 1.00 89.75 314 THR A O 1
ATOM 2205 N N . GLY A 1 315 ? 22.745 -6.370 -9.325 1.00 92.19 315 GLY A N 1
ATOM 2206 C CA . GLY A 1 315 ? 23.356 -7.666 -9.620 1.00 92.19 315 GLY A CA 1
ATOM 2207 C C . GLY A 1 315 ? 23.129 -8.090 -11.072 1.00 92.19 315 GLY A C 1
ATOM 2208 O O . GLY A 1 315 ? 24.076 -8.482 -11.753 1.00 92.19 315 GLY A O 1
ATOM 2209 N N . ALA A 1 316 ? 21.903 -7.935 -11.577 1.00 92.62 316 ALA A N 1
ATOM 2210 C CA . ALA A 1 316 ? 21.580 -8.182 -12.980 1.00 92.62 316 ALA A CA 1
ATOM 2211 C C . ALA A 1 316 ? 22.330 -7.231 -13.925 1.00 92.62 316 ALA A C 1
ATOM 2213 O O . ALA A 1 316 ? 22.862 -7.670 -14.944 1.00 92.62 316 ALA A O 1
ATOM 2214 N N . ALA A 1 317 ? 22.423 -5.943 -13.579 1.00 88.62 317 ALA A N 1
ATOM 2215 C CA . ALA A 1 317 ? 23.155 -4.949 -14.364 1.00 88.62 317 ALA A CA 1
ATOM 2216 C C . ALA A 1 317 ? 24.644 -5.294 -14.507 1.00 88.62 317 ALA A C 1
ATOM 2218 O O . ALA A 1 317 ? 25.181 -5.273 -15.618 1.00 88.62 317 ALA A O 1
ATOM 2219 N N . ASN A 1 318 ? 25.280 -5.699 -13.405 1.00 89.19 318 ASN A N 1
ATOM 2220 C CA . ASN A 1 318 ? 26.671 -6.145 -13.395 1.00 89.19 318 ASN A CA 1
ATOM 2221 C C . ASN A 1 318 ? 26.869 -7.428 -14.210 1.00 89.19 318 ASN A C 1
ATOM 2223 O O . ASN A 1 318 ? 27.830 -7.513 -14.969 1.00 89.19 318 ASN A O 1
ATOM 2227 N N . LEU A 1 319 ? 25.951 -8.397 -14.103 1.00 91.19 319 LEU A N 1
ATOM 2228 C CA . LEU A 1 319 ? 26.035 -9.644 -14.866 1.00 91.19 319 LEU A CA 1
ATOM 2229 C C . LEU A 1 319 ? 25.889 -9.411 -16.374 1.00 91.19 319 LEU A C 1
ATOM 2231 O O . LEU A 1 319 ? 26.634 -9.982 -17.166 1.00 91.19 319 LEU A O 1
ATOM 2235 N N . VAL A 1 320 ? 24.928 -8.580 -16.783 1.00 88.56 320 VAL A N 1
ATOM 2236 C CA . VAL A 1 320 ? 24.717 -8.274 -18.204 1.00 88.56 320 VAL A CA 1
ATOM 2237 C C . VAL A 1 320 ? 25.845 -7.374 -18.731 1.00 88.56 320 VAL A C 1
ATOM 2239 O O . VAL A 1 320 ? 26.153 -7.417 -19.921 1.00 88.56 320 VAL A O 1
ATOM 2242 N N . GLY A 1 321 ? 26.507 -6.594 -17.871 1.00 81.56 321 GLY A N 1
ATOM 2243 C CA . GLY A 1 321 ? 27.567 -5.656 -18.249 1.00 81.56 321 GLY A CA 1
ATOM 2244 C C . GLY A 1 321 ? 27.006 -4.348 -18.808 1.00 81.56 321 GLY A C 1
ATOM 2245 O O . GLY A 1 321 ? 27.504 -3.829 -19.806 1.00 81.56 321 GLY A O 1
ATOM 2246 N N . VAL A 1 322 ? 25.911 -3.852 -18.229 1.00 73.69 322 VAL A N 1
ATOM 2247 C CA . VAL A 1 322 ? 25.296 -2.563 -18.582 1.00 73.69 322 VAL A CA 1
ATOM 2248 C C . VAL A 1 322 ? 25.354 -1.665 -17.348 1.00 73.69 322 VAL A C 1
ATOM 2250 O O . VAL A 1 322 ? 24.854 -2.079 -16.302 1.00 73.69 322 VAL A O 1
ATOM 2253 N N . PRO A 1 323 ? 25.924 -0.445 -17.427 1.00 64.69 323 PRO A N 1
ATOM 2254 C CA . PRO A 1 323 ? 25.925 0.471 -16.295 1.00 64.69 323 PRO A CA 1
ATOM 2255 C C . PRO A 1 323 ? 24.498 0.693 -15.785 1.00 64.69 323 PRO A C 1
ATOM 2257 O O . PRO A 1 323 ? 23.600 1.049 -16.550 1.00 64.69 323 PRO A O 1
ATOM 2260 N N . SER A 1 324 ? 24.282 0.542 -14.480 1.00 55.22 324 SER A N 1
ATOM 2261 C CA . SER A 1 324 ? 22.981 0.753 -13.823 1.00 55.22 324 SER A CA 1
ATOM 2262 C C . SER A 1 324 ? 22.439 2.185 -13.984 1.00 55.22 324 SER A C 1
ATOM 2264 O O . SER A 1 324 ? 21.259 2.436 -13.743 1.00 55.22 324 SER A O 1
ATOM 2266 N N . ALA A 1 325 ? 23.251 3.107 -14.514 1.00 53.66 325 ALA A N 1
ATOM 2267 C CA . ALA A 1 325 ? 22.843 4.424 -15.005 1.00 53.66 325 ALA A CA 1
ATOM 2268 C C . ALA A 1 325 ? 21.775 4.387 -16.123 1.00 53.66 325 ALA A C 1
ATOM 2270 O O . ALA A 1 325 ? 21.109 5.395 -16.352 1.00 53.66 325 ALA A O 1
ATOM 2271 N N . VAL A 1 326 ? 21.527 3.242 -16.776 1.00 56.09 326 VAL A N 1
ATOM 2272 C CA . VAL A 1 326 ? 20.420 3.085 -17.745 1.00 56.09 326 VAL A CA 1
ATOM 2273 C C . VAL A 1 326 ? 19.037 3.271 -17.089 1.00 56.09 326 VAL A C 1
ATOM 2275 O O . VAL A 1 326 ? 18.081 3.658 -17.759 1.00 56.09 326 VAL A O 1
ATOM 2278 N N . LEU A 1 327 ? 18.929 3.139 -15.759 1.00 55.94 327 LEU A N 1
ATOM 2279 C CA . LEU A 1 327 ? 17.732 3.520 -14.995 1.00 55.94 327 LEU A CA 1
ATOM 2280 C C . LEU A 1 327 ? 17.464 5.033 -15.002 1.00 55.94 327 LEU A C 1
ATOM 2282 O O . LEU A 1 327 ? 16.322 5.443 -14.802 1.00 55.94 327 LEU A O 1
ATOM 2286 N N . ALA A 1 328 ? 18.474 5.878 -15.225 1.00 51.22 328 ALA A N 1
ATOM 2287 C CA . ALA A 1 328 ? 18.327 7.335 -15.293 1.00 51.22 328 ALA A CA 1
ATOM 2288 C C . ALA A 1 328 ? 17.886 7.826 -16.688 1.00 51.22 328 ALA A C 1
ATOM 2290 O O . ALA A 1 328 ? 17.393 8.950 -16.804 1.00 51.22 328 ALA A O 1
ATOM 2291 N N . GLY A 1 329 ? 17.986 6.974 -17.716 1.00 51.50 329 GLY A N 1
ATOM 2292 C CA . GLY A 1 329 ? 17.608 7.292 -19.092 1.00 51.50 329 GLY A CA 1
ATOM 2293 C C . GLY A 1 329 ? 16.144 7.718 -19.228 1.00 51.50 329 GLY A C 1
ATOM 2294 O O . GLY A 1 329 ? 15.247 7.131 -18.619 1.00 51.50 329 GLY A O 1
ATOM 2295 N N . ALA A 1 330 ? 15.909 8.774 -20.009 1.00 49.19 330 ALA A N 1
ATOM 2296 C CA . ALA A 1 330 ? 14.572 9.242 -20.342 1.00 49.19 330 ALA A CA 1
ATOM 2297 C C . ALA A 1 330 ? 13.857 8.219 -21.235 1.00 49.19 330 ALA A C 1
ATOM 2299 O O . ALA A 1 330 ? 14.454 7.668 -22.159 1.00 49.19 330 ALA A O 1
ATOM 2300 N N . SER A 1 331 ? 12.571 7.987 -20.970 1.00 52.62 331 SER A N 1
ATOM 2301 C CA . SER A 1 331 ? 11.713 7.181 -21.835 1.00 52.62 331 SER A CA 1
ATOM 2302 C C . SER A 1 331 ? 11.649 7.822 -23.225 1.00 52.62 331 SER A C 1
ATOM 2304 O O . SER A 1 331 ? 11.093 8.907 -23.396 1.00 52.62 331 SER A O 1
ATOM 2306 N N . GLY A 1 332 ? 12.239 7.166 -24.223 1.00 47.81 332 GLY A N 1
ATOM 2307 C CA . GLY A 1 332 ? 12.051 7.522 -25.624 1.00 47.81 332 GLY A CA 1
ATOM 2308 C C . GLY A 1 332 ? 10.682 7.035 -26.087 1.00 47.81 332 GLY A C 1
ATOM 2309 O O . GLY A 1 332 ? 10.532 5.864 -26.412 1.00 47.81 332 GLY A O 1
ATOM 2310 N N . GLY A 1 333 ? 9.669 7.907 -26.105 1.00 49.22 333 GLY A N 1
ATOM 2311 C CA . GLY A 1 333 ? 8.389 7.559 -26.728 1.00 49.22 333 GLY A CA 1
ATOM 2312 C C . GLY A 1 333 ? 7.190 8.420 -26.340 1.00 49.22 333 GLY A C 1
ATOM 2313 O O . GLY A 1 333 ? 6.443 8.048 -25.449 1.00 49.22 333 GLY A O 1
ATOM 2314 N N . GLN A 1 334 ? 6.973 9.495 -27.108 1.00 51.16 334 GLN A N 1
ATOM 2315 C CA . GLN A 1 334 ? 5.719 10.248 -27.311 1.00 51.16 334 GLN A CA 1
ATOM 2316 C C . GLN A 1 334 ? 5.043 10.883 -26.062 1.00 51.16 334 GLN A C 1
ATOM 2318 O O . GLN A 1 334 ? 4.516 10.177 -25.203 1.00 51.16 334 GLN A O 1
ATOM 2323 N N . PRO A 1 335 ? 4.913 12.226 -25.989 1.00 48.62 335 PRO A N 1
ATOM 2324 C CA . PRO A 1 335 ? 4.103 12.893 -24.972 1.00 48.62 335 PRO A CA 1
ATOM 2325 C C . PRO A 1 335 ? 2.616 12.679 -25.269 1.00 48.62 335 PRO A C 1
ATOM 2327 O O . PRO A 1 335 ? 1.971 13.482 -25.940 1.00 48.62 335 PRO A O 1
ATOM 2330 N N . GLN A 1 336 ? 2.042 11.585 -24.779 1.00 65.44 336 GLN A N 1
ATOM 2331 C CA . GLN A 1 336 ? 0.632 11.312 -25.019 1.00 65.44 336 GLN A CA 1
ATOM 2332 C C . GLN A 1 336 ? -0.200 11.784 -23.831 1.00 65.44 336 GLN A C 1
ATOM 2334 O O . GLN A 1 336 ? -0.315 11.117 -22.806 1.00 65.44 336 GLN A O 1
ATOM 2339 N N . LEU A 1 337 ? -0.812 12.957 -24.008 1.00 70.38 337 LEU A N 1
ATOM 2340 C CA . LEU A 1 337 ? -1.705 13.652 -23.072 1.00 70.38 337 LEU A CA 1
ATOM 2341 C C . LEU A 1 337 ? -2.717 12.737 -22.348 1.00 70.38 337 LEU A C 1
ATOM 2343 O O . LEU A 1 337 ? -3.116 13.038 -21.223 1.00 70.38 337 LEU A O 1
ATOM 2347 N N . VAL A 1 338 ? -3.129 11.647 -23.000 1.00 81.50 338 VAL A N 1
ATOM 2348 C CA . VAL A 1 338 ? -4.180 10.717 -22.563 1.00 81.50 338 VAL A CA 1
ATOM 2349 C C . VAL A 1 338 ? -3.624 9.462 -21.871 1.00 81.50 338 VAL A C 1
ATOM 2351 O O . VAL A 1 338 ? -4.307 8.875 -21.034 1.00 81.50 338 VAL A O 1
ATOM 2354 N N . TRP A 1 339 ? -2.386 9.056 -22.164 1.00 84.75 339 TRP A N 1
ATOM 2355 C CA . TRP A 1 339 ? -1.862 7.737 -21.775 1.00 84.75 339 TRP A CA 1
ATOM 2356 C C . TRP A 1 339 ? -1.747 7.532 -20.268 1.00 84.75 339 TRP A C 1
ATOM 2358 O O . TRP A 1 339 ? -2.204 6.492 -19.796 1.00 84.75 339 TRP A O 1
ATOM 2368 N N . PRO A 1 340 ? -1.252 8.501 -19.480 1.00 88.44 340 PRO A N 1
ATOM 2369 C CA . PRO A 1 340 ? -1.193 8.322 -18.037 1.00 88.44 340 PRO A CA 1
ATOM 2370 C C . PRO A 1 340 ? -2.573 8.167 -17.391 1.00 88.44 340 PRO A C 1
ATOM 2372 O O . PRO A 1 340 ? -2.714 7.394 -16.454 1.00 88.44 340 PRO A O 1
ATOM 2375 N N . TRP A 1 341 ? -3.615 8.824 -17.914 1.00 91.94 341 TRP A N 1
ATOM 2376 C CA . TRP A 1 341 ? -4.986 8.690 -17.397 1.00 91.94 341 TRP A CA 1
ATOM 2377 C C . TRP A 1 341 ? -5.565 7.302 -17.657 1.00 91.94 341 TRP A C 1
ATOM 2379 O O . TRP A 1 341 ? -6.151 6.694 -16.760 1.00 91.94 341 TRP A O 1
ATOM 2389 N N . VAL A 1 342 ? -5.354 6.781 -18.868 1.00 93.06 342 VAL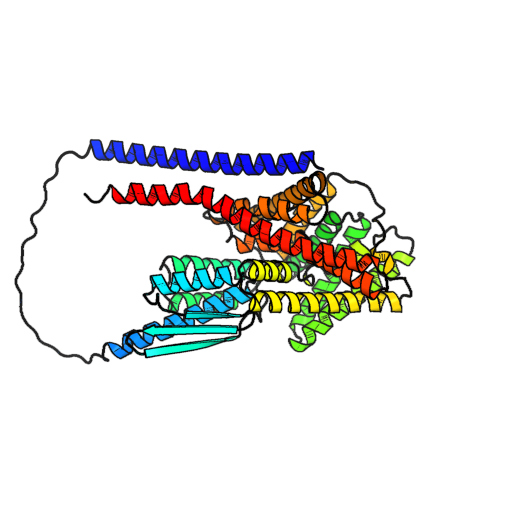 A N 1
ATOM 2390 C CA . VAL A 1 342 ? -5.682 5.388 -19.205 1.00 93.06 342 VAL A CA 1
ATOM 2391 C C . VAL A 1 342 ? -4.869 4.436 -18.328 1.00 93.06 342 VAL A C 1
ATOM 2393 O O . VAL A 1 342 ? -5.412 3.459 -17.823 1.00 93.06 342 VAL A O 1
ATOM 2396 N N . GLY A 1 343 ? -3.602 4.767 -18.075 1.00 93.75 343 GLY A N 1
ATOM 2397 C CA . GLY A 1 343 ? -2.718 4.052 -17.163 1.00 93.75 343 GLY A CA 1
ATOM 2398 C C . GLY A 1 343 ? -3.261 3.959 -15.745 1.00 93.75 343 GLY A C 1
ATOM 2399 O O . GLY A 1 343 ? -3.320 2.862 -15.205 1.00 93.75 343 GLY A O 1
ATOM 2400 N N . VAL A 1 344 ? -3.733 5.066 -15.166 1.00 95.38 344 VAL A N 1
ATOM 2401 C CA . VAL A 1 344 ? -4.342 5.091 -13.823 1.00 95.38 344 VAL A CA 1
ATOM 2402 C C . VAL A 1 344 ? -5.585 4.202 -13.756 1.00 95.38 344 VAL A C 1
ATOM 2404 O O . VAL A 1 344 ? -5.755 3.456 -12.792 1.00 95.38 344 VAL A O 1
ATOM 2407 N N . LEU A 1 345 ? -6.440 4.245 -14.782 1.00 96.69 345 LEU A N 1
ATOM 2408 C CA . LEU A 1 345 ? -7.638 3.406 -14.849 1.00 96.69 345 LEU A CA 1
ATOM 2409 C C . LEU A 1 345 ? -7.291 1.923 -14.995 1.00 96.69 345 LEU A C 1
ATOM 2411 O O . LEU A 1 345 ? -7.825 1.094 -14.259 1.00 96.69 345 LEU A O 1
ATOM 2415 N N . LEU A 1 346 ? -6.377 1.591 -15.908 1.00 96.38 346 LEU A N 1
ATOM 2416 C CA . LEU A 1 346 ? -5.916 0.223 -16.130 1.00 96.38 346 LEU A CA 1
ATOM 2417 C C . LEU A 1 346 ? -5.208 -0.330 -14.887 1.00 96.38 346 LEU A C 1
ATOM 2419 O O . LEU A 1 346 ? -5.468 -1.461 -14.483 1.00 96.38 346 LEU A O 1
ATOM 2423 N N . TYR A 1 347 ? -4.389 0.500 -14.238 1.00 96.56 347 TYR A N 1
ATOM 2424 C CA . TYR A 1 347 ? -3.737 0.197 -12.971 1.00 96.56 347 TYR A CA 1
ATOM 2425 C C . TYR A 1 347 ? -4.766 -0.109 -11.881 1.00 96.56 347 TYR A C 1
ATOM 2427 O O . TYR A 1 347 ? -4.710 -1.164 -11.252 1.00 96.56 347 TYR A O 1
ATOM 2435 N N . GLY A 1 348 ? -5.749 0.774 -11.695 1.00 96.50 348 GLY A N 1
ATOM 2436 C CA . GLY A 1 348 ? -6.790 0.602 -10.688 1.00 96.50 348 GLY A CA 1
ATOM 2437 C C . GLY A 1 348 ? -7.673 -0.623 -10.934 1.00 96.50 348 GLY A C 1
ATOM 2438 O O . GLY A 1 348 ? -7.958 -1.363 -9.994 1.00 96.50 348 GLY A O 1
ATOM 2439 N N . LEU A 1 349 ? -8.053 -0.893 -12.186 1.00 97.06 349 LEU A N 1
ATOM 2440 C CA . LEU A 1 349 ? -8.790 -2.106 -12.562 1.00 97.06 349 LEU A CA 1
ATOM 2441 C C . LEU A 1 349 ? -7.954 -3.367 -12.317 1.00 97.06 349 LEU A C 1
ATOM 2443 O O . LEU A 1 349 ? -8.467 -4.350 -11.779 1.00 97.06 349 LEU A O 1
ATOM 2447 N N . GLY A 1 350 ? -6.665 -3.322 -12.657 1.00 96.81 350 GLY A N 1
ATOM 2448 C CA . GLY A 1 350 ? -5.716 -4.396 -12.394 1.00 96.81 350 GLY A CA 1
ATOM 2449 C C . GLY A 1 350 ? -5.592 -4.703 -10.903 1.00 96.81 350 GLY A C 1
ATOM 2450 O O . GLY A 1 350 ? -5.738 -5.857 -10.501 1.00 96.81 350 GLY A O 1
ATOM 2451 N N . VAL A 1 351 ? -5.435 -3.668 -10.070 1.00 95.00 351 VAL A N 1
ATOM 2452 C CA . VAL A 1 351 ? -5.435 -3.783 -8.603 1.00 95.00 351 VAL A CA 1
ATOM 2453 C C . VAL A 1 351 ? -6.744 -4.393 -8.105 1.00 95.00 351 VAL A C 1
ATOM 2455 O O . VAL A 1 351 ? -6.711 -5.312 -7.286 1.00 95.00 351 VAL A O 1
ATOM 2458 N N . CYS A 1 352 ? -7.888 -3.934 -8.624 1.00 95.69 352 CYS A N 1
ATOM 2459 C CA . CYS A 1 352 ? -9.195 -4.444 -8.217 1.00 95.69 352 CYS A CA 1
ATOM 2460 C C . CYS A 1 352 ? -9.351 -5.944 -8.497 1.00 95.69 352 CYS A C 1
ATOM 2462 O O . CYS A 1 352 ? -9.817 -6.686 -7.633 1.00 95.69 352 CYS A O 1
ATOM 2464 N N . LEU A 1 353 ? -8.917 -6.400 -9.673 1.00 95.56 353 LEU A N 1
ATOM 2465 C CA . LEU A 1 353 ? -8.950 -7.812 -10.055 1.00 95.56 353 LEU A CA 1
ATOM 2466 C C . LEU A 1 353 ? -7.924 -8.651 -9.281 1.00 95.56 353 LEU A C 1
ATOM 2468 O O . LEU A 1 353 ? -8.247 -9.740 -8.808 1.00 95.56 353 LEU A O 1
ATOM 2472 N N . HIS A 1 354 ? -6.690 -8.161 -9.138 1.00 94.50 354 HIS A N 1
ATOM 2473 C CA . HIS A 1 354 ? -5.603 -8.909 -8.507 1.00 94.50 354 HIS A CA 1
ATOM 2474 C C . HIS A 1 354 ? -5.825 -9.105 -7.002 1.00 94.50 354 HIS A C 1
ATOM 2476 O O . HIS A 1 354 ? -5.684 -10.220 -6.488 1.00 94.50 354 HIS A O 1
ATOM 2482 N N . HIS A 1 355 ? -6.230 -8.036 -6.311 1.00 92.56 355 HIS A N 1
ATOM 2483 C CA . HIS A 1 355 ? -6.441 -8.012 -4.862 1.00 92.56 355 HIS A CA 1
ATOM 2484 C C . HIS A 1 355 ? -7.891 -8.278 -4.441 1.00 92.56 355 HIS A C 1
ATOM 2486 O O . HIS A 1 355 ? -8.244 -8.043 -3.287 1.00 92.56 355 HIS A O 1
ATOM 2492 N N . CYS A 1 356 ? -8.709 -8.799 -5.358 1.00 93.94 356 CYS A N 1
ATOM 2493 C CA . CYS A 1 356 ? -10.057 -9.285 -5.083 1.00 93.94 356 CYS A CA 1
ATOM 2494 C C . CYS A 1 356 ? -11.024 -8.232 -4.517 1.00 93.94 356 CYS A C 1
ATOM 2496 O O . CYS A 1 356 ? -11.845 -8.527 -3.659 1.00 93.94 356 CYS A O 1
ATOM 2498 N N . VAL A 1 357 ? -10.973 -7.001 -5.017 1.00 93.62 357 VAL A N 1
ATOM 2499 C CA . VAL A 1 357 ? -11.838 -5.912 -4.548 1.00 93.62 357 VAL A CA 1
ATOM 2500 C C . VAL A 1 357 ? -13.320 -6.232 -4.791 1.00 93.62 357 VAL A C 1
ATOM 2502 O O . VAL A 1 357 ? -13.712 -6.714 -5.858 1.00 93.62 357 VAL A O 1
ATOM 2505 N N . ARG A 1 358 ? -14.169 -5.917 -3.805 1.00 92.69 358 ARG A N 1
ATOM 2506 C CA . ARG A 1 358 ? -15.636 -5.987 -3.923 1.00 92.69 358 ARG A CA 1
ATOM 2507 C C . ARG A 1 358 ? -16.146 -5.092 -5.055 1.00 92.69 358 ARG A C 1
ATOM 2509 O O . ARG A 1 358 ? -15.709 -3.951 -5.186 1.00 92.69 358 ARG A O 1
ATOM 2516 N N . ARG A 1 359 ? -17.093 -5.580 -5.860 1.00 91.00 359 ARG A N 1
ATOM 2517 C CA . ARG A 1 359 ? -17.542 -4.891 -7.088 1.00 91.00 359 ARG A CA 1
ATOM 2518 C C . ARG A 1 359 ? -18.077 -3.485 -6.819 1.00 91.00 359 ARG A C 1
ATOM 2520 O O . ARG A 1 359 ? -17.838 -2.582 -7.615 1.00 91.00 359 ARG A O 1
ATOM 2527 N N . GLU A 1 360 ? -18.721 -3.285 -5.673 1.00 91.38 360 GLU A N 1
ATOM 2528 C CA . GLU A 1 360 ? -19.274 -1.989 -5.265 1.00 91.38 360 GLU A CA 1
ATOM 2529 C C . GLU A 1 360 ? -18.176 -0.945 -4.982 1.00 91.38 360 GLU A C 1
ATOM 2531 O O . GLU A 1 360 ? -18.374 0.253 -5.181 1.00 91.38 360 GLU A O 1
ATOM 2536 N N . ALA A 1 361 ? -16.987 -1.395 -4.568 1.00 93.19 361 ALA A N 1
ATOM 2537 C CA . ALA A 1 361 ? -15.860 -0.536 -4.217 1.00 93.19 361 ALA A CA 1
ATOM 2538 C C . ALA A 1 361 ? -15.020 -0.091 -5.426 1.00 93.19 361 ALA A C 1
ATOM 2540 O O . ALA A 1 361 ? -14.309 0.909 -5.331 1.00 93.19 361 ALA A O 1
ATOM 2541 N N . VAL A 1 362 ? -15.108 -0.794 -6.562 1.00 94.88 362 VAL A N 1
ATOM 2542 C CA . VAL A 1 362 ? -14.258 -0.553 -7.743 1.00 94.88 362 VAL A CA 1
ATOM 2543 C C . VAL A 1 362 ? -14.380 0.890 -8.236 1.00 94.88 362 VAL A C 1
ATOM 2545 O O . VAL A 1 362 ? -13.370 1.570 -8.400 1.00 94.88 362 VAL A O 1
ATOM 2548 N N . GLY A 1 363 ? -15.607 1.394 -8.408 1.00 95.12 363 GLY A N 1
ATOM 2549 C CA . GLY A 1 363 ? -15.833 2.763 -8.886 1.00 95.12 363 GLY A CA 1
ATOM 2550 C C . GLY A 1 363 ? -15.247 3.830 -7.955 1.00 95.12 363 GLY A C 1
ATOM 2551 O O . GLY A 1 363 ? -14.665 4.809 -8.421 1.00 95.12 363 GLY A O 1
ATOM 2552 N N . TRP A 1 364 ? -15.331 3.613 -6.639 1.00 95.19 364 TRP A N 1
ATOM 2553 C CA . TRP A 1 364 ? -14.769 4.521 -5.638 1.00 95.19 364 TRP A CA 1
ATOM 2554 C C . TRP A 1 364 ? -13.242 4.518 -5.642 1.00 95.19 364 TRP A C 1
ATOM 2556 O O . TRP A 1 364 ? -12.638 5.588 -5.600 1.00 95.19 364 TRP A O 1
ATOM 2566 N N . ILE A 1 365 ? -12.618 3.343 -5.745 1.00 95.56 365 ILE A N 1
ATOM 2567 C CA . ILE A 1 365 ? -11.157 3.222 -5.829 1.00 95.56 365 ILE A CA 1
ATOM 2568 C C . ILE A 1 365 ? -10.634 3.917 -7.089 1.00 95.56 365 ILE A C 1
ATOM 2570 O O . ILE A 1 365 ? -9.686 4.696 -7.006 1.00 95.56 365 ILE A O 1
ATOM 2574 N N . LEU A 1 366 ? -11.273 3.701 -8.245 1.00 96.88 366 LEU A N 1
ATOM 2575 C CA . LEU A 1 366 ? -10.887 4.367 -9.495 1.00 96.88 366 LEU A CA 1
ATOM 2576 C C . LEU A 1 366 ? -11.001 5.891 -9.392 1.00 96.88 366 LEU A C 1
ATOM 2578 O O . LEU A 1 366 ? -10.100 6.603 -9.834 1.00 96.88 366 LEU A O 1
ATOM 2582 N N . LEU A 1 367 ? -12.069 6.395 -8.769 1.00 95.62 367 LEU A N 1
ATOM 2583 C CA . LEU A 1 367 ? -12.238 7.828 -8.536 1.00 95.62 367 LEU A CA 1
ATOM 2584 C C . LEU A 1 367 ? -11.124 8.391 -7.640 1.00 95.62 367 LEU A C 1
ATOM 2586 O O . LEU A 1 367 ? -10.535 9.417 -7.973 1.00 95.62 367 LEU A O 1
ATOM 2590 N N . VAL A 1 368 ? -10.806 7.718 -6.530 1.00 96.38 368 VAL A N 1
ATOM 2591 C CA . VAL A 1 368 ? -9.734 8.138 -5.611 1.00 96.38 368 VAL A CA 1
ATOM 2592 C C . VAL A 1 368 ? -8.378 8.143 -6.319 1.00 96.38 368 VAL A C 1
ATOM 2594 O O . VAL A 1 368 ? -7.635 9.113 -6.183 1.00 96.38 368 VAL A O 1
ATOM 2597 N N . LEU A 1 369 ? -8.078 7.128 -7.135 1.00 96.75 369 LEU A N 1
ATOM 2598 C CA . LEU A 1 369 ? -6.846 7.057 -7.929 1.00 96.75 369 LEU A CA 1
ATOM 2599 C C . LEU A 1 369 ? -6.745 8.185 -8.964 1.00 96.75 369 LEU A C 1
ATOM 2601 O O . LEU A 1 369 ? -5.693 8.814 -9.087 1.00 96.75 369 LEU A O 1
ATOM 2605 N N . LEU A 1 370 ? -7.836 8.482 -9.678 1.00 96.25 370 LEU A N 1
ATOM 2606 C CA . LEU A 1 370 ? -7.887 9.592 -10.632 1.00 96.25 370 LEU A CA 1
ATOM 2607 C C . LEU A 1 370 ? -7.659 10.941 -9.947 1.00 96.25 370 LEU A C 1
ATOM 2609 O O . LEU A 1 370 ? -6.912 11.769 -10.464 1.00 96.25 370 LEU A O 1
ATOM 2613 N N . VAL A 1 371 ? -8.274 11.158 -8.783 1.00 96.12 371 VAL A N 1
ATOM 2614 C CA . VAL A 1 371 ? -8.110 12.389 -7.998 1.00 96.12 371 VAL A CA 1
ATOM 2615 C C . VAL A 1 371 ? -6.690 12.505 -7.449 1.00 96.12 371 VAL A C 1
ATOM 2617 O O . VAL A 1 371 ? -6.106 13.585 -7.521 1.00 96.12 371 VAL A O 1
ATOM 2620 N N . ALA A 1 372 ? -6.115 11.408 -6.951 1.00 95.50 372 ALA A N 1
ATOM 2621 C CA . ALA A 1 372 ? -4.735 11.367 -6.474 1.00 95.50 372 ALA A CA 1
ATOM 2622 C C . ALA A 1 372 ? -3.759 11.766 -7.587 1.00 95.50 372 ALA A C 1
ATOM 2624 O O . ALA A 1 372 ? -2.944 12.673 -7.408 1.00 95.50 372 ALA A O 1
ATOM 2625 N N . TYR A 1 373 ? -3.899 11.151 -8.765 1.00 94.69 373 TYR A N 1
ATOM 2626 C CA . TYR A 1 373 ? -3.071 11.462 -9.925 1.00 94.69 373 TYR A CA 1
ATOM 2627 C C . TYR A 1 373 ? -3.291 12.896 -10.426 1.00 94.69 373 TYR A C 1
ATOM 2629 O O . TYR A 1 373 ? -2.328 13.613 -10.692 1.00 94.69 373 TYR A O 1
ATOM 2637 N N . ALA A 1 374 ? -4.542 13.363 -10.497 1.00 93.62 374 ALA A N 1
ATOM 2638 C CA . ALA A 1 374 ? -4.858 14.737 -10.880 1.00 93.62 374 ALA A CA 1
ATOM 2639 C C . ALA A 1 374 ? -4.224 15.760 -9.925 1.00 93.62 374 ALA A C 1
ATOM 2641 O O . ALA A 1 374 ? -3.613 16.730 -10.376 1.00 93.62 374 ALA A O 1
ATOM 2642 N N . GLY A 1 375 ? -4.318 15.522 -8.615 1.00 93.56 375 GLY A N 1
ATOM 2643 C CA . GLY A 1 375 ? -3.667 16.348 -7.604 1.00 93.56 375 GLY A CA 1
ATOM 2644 C C . GLY A 1 3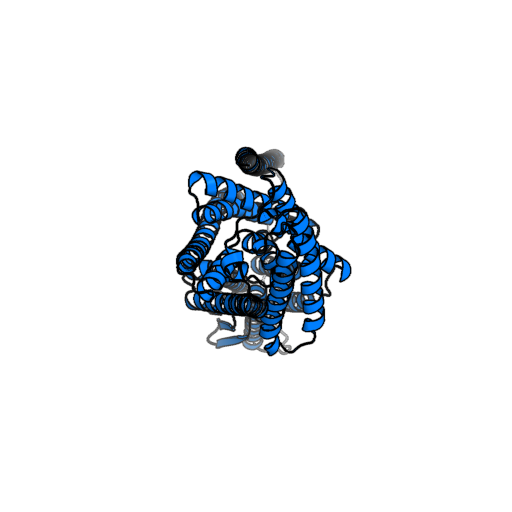75 ? -2.147 16.347 -7.757 1.00 93.56 375 GLY A C 1
ATOM 2645 O O . GLY A 1 375 ? -1.538 17.410 -7.686 1.00 93.56 375 GLY A O 1
ATOM 2646 N N . GLN A 1 376 ? -1.539 15.200 -8.074 1.00 92.12 376 GLN A N 1
ATOM 2647 C CA . GLN A 1 376 ? -0.103 15.116 -8.346 1.00 92.12 376 GLN A CA 1
ATOM 2648 C C . GLN A 1 376 ? 0.302 15.888 -9.610 1.00 92.12 376 GLN A C 1
ATOM 2650 O O . GLN A 1 376 ? 1.292 16.617 -9.583 1.00 92.12 376 GLN A O 1
ATOM 2655 N N . VAL A 1 377 ? -0.475 15.810 -10.695 1.00 90.44 377 VAL A N 1
ATOM 2656 C CA . VAL A 1 377 ? -0.228 16.589 -11.923 1.00 90.44 377 VAL A CA 1
ATOM 2657 C C . VAL A 1 377 ? -0.303 18.091 -11.646 1.00 90.44 377 VAL A C 1
ATOM 2659 O O . VAL A 1 377 ? 0.578 18.835 -12.069 1.00 90.44 377 VAL A O 1
ATOM 2662 N N . VAL A 1 378 ? -1.329 18.547 -10.923 1.00 90.19 378 VAL A N 1
ATOM 2663 C CA . VAL A 1 378 ? -1.479 19.965 -10.559 1.00 90.19 378 VAL A CA 1
ATOM 2664 C C . VAL A 1 378 ? -0.346 20.403 -9.633 1.00 90.19 378 VAL A C 1
ATOM 2666 O O . VAL A 1 378 ? 0.334 21.387 -9.917 1.00 90.19 378 VAL A O 1
ATOM 2669 N N . GLY A 1 379 ? -0.083 19.652 -8.564 1.00 88.94 379 GLY A N 1
ATOM 2670 C CA . GLY A 1 379 ? 0.982 19.970 -7.617 1.00 88.94 379 GLY A CA 1
ATOM 2671 C C . GLY A 1 379 ? 2.369 19.975 -8.262 1.00 88.94 379 GLY A C 1
ATOM 2672 O O . GLY A 1 379 ? 3.182 20.839 -7.950 1.00 88.94 379 GLY A O 1
ATOM 2673 N N . GLY A 1 380 ? 2.620 19.080 -9.220 1.00 88.56 380 GLY A N 1
ATOM 2674 C CA . GLY A 1 380 ? 3.867 19.039 -9.983 1.00 88.56 380 GLY A CA 1
ATOM 2675 C C . GLY A 1 380 ? 4.104 20.288 -10.832 1.00 88.56 380 GLY A C 1
ATOM 2676 O O . GLY A 1 380 ? 5.248 20.696 -10.990 1.00 88.56 380 GLY A O 1
ATOM 2677 N N . VAL A 1 381 ? 3.044 20.932 -11.323 1.00 86.62 381 VAL A N 1
ATOM 2678 C CA . VAL A 1 381 ? 3.155 22.164 -12.120 1.00 86.62 381 VAL A CA 1
ATOM 2679 C C . VAL A 1 381 ? 3.381 23.394 -11.250 1.00 86.62 381 VAL A C 1
ATOM 2681 O O . VAL A 1 381 ? 4.184 24.246 -11.611 1.00 86.62 381 VAL A O 1
ATOM 2684 N N . PHE A 1 382 ? 2.687 23.494 -10.116 1.00 85.69 382 PHE A N 1
ATOM 2685 C CA . PHE A 1 382 ? 2.767 24.680 -9.258 1.00 85.69 382 PHE A CA 1
ATOM 2686 C C . PHE A 1 382 ? 3.934 24.648 -8.270 1.00 85.69 382 PHE A C 1
ATOM 2688 O O . PHE A 1 382 ? 4.496 25.693 -7.958 1.00 85.69 382 PHE A O 1
ATOM 2695 N N . PHE A 1 383 ? 4.291 23.466 -7.767 1.00 85.25 383 PHE A N 1
ATOM 2696 C CA . PHE A 1 383 ? 5.242 23.315 -6.662 1.00 85.25 383 PHE A CA 1
ATOM 2697 C C . PHE A 1 383 ? 6.402 22.360 -6.977 1.00 85.25 383 PHE A C 1
ATOM 2699 O O . PHE A 1 383 ? 7.404 22.362 -6.264 1.00 85.25 383 PHE A O 1
ATOM 2706 N N . GLY A 1 384 ? 6.285 21.549 -8.034 1.00 81.62 384 GLY A N 1
ATOM 2707 C CA . GLY A 1 384 ? 7.299 20.569 -8.423 1.00 81.62 384 GLY A CA 1
ATOM 2708 C C . GLY A 1 384 ? 7.460 19.398 -7.442 1.00 81.62 384 GLY A C 1
ATOM 2709 O O . GLY A 1 384 ? 6.706 19.234 -6.480 1.00 81.62 384 GLY A O 1
ATOM 2710 N N . GLY A 1 385 ? 8.470 18.566 -7.724 1.00 75.81 385 GLY A N 1
ATOM 2711 C CA . GLY A 1 385 ? 9.077 17.573 -6.824 1.00 75.81 385 GLY A CA 1
ATOM 2712 C C . GLY A 1 385 ? 8.145 16.840 -5.849 1.00 75.81 385 GLY A C 1
ATOM 2713 O O . GLY A 1 385 ? 7.070 16.360 -6.213 1.00 75.81 385 GLY A O 1
ATOM 2714 N N . ALA A 1 386 ? 8.588 16.747 -4.590 1.00 76.88 386 ALA A N 1
ATOM 2715 C CA . ALA A 1 386 ? 7.902 16.039 -3.505 1.00 76.88 386 ALA A CA 1
ATOM 2716 C C . ALA A 1 386 ? 6.534 16.645 -3.131 1.00 76.88 386 ALA A C 1
ATOM 2718 O O . ALA A 1 386 ? 5.654 15.941 -2.633 1.00 76.88 386 ALA A O 1
ATOM 2719 N N . VAL A 1 387 ? 6.324 17.939 -3.399 1.00 86.06 387 VAL A N 1
ATOM 2720 C CA . VAL A 1 387 ? 5.076 18.645 -3.064 1.00 86.06 387 VAL A CA 1
ATOM 2721 C C . VAL A 1 387 ? 3.914 18.176 -3.945 1.00 86.06 387 VAL A C 1
ATOM 2723 O O . VAL A 1 387 ? 2.764 18.183 -3.510 1.00 86.06 387 VAL A O 1
ATOM 2726 N N . SER A 1 388 ? 4.196 17.670 -5.149 1.00 90.06 388 SER A N 1
ATOM 2727 C CA . SER A 1 388 ? 3.180 17.055 -6.011 1.00 90.06 388 SER A CA 1
ATOM 2728 C C . SER A 1 388 ? 2.406 15.933 -5.307 1.00 90.06 388 SER A C 1
ATOM 2730 O O . SER A 1 388 ? 1.174 15.908 -5.331 1.00 90.06 388 SER A O 1
ATOM 2732 N N . ALA A 1 389 ? 3.108 15.050 -4.597 1.00 91.44 389 ALA A N 1
ATOM 2733 C CA . ALA A 1 389 ? 2.495 13.932 -3.894 1.00 91.44 389 ALA A CA 1
ATOM 2734 C C . ALA A 1 389 ? 1.675 14.384 -2.674 1.00 91.44 389 ALA A C 1
ATOM 2736 O O . ALA A 1 389 ? 0.637 13.786 -2.389 1.00 91.44 389 ALA A O 1
ATOM 2737 N N . PHE A 1 390 ? 2.081 15.472 -2.003 1.00 93.50 390 PHE A N 1
ATOM 2738 C CA . PHE A 1 390 ? 1.263 16.120 -0.970 1.00 93.50 390 PHE A CA 1
ATOM 2739 C C . PHE A 1 390 ? -0.086 16.569 -1.538 1.00 93.50 390 PHE A C 1
ATOM 2741 O O . PHE A 1 390 ? -1.120 16.245 -0.960 1.00 93.50 390 PHE A O 1
ATOM 2748 N N . VAL A 1 391 ? -0.100 17.262 -2.684 1.00 94.38 391 VAL A N 1
ATOM 2749 C CA . VAL A 1 391 ? -1.346 17.750 -3.304 1.00 94.38 391 VAL A CA 1
ATOM 2750 C C . VAL A 1 391 ? -2.241 16.585 -3.739 1.00 94.38 391 VAL A C 1
ATOM 2752 O O . VAL A 1 391 ? -3.450 16.624 -3.508 1.00 94.38 391 VAL A O 1
ATOM 2755 N N . GLY A 1 392 ? -1.658 15.522 -4.304 1.00 93.94 392 GLY A N 1
ATOM 2756 C CA . GLY A 1 392 ? -2.377 14.283 -4.621 1.00 93.94 392 GLY A CA 1
ATOM 2757 C C . GLY A 1 392 ? -3.032 13.651 -3.391 1.00 93.94 392 GLY A C 1
ATOM 2758 O O . GLY A 1 392 ? -4.238 13.388 -3.389 1.00 93.94 392 GLY A O 1
ATOM 2759 N N . ALA A 1 393 ? -2.262 13.476 -2.315 1.00 94.25 393 ALA A N 1
ATOM 2760 C CA . ALA A 1 393 ? -2.744 12.901 -1.064 1.00 94.25 393 ALA A CA 1
ATOM 2761 C C . ALA A 1 393 ? -3.806 13.773 -0.371 1.00 94.25 393 ALA A C 1
ATOM 2763 O O . ALA A 1 393 ? -4.820 13.261 0.111 1.00 94.25 393 ALA A O 1
ATOM 2764 N N . LEU A 1 394 ? -3.614 15.092 -0.374 1.00 94.38 394 LEU A N 1
ATOM 2765 C CA . LEU A 1 394 ? -4.562 16.072 0.150 1.00 94.38 394 LEU A CA 1
ATOM 2766 C C . LEU A 1 394 ? -5.905 16.005 -0.583 1.00 94.38 394 LEU A C 1
ATOM 2768 O O . LEU A 1 394 ? -6.952 16.012 0.060 1.00 94.38 394 LEU A O 1
ATOM 2772 N N . ALA A 1 395 ? -5.884 15.917 -1.916 1.00 94.06 395 ALA A N 1
ATOM 2773 C CA . ALA A 1 395 ? -7.089 15.907 -2.742 1.00 94.06 395 ALA A CA 1
ATOM 2774 C C . ALA A 1 395 ? -7.868 14.586 -2.651 1.00 94.06 395 ALA A C 1
ATOM 2776 O O . ALA A 1 395 ? -9.097 14.592 -2.565 1.00 94.06 395 ALA A O 1
ATOM 2777 N N . MET A 1 396 ? -7.173 13.445 -2.653 1.00 94.94 396 MET A N 1
ATOM 2778 C CA . MET A 1 396 ? -7.820 12.127 -2.676 1.00 94.94 396 MET A CA 1
ATOM 2779 C C . MET A 1 396 ? -8.494 11.769 -1.342 1.00 94.94 396 MET A C 1
ATOM 2781 O O . MET A 1 396 ? -9.492 11.049 -1.311 1.00 94.94 396 MET A O 1
ATOM 2785 N N . THR A 1 397 ? -7.970 12.291 -0.230 1.00 93.62 397 THR A N 1
ATOM 2786 C CA . THR A 1 397 ? -8.378 11.900 1.125 1.00 93.62 397 THR A CA 1
ATOM 2787 C C . THR A 1 397 ? -9.830 12.290 1.459 1.00 93.62 397 THR A C 1
ATOM 2789 O O . THR A 1 397 ? -10.586 11.412 1.884 1.00 93.62 397 THR A O 1
ATOM 2792 N N . PRO A 1 398 ? -10.304 13.532 1.213 1.00 91.62 398 PRO A N 1
ATOM 2793 C CA . PRO A 1 398 ? -11.719 13.876 1.372 1.00 91.62 398 PRO A CA 1
ATOM 2794 C C . PRO A 1 398 ? -12.653 13.044 0.486 1.00 91.62 398 PRO A C 1
ATOM 2796 O O . PRO A 1 398 ? -13.770 12.730 0.895 1.00 91.62 398 PRO A O 1
ATOM 2799 N N . VAL A 1 399 ? -12.206 12.666 -0.717 1.00 92.06 399 VAL A N 1
ATOM 2800 C CA . VAL A 1 399 ? -12.986 11.825 -1.638 1.00 92.06 399 VAL A CA 1
ATOM 2801 C C . VAL A 1 399 ? -13.127 10.410 -1.083 1.00 92.06 399 VAL A C 1
ATOM 2803 O O . VAL A 1 399 ? -14.228 9.865 -1.084 1.00 92.06 399 VAL A O 1
ATOM 2806 N N . ALA A 1 400 ? -12.055 9.844 -0.528 1.00 92.50 400 ALA A N 1
ATOM 2807 C CA . ALA A 1 400 ? -12.095 8.553 0.152 1.00 92.50 400 ALA A CA 1
ATOM 2808 C C . ALA A 1 400 ? -12.977 8.577 1.413 1.00 92.50 400 ALA A C 1
ATOM 2810 O O . ALA A 1 400 ? -13.751 7.650 1.637 1.00 92.50 400 ALA A O 1
ATOM 2811 N N . MET A 1 401 ? -12.929 9.654 2.209 1.00 89.81 401 MET A N 1
ATOM 2812 C CA . MET A 1 401 ? -13.849 9.836 3.343 1.00 89.81 401 MET A CA 1
ATOM 2813 C C . MET A 1 401 ? -15.307 9.911 2.887 1.00 89.81 401 MET A C 1
ATOM 2815 O O . MET A 1 401 ? -16.196 9.322 3.499 1.00 89.81 401 MET A O 1
ATOM 2819 N N . PHE A 1 402 ? -15.564 10.642 1.804 1.00 89.06 402 PHE A N 1
ATOM 2820 C CA . PHE A 1 402 ? -16.897 10.751 1.233 1.00 89.06 402 PHE A CA 1
ATOM 2821 C C . PHE A 1 402 ? -17.402 9.413 0.691 1.00 89.06 402 PHE A C 1
ATOM 2823 O O . PHE A 1 402 ? -18.581 9.112 0.871 1.00 89.06 402 PHE A O 1
ATOM 2830 N N . ALA A 1 403 ? -16.526 8.620 0.068 1.00 90.06 403 ALA A N 1
ATOM 2831 C CA . ALA A 1 403 ? -16.827 7.258 -0.352 1.00 90.06 403 ALA A CA 1
ATOM 2832 C C . ALA A 1 403 ? -17.225 6.404 0.858 1.00 90.06 403 ALA A C 1
ATOM 2834 O O . ALA A 1 403 ? -18.317 5.849 0.858 1.00 90.06 403 ALA A O 1
ATOM 2835 N N . ALA A 1 404 ? -16.419 6.401 1.925 1.00 89.31 404 ALA A N 1
ATOM 2836 C CA . ALA A 1 404 ? -16.682 5.632 3.146 1.00 89.31 404 ALA A CA 1
ATOM 2837 C C . ALA A 1 404 ? -17.995 6.012 3.856 1.00 89.31 404 ALA A C 1
ATOM 2839 O O . ALA A 1 404 ? -18.575 5.205 4.570 1.00 89.31 404 ALA A O 1
ATOM 2840 N N . ALA A 1 405 ? -18.506 7.228 3.647 1.00 86.31 405 ALA A N 1
ATOM 2841 C CA . ALA A 1 405 ? -19.796 7.651 4.192 1.00 86.31 405 ALA A CA 1
ATOM 2842 C C . ALA A 1 405 ? -21.015 7.115 3.408 1.00 86.31 405 ALA A C 1
ATOM 2844 O O . ALA A 1 405 ? -22.155 7.430 3.767 1.00 86.31 405 ALA A O 1
ATOM 2845 N N . ARG A 1 406 ? -20.818 6.377 2.306 1.00 85.81 406 ARG A N 1
ATOM 2846 C CA . ARG A 1 406 ? -21.904 5.833 1.475 1.00 85.81 406 ARG A CA 1
ATOM 2847 C C . ARG A 1 406 ? -22.248 4.394 1.851 1.00 85.81 406 ARG A C 1
ATOM 2849 O O . ARG A 1 406 ? -21.337 3.627 2.123 1.00 85.81 406 ARG A O 1
ATOM 2856 N N . PRO A 1 407 ? -23.530 3.987 1.743 1.00 77.31 407 PRO A N 1
ATOM 2857 C CA . PRO A 1 407 ? -23.951 2.620 2.069 1.00 77.31 407 PRO A CA 1
ATOM 2858 C C . PRO A 1 407 ? -23.226 1.520 1.279 1.00 77.31 407 PRO A C 1
ATOM 2860 O O . PRO A 1 407 ? -23.021 0.435 1.798 1.00 77.31 407 PRO A O 1
ATOM 2863 N N . ALA A 1 408 ? -22.844 1.802 0.030 1.00 80.06 408 ALA A N 1
ATOM 2864 C CA . ALA A 1 408 ? -22.092 0.888 -0.837 1.00 80.06 408 ALA A CA 1
ATOM 2865 C C . ALA A 1 408 ? -20.613 1.298 -0.990 1.00 80.06 408 ALA A C 1
ATOM 2867 O O . ALA A 1 408 ? -19.936 0.884 -1.930 1.00 80.06 408 ALA A O 1
ATOM 2868 N N . GLY A 1 409 ? -20.136 2.207 -0.139 1.00 85.31 409 GLY A N 1
ATOM 2869 C CA . GLY A 1 409 ? -18.788 2.744 -0.211 1.00 85.31 409 GLY A CA 1
ATOM 2870 C C . GLY A 1 409 ? -17.788 1.891 0.567 1.00 85.31 409 GLY A C 1
ATOM 2871 O O . GLY A 1 409 ? -18.126 1.387 1.635 1.00 85.31 409 GLY A O 1
ATOM 2872 N N . PRO A 1 410 ? -16.553 1.724 0.069 1.00 92.44 410 PRO A N 1
ATOM 2873 C CA . PRO A 1 410 ? -15.524 1.011 0.809 1.00 92.44 410 PRO A CA 1
ATOM 2874 C C . PRO A 1 410 ? -15.049 1.809 2.031 1.00 92.44 410 PRO A C 1
ATOM 2876 O O . PRO A 1 410 ? -15.019 3.044 1.980 1.00 92.44 410 PRO A O 1
ATOM 2879 N N . PRO A 1 411 ? -14.555 1.127 3.080 1.00 92.69 411 PRO A N 1
ATOM 2880 C CA . PRO A 1 411 ? -13.797 1.764 4.144 1.00 92.69 411 PRO A CA 1
ATOM 2881 C C . PRO A 1 411 ? -12.668 2.636 3.586 1.00 92.69 411 PRO A C 1
ATOM 2883 O O . PRO A 1 411 ? -12.019 2.297 2.595 1.00 92.69 411 PRO A O 1
ATOM 2886 N N . MET A 1 412 ? -12.390 3.755 4.249 1.00 90.94 412 MET A N 1
ATOM 2887 C CA . MET A 1 412 ? -11.451 4.761 3.743 1.00 90.94 412 MET A CA 1
ATOM 2888 C C . MET A 1 412 ? -10.060 4.188 3.418 1.00 90.94 412 MET A C 1
ATOM 2890 O O . MET A 1 412 ? -9.485 4.521 2.382 1.00 90.94 412 MET A O 1
ATOM 2894 N N . LEU A 1 413 ? -9.535 3.303 4.272 1.00 91.62 413 LEU A N 1
ATOM 2895 C CA . LEU A 1 413 ? -8.233 2.666 4.059 1.00 91.62 413 LEU A CA 1
ATOM 2896 C C . LEU A 1 413 ? -8.222 1.807 2.782 1.00 91.62 413 LEU A C 1
ATOM 2898 O O . LEU A 1 413 ? -7.262 1.874 2.021 1.00 91.62 413 LEU A O 1
ATOM 2902 N N . VAL A 1 414 ? -9.310 1.077 2.498 1.00 93.88 414 VAL A N 1
ATOM 2903 C CA . VAL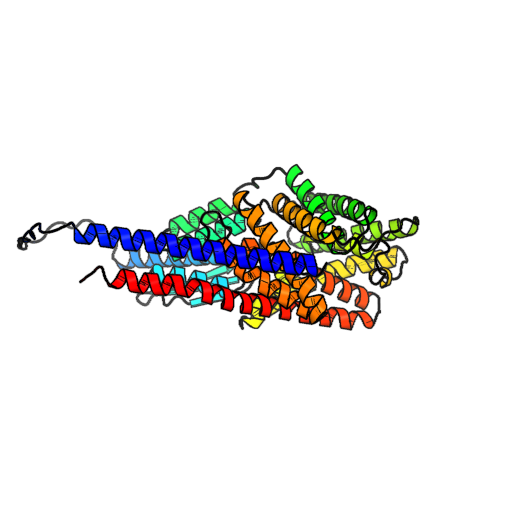 A 1 414 ? -9.476 0.283 1.264 1.00 93.88 414 VAL A CA 1
ATOM 2904 C C . VAL A 1 414 ? -9.432 1.175 0.025 1.00 93.88 414 VAL A C 1
ATOM 2906 O O . VAL A 1 414 ? -8.834 0.805 -0.983 1.00 93.88 414 VAL A O 1
ATOM 2909 N N . ALA A 1 415 ? -10.041 2.359 0.104 1.00 93.81 415 ALA A N 1
ATOM 2910 C CA . ALA A 1 415 ? -10.066 3.306 -1.004 1.00 93.81 415 ALA A CA 1
ATOM 2911 C C . ALA A 1 415 ? -8.691 3.942 -1.284 1.00 93.81 415 ALA A C 1
ATOM 2913 O O . ALA A 1 415 ? -8.364 4.217 -2.437 1.00 93.81 415 ALA A O 1
ATOM 2914 N N . ILE A 1 416 ? -7.889 4.174 -0.240 1.00 92.56 416 ILE A N 1
ATOM 2915 C CA . ILE A 1 416 ? -6.611 4.897 -0.321 1.00 92.56 416 ILE A CA 1
ATOM 2916 C C . ILE A 1 416 ? -5.414 3.980 -0.590 1.00 92.56 416 ILE A C 1
ATOM 2918 O O . ILE A 1 416 ? -4.460 4.417 -1.233 1.00 92.56 416 ILE A O 1
ATOM 2922 N N . LEU A 1 417 ? -5.437 2.726 -0.130 1.00 91.25 417 LEU A N 1
ATOM 2923 C CA . LEU A 1 417 ? -4.278 1.828 -0.204 1.00 91.25 417 LEU A CA 1
ATOM 2924 C C . LEU A 1 417 ? -3.675 1.718 -1.624 1.00 91.25 417 LEU A C 1
ATOM 2926 O O . LEU A 1 417 ? -2.460 1.891 -1.757 1.00 91.25 417 LEU A O 1
ATOM 2930 N N . PRO A 1 418 ? -4.477 1.559 -2.702 1.00 93.38 418 PRO A N 1
ATOM 2931 C CA . PRO A 1 418 ? -3.951 1.535 -4.069 1.00 93.38 418 PRO A CA 1
ATOM 2932 C C . PRO A 1 418 ? -3.262 2.833 -4.500 1.00 93.38 418 PRO A C 1
ATOM 2934 O O . PRO A 1 418 ? -2.350 2.805 -5.331 1.00 93.38 418 PRO A O 1
ATOM 2937 N N . ALA A 1 419 ? -3.685 3.969 -3.943 1.00 93.38 419 ALA A N 1
ATOM 2938 C CA . ALA A 1 419 ? -3.110 5.268 -4.253 1.00 93.38 419 ALA A CA 1
ATOM 2939 C C . ALA A 1 419 ? -1.717 5.439 -3.636 1.00 93.38 419 ALA A C 1
ATOM 2941 O O . ALA A 1 419 ? -0.866 6.066 -4.257 1.00 93.38 419 ALA A O 1
ATOM 2942 N N . PHE A 1 420 ? -1.421 4.830 -2.483 1.00 91.00 420 PHE A N 1
ATOM 2943 C CA . PHE A 1 420 ? -0.063 4.849 -1.918 1.00 91.00 420 PHE A CA 1
ATOM 2944 C C . PHE A 1 420 ? 0.958 4.115 -2.786 1.00 91.00 420 PHE A C 1
ATOM 2946 O O . PHE A 1 420 ? 2.115 4.524 -2.866 1.00 91.00 420 PHE A O 1
ATOM 2953 N N . TRP A 1 421 ? 0.537 3.051 -3.465 1.00 90.38 421 TRP A N 1
ATOM 2954 C CA . TRP A 1 421 ? 1.366 2.377 -4.463 1.00 90.38 421 TRP A CA 1
ATOM 2955 C C . TRP A 1 421 ? 1.530 3.233 -5.730 1.00 90.38 421 TRP A C 1
ATOM 2957 O O . TRP A 1 421 ? 2.627 3.297 -6.283 1.00 90.38 421 TRP A O 1
ATOM 2967 N N . LEU A 1 422 ? 0.470 3.942 -6.144 1.00 90.69 422 LEU A N 1
ATOM 2968 C CA . LEU A 1 422 ? 0.472 4.794 -7.338 1.00 90.69 422 LEU A CA 1
ATOM 2969 C C . LEU A 1 422 ? 1.254 6.105 -7.172 1.00 90.69 422 LEU A C 1
ATOM 2971 O O . LEU A 1 422 ? 1.890 6.528 -8.126 1.00 90.69 422 LEU A O 1
ATOM 2975 N N . LEU A 1 423 ? 1.241 6.747 -5.996 1.00 85.94 423 LEU A N 1
ATOM 2976 C CA . LEU A 1 423 ? 1.938 8.023 -5.727 1.00 85.94 423 LEU A CA 1
ATOM 2977 C C . LEU A 1 423 ? 3.480 7.889 -5.720 1.00 85.94 423 LEU A C 1
ATOM 2979 O O . LEU A 1 423 ? 4.200 8.857 -5.483 1.00 85.94 423 LEU A O 1
ATOM 2983 N N . VAL A 1 424 ? 3.993 6.690 -6.017 1.00 75.81 424 VAL A N 1
ATOM 2984 C CA . VAL A 1 424 ? 5.400 6.372 -6.303 1.00 75.81 424 VAL A CA 1
ATOM 2985 C C . VAL A 1 424 ? 6.427 6.639 -5.174 1.00 75.81 424 VAL A C 1
ATOM 2987 O O . VAL A 1 424 ? 7.606 6.790 -5.496 1.00 75.81 424 VAL A O 1
ATOM 2990 N N . PRO A 1 425 ? 6.119 6.628 -3.855 1.00 77.25 425 PRO A N 1
ATOM 2991 C CA . PRO A 1 425 ? 7.196 6.701 -2.862 1.00 77.25 425 PRO A CA 1
ATOM 2992 C C . PRO A 1 425 ? 8.141 5.493 -2.990 1.00 77.25 425 PRO A C 1
ATOM 2994 O O . PRO A 1 425 ? 9.357 5.654 -2.982 1.00 77.25 425 PRO A O 1
ATOM 2997 N N . GLY A 1 426 ? 7.593 4.291 -3.219 1.00 82.56 426 GLY A N 1
ATOM 2998 C CA . GLY A 1 426 ? 8.382 3.065 -3.370 1.00 82.56 426 GLY A CA 1
ATOM 2999 C C . GLY A 1 426 ? 9.271 3.054 -4.617 1.00 82.56 426 GLY A C 1
ATOM 3000 O O . GLY A 1 426 ? 10.446 2.707 -4.523 1.00 82.56 426 GLY A O 1
ATOM 3001 N N . ALA A 1 427 ? 8.753 3.459 -5.781 1.00 86.00 427 ALA A N 1
ATOM 3002 C CA . ALA A 1 427 ? 9.555 3.412 -7.004 1.00 86.00 427 ALA A CA 1
ATOM 3003 C C . ALA A 1 427 ? 10.615 4.519 -7.063 1.00 86.00 427 ALA A C 1
ATOM 3005 O O . ALA A 1 427 ? 11.722 4.254 -7.519 1.00 86.00 427 ALA A O 1
ATOM 3006 N N . LEU A 1 428 ? 10.331 5.724 -6.548 1.00 86.31 428 LEU A N 1
ATOM 3007 C CA . LEU A 1 428 ? 11.346 6.775 -6.425 1.00 86.31 428 LEU A CA 1
ATOM 3008 C C . LEU A 1 428 ? 12.468 6.345 -5.476 1.00 86.31 428 LEU A C 1
ATOM 3010 O O . LEU A 1 428 ? 13.641 6.511 -5.809 1.00 86.31 428 LEU A O 1
ATOM 3014 N N . SER A 1 429 ? 12.134 5.728 -4.337 1.00 89.56 429 SER A N 1
ATOM 3015 C CA . SER A 1 429 ? 13.147 5.163 -3.443 1.00 89.56 429 SER A CA 1
ATOM 3016 C C . SER A 1 429 ? 13.965 4.068 -4.120 1.00 89.56 429 SER A C 1
ATOM 3018 O O . SER A 1 429 ? 15.184 4.066 -3.985 1.00 89.56 429 SER A O 1
ATOM 3020 N N . LEU A 1 430 ? 13.331 3.173 -4.883 1.00 91.25 430 LEU A N 1
ATOM 3021 C CA . LEU A 1 430 ? 14.043 2.119 -5.604 1.00 91.25 430 LEU A CA 1
ATOM 3022 C C . LEU A 1 430 ? 15.019 2.694 -6.639 1.00 91.25 430 LEU A C 1
ATOM 3024 O O . LEU A 1 430 ? 16.165 2.253 -6.709 1.00 91.25 430 LEU A O 1
ATOM 3028 N N . VAL A 1 431 ? 14.597 3.703 -7.408 1.00 88.56 431 VAL A N 1
ATOM 3029 C CA . VAL A 1 431 ? 15.458 4.417 -8.369 1.00 88.56 431 VAL A CA 1
ATOM 3030 C C . VAL A 1 431 ? 16.632 5.082 -7.643 1.00 88.56 431 VAL A C 1
ATOM 3032 O O . VAL A 1 431 ? 17.776 4.962 -8.076 1.00 88.56 431 VAL A O 1
ATOM 3035 N N . GLY A 1 432 ? 16.382 5.736 -6.507 1.00 88.00 432 GLY A N 1
ATOM 3036 C CA . GLY A 1 432 ? 17.439 6.324 -5.683 1.00 88.00 432 GLY A CA 1
ATOM 3037 C C . GLY A 1 432 ? 18.439 5.285 -5.167 1.00 88.00 432 GLY A C 1
ATOM 3038 O O . GLY A 1 432 ? 19.642 5.458 -5.327 1.00 88.00 432 GLY A O 1
ATOM 3039 N N . LEU A 1 433 ? 17.966 4.168 -4.610 1.00 89.62 433 LEU A N 1
ATOM 3040 C CA . LEU A 1 433 ? 18.845 3.122 -4.074 1.00 89.62 433 LEU A CA 1
ATOM 3041 C C . LEU A 1 433 ? 19.656 2.421 -5.168 1.00 89.62 433 LEU A C 1
ATOM 3043 O O . LEU A 1 433 ? 20.848 2.190 -4.990 1.00 89.62 433 LEU A O 1
ATOM 3047 N N . THR A 1 434 ? 19.040 2.098 -6.304 1.00 86.69 434 THR A N 1
ATOM 3048 C CA . THR A 1 434 ? 19.730 1.449 -7.434 1.00 86.69 434 THR A CA 1
ATOM 3049 C C . THR A 1 434 ? 20.784 2.353 -8.070 1.00 86.69 434 THR A C 1
ATOM 3051 O O . THR A 1 434 ? 21.863 1.882 -8.420 1.00 86.69 434 THR A O 1
ATOM 3054 N N . THR A 1 435 ? 20.519 3.658 -8.174 1.00 85.19 435 THR A N 1
ATOM 3055 C CA . THR A 1 435 ? 21.502 4.628 -8.687 1.00 85.19 435 THR A CA 1
ATOM 3056 C C . THR A 1 435 ? 22.673 4.828 -7.723 1.00 85.19 435 THR A C 1
ATOM 3058 O O . THR A 1 435 ? 23.820 4.826 -8.170 1.00 85.19 435 THR A O 1
ATOM 3061 N N . VAL A 1 436 ? 22.421 4.899 -6.408 1.00 87.44 436 VAL A N 1
ATOM 3062 C CA . VAL A 1 436 ? 23.487 4.919 -5.386 1.00 87.44 436 VAL A CA 1
ATOM 3063 C C . VAL A 1 436 ? 24.304 3.625 -5.415 1.00 87.44 436 VAL A C 1
ATOM 3065 O O . VAL A 1 436 ? 25.531 3.682 -5.426 1.00 87.44 436 VAL A O 1
ATOM 3068 N N . ALA A 1 437 ? 23.649 2.463 -5.487 1.00 84.62 437 ALA A N 1
ATOM 3069 C CA . ALA A 1 437 ? 24.324 1.166 -5.575 1.00 84.62 437 ALA A CA 1
ATOM 3070 C C . ALA A 1 437 ? 25.171 1.028 -6.855 1.00 84.62 437 ALA A C 1
ATOM 3072 O O . ALA A 1 437 ? 26.175 0.323 -6.859 1.00 84.62 437 ALA A O 1
ATOM 3073 N N . GLY A 1 438 ? 24.795 1.736 -7.923 1.00 77.12 438 GLY A N 1
ATOM 3074 C CA . GLY A 1 438 ? 25.575 1.882 -9.153 1.00 77.12 438 GLY A CA 1
ATOM 3075 C C . GLY A 1 438 ? 26.749 2.865 -9.078 1.00 77.12 438 GLY A C 1
ATOM 3076 O O . GLY A 1 438 ? 27.356 3.144 -10.110 1.00 77.12 438 GLY A O 1
ATOM 3077 N N . GLY A 1 439 ? 27.046 3.435 -7.905 1.00 78.56 439 GLY A N 1
ATOM 3078 C CA . GLY A 1 439 ? 28.144 4.385 -7.695 1.00 78.56 439 GLY A CA 1
ATOM 3079 C C . GLY A 1 439 ? 27.843 5.828 -8.114 1.00 78.56 439 GLY A C 1
ATOM 3080 O O . GLY A 1 439 ? 28.761 6.641 -8.197 1.00 78.56 439 GLY A O 1
ATOM 3081 N N . GLN A 1 440 ? 26.580 6.176 -8.390 1.00 79.06 440 GLN A N 1
ATOM 3082 C CA . GLN A 1 440 ? 26.202 7.518 -8.844 1.00 79.06 440 GLN A CA 1
ATOM 3083 C C . GLN A 1 440 ? 25.783 8.413 -7.670 1.00 79.06 440 GLN A C 1
ATOM 3085 O O . GLN A 1 440 ? 24.749 8.191 -7.037 1.00 79.06 440 GLN A O 1
ATOM 3090 N N . VAL A 1 441 ? 26.534 9.496 -7.431 1.00 80.38 441 VAL A N 1
ATOM 3091 C CA . VAL A 1 441 ? 26.259 10.481 -6.359 1.00 80.38 441 VAL A CA 1
ATOM 3092 C C . VAL A 1 441 ? 24.887 11.153 -6.524 1.00 80.38 441 VAL A C 1
ATOM 3094 O O . VAL A 1 441 ? 24.220 11.461 -5.538 1.00 80.38 441 VAL A O 1
ATOM 3097 N N . GLN A 1 442 ? 24.412 11.309 -7.766 1.00 77.00 442 GLN A N 1
ATOM 3098 C CA . GLN A 1 442 ? 23.076 11.844 -8.074 1.00 77.00 442 GLN A CA 1
ATOM 3099 C C . GLN A 1 442 ? 21.935 11.027 -7.438 1.00 77.00 442 GLN A C 1
ATOM 3101 O O . GLN A 1 442 ? 20.859 11.569 -7.166 1.00 77.00 442 GLN A O 1
ATOM 3106 N N . GLY A 1 443 ? 22.166 9.743 -7.144 1.00 81.19 443 GLY A N 1
ATOM 3107 C CA . GLY A 1 443 ? 21.182 8.888 -6.487 1.00 81.19 443 GLY A CA 1
ATOM 3108 C C . GLY A 1 443 ? 20.798 9.365 -5.085 1.00 81.19 443 GLY A C 1
ATOM 3109 O O . GLY A 1 443 ? 19.636 9.239 -4.698 1.00 81.19 443 GLY A O 1
ATOM 3110 N N . LEU A 1 444 ? 21.715 10.019 -4.357 1.00 86.50 444 LEU A N 1
ATOM 3111 C CA . LEU A 1 444 ? 21.446 10.555 -3.016 1.00 86.50 444 LEU A CA 1
ATOM 3112 C C . LEU A 1 444 ? 20.322 11.599 -3.032 1.00 86.50 444 LEU A C 1
ATOM 3114 O O . LEU A 1 444 ? 19.425 11.554 -2.190 1.00 86.50 444 LEU A O 1
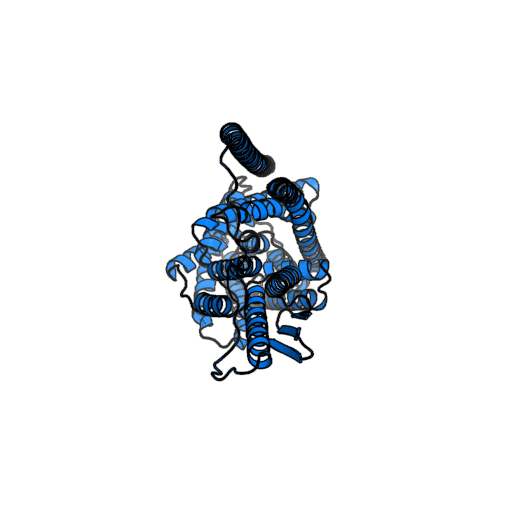ATOM 3118 N N . GLY A 1 445 ? 20.312 12.489 -4.029 1.00 88.00 445 GLY A N 1
ATOM 3119 C CA . GLY A 1 445 ? 19.246 13.483 -4.189 1.00 88.00 445 GLY A CA 1
ATOM 3120 C C . GLY A 1 445 ? 17.876 12.840 -4.430 1.00 88.00 445 GLY A C 1
ATOM 3121 O O . GLY A 1 445 ? 16.861 13.312 -3.913 1.00 88.00 445 GLY A O 1
ATOM 3122 N N . THR A 1 446 ? 17.842 11.714 -5.147 1.00 87.69 446 THR A N 1
ATOM 3123 C CA . THR A 1 446 ? 16.607 10.953 -5.393 1.00 87.69 446 THR A CA 1
ATOM 3124 C C . THR A 1 446 ? 16.10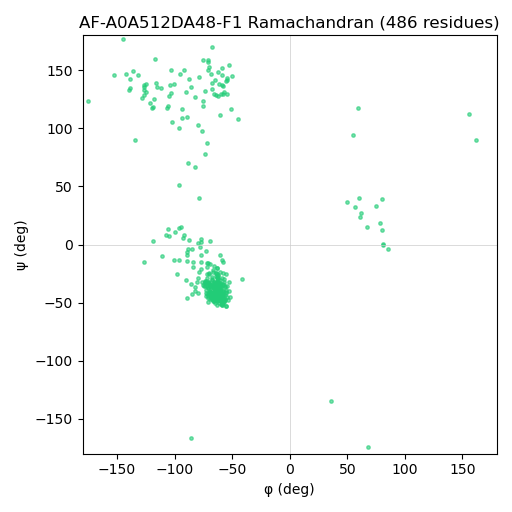5 10.277 -4.118 1.00 87.69 446 THR A C 1
ATOM 3126 O O . THR A 1 446 ? 14.909 10.321 -3.839 1.00 87.69 446 THR A O 1
ATOM 3129 N N . VAL A 1 447 ? 17.003 9.717 -3.298 1.00 89.25 447 VAL A N 1
ATOM 3130 C CA . VAL A 1 447 ? 16.646 9.137 -1.990 1.00 89.25 447 VAL A CA 1
ATOM 3131 C C . VAL A 1 447 ? 16.065 10.200 -1.057 1.00 89.25 447 VAL A C 1
ATOM 3133 O O . VAL A 1 447 ? 15.007 9.981 -0.466 1.00 89.25 447 VAL A O 1
ATOM 3136 N N . VAL A 1 448 ? 16.698 11.376 -0.977 1.00 90.38 448 VAL A N 1
ATOM 3137 C CA . VAL A 1 448 ? 16.188 12.511 -0.186 1.00 90.38 448 VAL A CA 1
ATOM 3138 C C . VAL A 1 448 ? 14.822 12.965 -0.701 1.00 90.38 448 VAL A C 1
ATOM 3140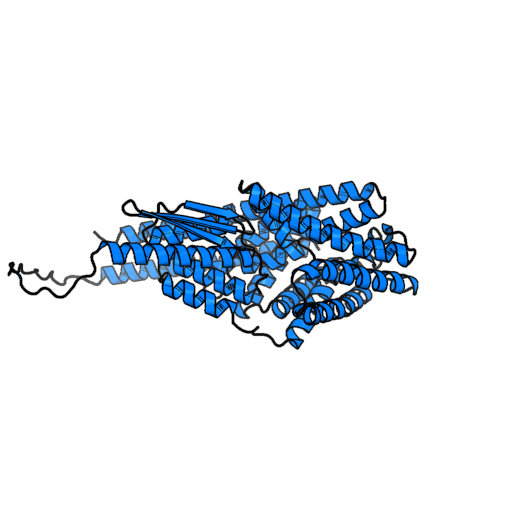 O O . VAL A 1 448 ? 13.900 13.165 0.087 1.00 90.38 448 VAL A O 1
ATOM 3143 N N . THR A 1 449 ? 14.653 13.059 -2.022 1.00 88.31 449 THR A N 1
ATOM 3144 C CA . THR A 1 449 ? 13.365 13.412 -2.640 1.00 88.31 449 THR A CA 1
ATOM 3145 C C . THR A 1 449 ? 12.287 12.380 -2.317 1.00 88.31 449 THR A C 1
ATOM 3147 O O . THR A 1 449 ? 11.151 12.751 -2.021 1.00 88.31 449 THR A O 1
ATOM 3150 N N . ALA A 1 450 ? 12.622 11.089 -2.324 1.00 89.62 450 ALA A N 1
ATOM 3151 C CA . ALA A 1 450 ? 11.688 10.028 -1.973 1.00 89.62 450 ALA A CA 1
ATOM 3152 C C . ALA A 1 450 ? 11.278 10.097 -0.492 1.00 89.62 450 ALA A C 1
ATOM 3154 O O . ALA A 1 450 ? 10.091 10.010 -0.186 1.00 89.62 450 ALA A O 1
ATOM 3155 N N . ALA A 1 451 ? 12.224 10.347 0.420 1.00 90.38 451 ALA A N 1
ATOM 3156 C CA . ALA A 1 451 ? 11.927 10.560 1.837 1.00 90.38 451 ALA A CA 1
ATOM 3157 C C . ALA A 1 451 ? 11.031 11.794 2.055 1.00 90.38 451 ALA A C 1
ATOM 3159 O O . ALA A 1 451 ? 10.010 11.711 2.740 1.00 90.38 451 ALA A O 1
ATOM 3160 N N . ALA A 1 452 ? 11.348 12.917 1.401 1.00 91.44 452 ALA A N 1
ATOM 3161 C CA . ALA A 1 452 ? 10.513 14.117 1.422 1.00 91.44 452 ALA A CA 1
ATOM 3162 C C . ALA A 1 452 ? 9.106 13.840 0.867 1.00 91.44 452 ALA A C 1
ATOM 3164 O O . ALA A 1 452 ? 8.122 14.332 1.410 1.00 91.44 452 ALA A O 1
ATOM 3165 N N . THR A 1 453 ? 8.998 13.003 -0.168 1.00 90.56 453 THR A N 1
ATOM 3166 C CA . THR A 1 453 ? 7.724 12.579 -0.765 1.00 90.56 453 THR A CA 1
ATOM 3167 C C . THR A 1 453 ? 6.884 11.759 0.218 1.00 90.56 453 THR A C 1
ATOM 3169 O O . THR A 1 453 ? 5.685 11.990 0.324 1.00 90.56 453 THR A O 1
ATOM 3172 N N . MET A 1 454 ? 7.483 10.855 1.001 1.00 91.62 454 MET A N 1
ATOM 3173 C CA . MET A 1 454 ? 6.760 10.092 2.034 1.00 91.62 454 MET A CA 1
ATOM 3174 C C . MET A 1 454 ? 6.193 10.999 3.132 1.00 91.62 454 MET A C 1
ATOM 3176 O O . MET A 1 454 ? 5.035 10.847 3.532 1.00 91.62 454 MET A O 1
ATOM 3180 N N . VAL A 1 455 ? 6.986 11.973 3.593 1.00 92.06 455 VAL A N 1
ATOM 3181 C CA . VAL A 1 455 ? 6.536 12.982 4.567 1.00 92.06 455 VAL A CA 1
ATOM 3182 C C . VAL A 1 455 ? 5.422 13.837 3.963 1.00 92.06 455 VAL A C 1
ATOM 3184 O O . VAL A 1 455 ? 4.378 14.015 4.586 1.00 92.06 455 VAL A O 1
ATOM 3187 N N . ALA A 1 456 ? 5.600 14.300 2.726 1.00 93.25 456 ALA A N 1
ATOM 3188 C CA . ALA A 1 456 ? 4.620 15.085 1.984 1.00 93.25 456 ALA A CA 1
ATOM 3189 C C . ALA A 1 456 ? 3.280 14.339 1.833 1.00 93.25 456 ALA A C 1
ATOM 3191 O O . ALA A 1 456 ? 2.231 14.905 2.134 1.00 93.25 456 ALA A O 1
ATOM 3192 N N . ILE A 1 457 ? 3.298 13.057 1.452 1.00 93.25 457 ILE A N 1
ATOM 3193 C CA . ILE A 1 457 ? 2.090 12.220 1.375 1.00 93.25 457 ILE A CA 1
ATOM 3194 C C . ILE A 1 457 ? 1.429 12.115 2.752 1.00 93.25 457 ILE A C 1
ATOM 3196 O O . ILE A 1 457 ? 0.225 12.329 2.864 1.00 93.25 457 ILE A O 1
ATOM 3200 N N . SER A 1 458 ? 2.205 11.850 3.807 1.00 91.94 458 SER A N 1
ATOM 3201 C CA . SER A 1 458 ? 1.681 11.697 5.173 1.00 91.94 458 SER A CA 1
ATOM 3202 C C . SER A 1 458 ? 0.983 12.965 5.664 1.00 91.94 458 SER A C 1
ATOM 3204 O O . SER A 1 458 ? -0.155 12.913 6.129 1.00 91.94 458 SER A O 1
ATOM 3206 N N . VAL A 1 459 ? 1.621 14.126 5.491 1.00 92.69 459 VAL A N 1
ATOM 3207 C CA . VAL A 1 459 ? 1.035 15.430 5.836 1.00 92.69 459 VAL A CA 1
ATOM 3208 C C . VAL A 1 459 ? -0.183 15.730 4.958 1.00 92.69 459 VAL A C 1
ATOM 3210 O O . VAL A 1 459 ? -1.167 16.277 5.456 1.00 92.69 459 VAL A O 1
ATOM 3213 N N . GLY A 1 460 ? -0.164 15.335 3.683 1.00 93.56 460 GLY A N 1
ATOM 3214 C CA . GLY A 1 460 ? -1.292 15.478 2.760 1.00 93.56 460 GLY A CA 1
ATOM 3215 C C . GLY A 1 460 ? -2.511 14.669 3.201 1.00 93.56 460 GLY A C 1
ATOM 3216 O O . GLY A 1 460 ? -3.610 15.217 3.272 1.00 93.56 460 GLY A O 1
ATOM 3217 N N . VAL A 1 461 ? -2.321 13.405 3.591 1.00 93.00 461 VAL A N 1
ATOM 3218 C CA . VAL A 1 461 ? -3.392 12.557 4.144 1.00 93.00 461 VAL A CA 1
ATOM 3219 C C . VAL A 1 461 ? -3.942 13.149 5.444 1.00 93.00 461 VAL A C 1
ATOM 3221 O O . VAL A 1 461 ? -5.153 13.301 5.583 1.00 93.00 461 VAL A O 1
ATOM 3224 N N . LEU A 1 462 ? -3.081 13.547 6.386 1.00 90.69 462 LEU A N 1
ATOM 3225 C CA . LEU A 1 462 ? -3.521 14.130 7.663 1.00 90.69 462 LEU A CA 1
ATOM 3226 C C . LEU A 1 462 ? -4.276 15.457 7.469 1.00 90.69 462 LEU A C 1
ATOM 3228 O O . LEU A 1 462 ? -5.319 15.686 8.083 1.00 90.69 462 LEU A O 1
ATOM 3232 N N . SER A 1 463 ? -3.800 16.305 6.559 1.00 91.25 463 SER A N 1
ATOM 3233 C CA . SER A 1 463 ? -4.465 17.566 6.205 1.00 91.25 463 SER A CA 1
ATOM 3234 C C . SER A 1 463 ? -5.807 17.315 5.513 1.00 91.25 463 SER A C 1
ATOM 3236 O O . SER A 1 463 ? -6.807 17.966 5.818 1.00 91.25 463 SER A O 1
ATOM 3238 N N . GLY A 1 464 ? -5.866 16.325 4.620 1.00 89.31 464 GLY A N 1
ATOM 3239 C CA . GLY A 1 464 ? -7.093 15.922 3.940 1.00 89.31 464 GLY A CA 1
ATOM 3240 C C . GLY A 1 464 ? -8.141 15.359 4.904 1.00 89.31 464 GLY A C 1
ATOM 3241 O O . GLY A 1 464 ? -9.326 15.658 4.758 1.00 89.31 464 GLY A O 1
ATOM 3242 N N . LEU A 1 465 ? -7.716 14.619 5.935 1.00 88.00 465 LEU A N 1
ATOM 3243 C CA . LEU A 1 465 ? -8.575 14.145 7.027 1.00 88.00 465 LEU A CA 1
ATOM 3244 C C . LEU A 1 465 ? -9.180 15.311 7.823 1.00 88.00 465 LEU A C 1
ATOM 3246 O O . LEU A 1 465 ? -10.377 15.303 8.128 1.00 88.00 465 LEU A O 1
ATOM 3250 N N . ALA A 1 466 ? -8.387 16.342 8.130 1.00 85.81 466 ALA A N 1
ATOM 3251 C CA . ALA A 1 466 ? -8.870 17.537 8.825 1.00 85.81 466 ALA A CA 1
ATOM 3252 C C . ALA A 1 466 ? -9.934 18.288 7.999 1.00 85.81 466 ALA A C 1
ATOM 3254 O O . ALA A 1 466 ? -10.990 18.656 8.517 1.00 85.81 466 ALA A O 1
ATOM 3255 N N . ILE A 1 467 ? -9.712 18.439 6.689 1.00 84.56 467 ILE A N 1
ATOM 3256 C CA . ILE A 1 467 ? -10.679 19.071 5.777 1.00 84.56 467 ILE A CA 1
ATOM 3257 C C . ILE A 1 467 ? -11.953 18.221 5.651 1.00 84.56 467 ILE A C 1
ATOM 3259 O O . ILE A 1 467 ? -13.068 18.735 5.774 1.00 84.56 467 ILE A O 1
ATOM 3263 N N . GLY A 1 468 ? -11.807 16.912 5.438 1.00 76.56 468 GLY A N 1
ATOM 3264 C CA . GLY A 1 468 ? -12.937 15.998 5.270 1.00 76.56 468 GLY A CA 1
ATOM 3265 C C . GLY A 1 468 ? -13.805 15.877 6.526 1.00 76.56 468 GLY A C 1
ATOM 3266 O O . GLY A 1 468 ? -15.035 15.873 6.436 1.00 76.56 468 GLY A O 1
ATOM 3267 N N . SER A 1 469 ? -13.192 15.863 7.712 1.00 76.69 469 SER A N 1
ATOM 3268 C CA . SER A 1 469 ? -13.917 15.838 8.990 1.00 76.69 469 SER A CA 1
ATOM 3269 C C . SER A 1 469 ? -14.637 17.158 9.295 1.00 76.69 469 SER A C 1
ATOM 3271 O O . SER A 1 469 ? -15.751 17.130 9.821 1.00 76.69 469 SER A O 1
ATOM 3273 N N . GLY A 1 470 ? -14.098 18.314 8.892 1.00 61.47 470 GLY A N 1
ATOM 3274 C CA . GLY A 1 470 ? -14.807 19.602 8.967 1.00 61.47 470 GLY A CA 1
ATOM 3275 C C . GLY A 1 470 ? -16.109 19.621 8.149 1.00 61.47 470 GLY A C 1
ATOM 3276 O O . GLY A 1 470 ? -17.134 20.151 8.589 1.00 61.47 470 GLY A O 1
ATOM 3277 N N . LEU A 1 471 ? -16.114 18.954 6.991 1.00 56.03 471 LEU A N 1
ATOM 3278 C CA . LEU A 1 471 ? -17.308 18.798 6.152 1.00 56.03 471 LEU A CA 1
ATOM 3279 C C . LEU A 1 471 ? -18.342 17.831 6.767 1.00 56.03 471 LEU A C 1
ATOM 3281 O O . LEU A 1 471 ? -19.550 18.050 6.617 1.00 56.03 471 LEU A O 1
ATOM 3285 N N . GLY A 1 472 ? -17.887 16.794 7.484 1.00 49.84 472 GLY A N 1
ATOM 3286 C CA . GLY A 1 472 ? -18.726 15.777 8.138 1.00 49.84 472 GLY A CA 1
ATOM 3287 C C . GLY A 1 472 ? -19.288 16.176 9.511 1.00 49.84 472 GLY A C 1
ATOM 3288 O O . GLY A 1 472 ? -20.463 15.947 9.788 1.00 49.84 472 GLY A O 1
ATOM 3289 N N . THR A 1 473 ? -18.510 16.851 10.359 1.00 43.47 473 THR A N 1
ATOM 3290 C CA . THR A 1 473 ? -18.909 17.246 11.731 1.00 43.47 473 THR A CA 1
ATOM 3291 C C . THR A 1 473 ? -20.071 18.238 11.773 1.00 43.47 473 THR A C 1
ATOM 3293 O O . THR A 1 473 ? -20.841 18.247 12.734 1.00 43.47 473 THR A O 1
ATOM 3296 N N . THR A 1 474 ? -20.280 19.012 10.704 1.00 38.72 474 THR A N 1
ATOM 3297 C CA . THR A 1 474 ? -21.491 19.835 10.555 1.00 38.72 474 THR A CA 1
ATOM 3298 C C . THR A 1 474 ? -22.760 18.963 10.534 1.00 38.72 474 THR A C 1
ATOM 3300 O O . THR A 1 474 ? -23.791 19.374 11.056 1.00 38.72 474 THR A O 1
ATOM 3303 N N . SER A 1 475 ? -22.697 17.741 9.985 1.00 40.69 475 SER A N 1
ATOM 3304 C CA . SER A 1 475 ? -23.823 16.791 9.948 1.00 40.69 475 SER A CA 1
ATOM 3305 C C . SER A 1 475 ? -24.114 16.176 11.322 1.00 40.69 475 SER A C 1
ATOM 3307 O O . SER A 1 475 ? -25.278 16.112 11.714 1.00 40.69 475 SER A O 1
ATOM 3309 N N . ASP A 1 476 ? -23.091 15.759 12.073 1.00 41.78 476 ASP A N 1
ATOM 3310 C CA . ASP A 1 476 ? -23.298 15.071 13.359 1.00 41.78 476 ASP A CA 1
ATOM 3311 C C . ASP A 1 476 ? -23.595 16.029 14.522 1.00 41.78 476 ASP A C 1
ATOM 3313 O O . ASP A 1 476 ? -24.429 15.716 15.371 1.00 41.78 476 ASP A O 1
ATOM 3317 N N . ARG A 1 477 ? -23.043 17.254 14.514 1.00 34.56 477 ARG A N 1
ATOM 3318 C CA . ARG A 1 477 ? -23.442 18.305 15.474 1.00 34.56 477 ARG A CA 1
ATOM 3319 C C . ARG A 1 477 ? -24.900 18.737 15.290 1.00 34.56 477 ARG A C 1
ATOM 3321 O O . ARG A 1 477 ? -25.582 19.011 16.272 1.00 34.56 477 ARG A O 1
ATOM 3328 N N . LEU A 1 478 ? -25.407 18.743 14.054 1.00 38.34 478 LEU A N 1
ATOM 3329 C CA . LEU A 1 478 ? -26.825 19.004 13.783 1.00 38.34 478 LEU A CA 1
ATOM 3330 C C . LEU A 1 478 ? -27.726 17.832 14.208 1.00 38.34 478 LEU A C 1
ATOM 3332 O O . LEU A 1 478 ? -28.806 18.078 14.738 1.00 38.34 478 LEU A O 1
ATOM 3336 N N . ARG A 1 479 ? -27.283 16.574 14.065 1.00 42.44 479 ARG A N 1
ATOM 3337 C CA . ARG A 1 479 ? -28.010 15.397 14.589 1.00 42.44 479 ARG A CA 1
ATOM 3338 C C . ARG A 1 479 ? -28.112 15.408 16.115 1.00 42.44 479 ARG A C 1
ATOM 3340 O O . ARG A 1 479 ? -29.192 15.160 16.643 1.00 42.44 479 ARG A O 1
ATOM 3347 N N . ALA A 1 480 ? -27.037 15.773 16.814 1.00 39.16 480 ALA A N 1
ATOM 3348 C CA . ALA A 1 480 ? -27.041 15.897 18.274 1.00 39.16 480 ALA A CA 1
ATOM 3349 C C . ALA A 1 480 ? -27.960 17.029 18.779 1.00 39.16 480 ALA A C 1
ATOM 3351 O O . ALA A 1 480 ? -28.567 16.908 19.841 1.00 39.16 480 ALA A O 1
ATOM 3352 N N . LEU A 1 481 ? -28.108 18.115 18.010 1.00 36.88 481 LEU A N 1
ATOM 3353 C CA . LEU A 1 481 ? -29.000 19.232 18.347 1.00 36.88 481 LEU A CA 1
ATOM 3354 C C . LEU A 1 481 ? -30.478 18.955 18.028 1.00 36.88 481 LEU A C 1
ATOM 3356 O O . LEU A 1 481 ? -31.353 19.487 18.709 1.00 36.88 481 LEU A O 1
ATOM 3360 N N . VAL A 1 482 ? -30.771 18.122 17.026 1.00 44.88 482 VAL A N 1
ATOM 3361 C CA . VAL A 1 482 ? -32.147 17.727 16.677 1.00 44.88 482 VAL A CA 1
ATOM 3362 C C . VAL A 1 482 ? -32.650 16.592 17.579 1.00 44.88 482 VAL A C 1
ATOM 3364 O O . VAL A 1 482 ? -33.795 16.644 18.015 1.00 44.88 482 VAL A O 1
ATOM 3367 N N . GLY A 1 483 ? -31.792 15.641 17.966 1.00 35.94 483 GLY A N 1
ATOM 3368 C CA . GLY A 1 483 ? -32.150 14.571 18.911 1.00 35.94 483 GLY A CA 1
ATOM 3369 C C . GLY A 1 483 ? -32.442 15.053 20.340 1.00 35.94 483 GLY A C 1
ATOM 3370 O O . GLY A 1 483 ? -33.160 14.389 21.076 1.00 35.94 483 GLY A O 1
ATOM 3371 N N . ARG A 1 484 ? -31.950 16.237 20.732 1.00 40.28 484 ARG A N 1
ATOM 3372 C CA . ARG A 1 484 ? -32.182 16.824 22.066 1.00 40.28 484 ARG A CA 1
ATOM 3373 C C . ARG A 1 484 ? -33.491 17.607 22.219 1.00 40.28 484 ARG A C 1
ATOM 3375 O O . ARG A 1 484 ? -33.774 18.067 23.316 1.00 40.28 484 ARG A O 1
ATOM 3382 N N . ARG A 1 485 ? -34.280 17.783 21.153 1.00 39.34 485 ARG A N 1
ATOM 3383 C CA . ARG A 1 485 ? -35.576 18.495 21.197 1.00 39.34 485 ARG A CA 1
ATOM 3384 C C . ARG A 1 485 ? -36.803 17.572 21.140 1.00 39.34 485 ARG A C 1
ATOM 3386 O O . ARG A 1 485 ? -37.909 18.077 21.020 1.00 39.34 485 ARG A O 1
ATOM 3393 N N . GLY A 1 486 ? -36.610 16.252 21.217 1.00 36.31 486 GLY A N 1
ATOM 3394 C CA . GLY A 1 486 ? -37.688 15.250 21.210 1.00 36.31 486 GLY A CA 1
ATOM 3395 C C . GLY A 1 486 ? -37.959 14.572 22.559 1.00 36.31 486 GLY A C 1
ATOM 3396 O O . GLY A 1 486 ? -38.708 13.606 22.596 1.00 36.31 486 GLY A O 1
ATOM 3397 N N . VAL A 1 487 ? -37.338 15.038 23.646 1.00 37.47 487 VAL A N 1
ATOM 3398 C CA . VAL A 1 487 ? -37.612 14.569 25.013 1.00 37.47 487 VAL A CA 1
ATOM 3399 C C . VAL A 1 487 ? -37.728 15.808 25.893 1.00 37.47 487 VAL A C 1
ATOM 3401 O O . VAL A 1 487 ? -36.725 16.343 26.364 1.00 37.47 487 VAL A O 1
ATOM 3404 N N . GLY A 1 488 ? -38.947 16.317 26.004 1.00 32.66 488 GLY A N 1
ATOM 3405 C CA . GLY A 1 488 ? -39.340 17.443 26.839 1.00 32.66 488 GLY A CA 1
ATOM 3406 C C . GLY A 1 488 ? -40.824 17.339 27.101 1.00 32.66 488 GLY A C 1
ATOM 3407 O O . GLY A 1 488 ? -41.550 17.198 26.091 1.00 32.66 488 GLY A O 1
#

InterPro domains:
  IPR010619 Threonine/serine exporter-like, N-terminal domain [PF06738] (80-319)
  IPR051361 ThrE/Ser Exporter [PTHR31082] (75-468)

Solvent-accessible surface area (backbone atoms only — not comparable to full-atom values): 24526 Å² total; per-residue (Å²): 92,57,69,60,22,53,48,52,48,50,53,51,52,49,49,54,51,49,54,52,50,49,55,53,48,54,54,50,50,53,56,50,50,56,53,56,56,62,73,66,69,74,85,82,83,86,82,85,82,80,89,80,83,89,81,87,88,88,83,92,73,92,70,82,54,75,69,65,55,54,56,50,54,50,53,43,40,53,53,23,47,50,52,52,46,27,51,39,36,21,49,62,51,40,59,70,58,43,53,54,47,47,51,40,33,31,40,75,70,72,43,67,72,48,46,75,51,78,47,61,54,33,39,38,41,35,39,65,58,98,91,44,74,53,70,52,74,44,77,23,43,82,52,86,58,44,48,42,43,38,41,51,54,52,50,52,52,53,37,33,49,68,65,74,40,53,43,67,58,48,41,53,51,51,54,53,54,75,67,57,75,76,91,50,56,71,66,51,24,45,53,9,40,20,32,26,7,23,8,40,8,25,54,71,45,33,30,75,65,17,20,53,48,3,20,53,50,10,42,52,45,50,52,49,52,65,61,50,72,78,53,62,77,85,51,50,64,54,50,48,21,49,47,28,20,53,40,28,37,53,32,59,57,49,49,71,72,72,52,79,53,34,46,40,34,30,39,50,20,31,44,50,90,68,42,40,11,46,45,33,32,36,12,34,36,18,42,76,69,66,39,50,71,38,8,52,52,31,37,50,53,25,49,51,47,40,48,35,35,22,50,15,34,47,50,22,23,62,73,75,70,46,70,48,63,53,57,74,56,76,57,70,46,77,95,54,77,59,45,38,60,53,7,50,50,37,21,42,51,6,47,33,37,44,37,40,46,52,77,67,32,48,65,52,30,42,51,26,40,51,35,23,51,21,23,23,52,46,22,38,73,80,66,27,79,37,49,5,34,15,38,6,28,28,52,18,33,32,51,22,48,55,35,37,74,36,99,66,35,41,51,40,65,66,31,43,50,66,38,36,52,67,67,34,38,28,56,39,32,32,54,10,48,27,26,39,74,57,72,37,73,72,15,54,59,36,36,52,43,19,53,48,21,24,48,28,28,28,53,13,37,56,51,10,49,54,54,36,46,62,68,48,48,61,56,54,57,50,49,58,59,58,66,63,74,76,74,129

Foldseek 3Di:
DLVVLVVLLVVLVVVLVVVLVVVVVVVVVVVVVVVVVVVPPPDDDDDDDDDDDDDDDDDDDDDPDPVVVVVVLVVLLQVLLQLLLQLLLLLLHFPVVSVVLSCLLCVVSPQNVKDWDDASFKIWIWGDDPNDIDIDMDTHNLHNAFLQLSQQSVVLSVCSSVVVDRSVRSNVSNVVSVPDDQPADLVLLLLLQLLQLLLLLLLLVWDPVLSVLSSVLLSVLSVLVVVCVPPDPVCVLVSLLQSLQVQLLVLVVVVVVVPQGQSLSSRCSSSLVLQLLSLQLSLLLCVVVVVPNRSVVSNVVNVSSLLSSLNSNLVSCVVSVHQLCSNVDDRPDDPDPCRNLVSLLSSLSSSCRNSRNDPLASVLLSSLSSQLVSLLVNLCVPPNFLLSNLRSLLSSQLSLLSQCVDPSRGHSCSSCSSNSSVSCLRSLCSSLSNCVVSVHPVSVVSNVSSNSNSNSNSVSNVNSVVVNVVSVVVVVVVVVVVVVVPPD